Protein 3MMJ (pdb70)

B-factor: mean 18.48, std 9.69, range [3.12, 62.93]

Foldseek 3Di:
DDDPAFQQGVLVPDDLVQWAFDAWEQLDPQPDLAAALKFALVFDFAAFDVQFVDDRVDDFDSVCSLQLQEIWGADHFLSNLLVVLVVSVVSFPFAEEEEEEALFQWWAFVRTTITRGTVVSSNCPPPDSVRSVVVNVVVQVVQAQAKHFYAHADPPRHGDDGDIDGTHDIGGVCVSQVVSRHHYHYQHAGPLARGHLSSQLSVVVVVVPDDSGYHYYYYYRGREDVVLLVSLLSCCQSPVVGDSVSSQSRSRRRRYYRLEDGPDDDDPSCVVSVVRSVSSNQVSVVSSVVSNVQPVVPCPDRPVRVCVVVPTDD/DDPAFQQGVLVPDDLVQWAFDAWEQLDPQPDLAAALKFALVFDFAQFDPQQVDDRPDDFDSPCSLQLFEIWGADHFLSNLLVVLVVSVVNFPFAEEEEEAALFQWWAFVRTTITRGTVVSSNQPPPDSVRSVVVNVVVQVVQAQAKHFYAHADPPRHGDDGDIDGTHDGGGVCVSQVVSRHHYHYQHAGPLARRHLVSQLRVVVVVVPDDSGYHYYYYYRGREVPVLLVSLLSCCQSPVVGDSVSSQSSSRRRRYYRLADGDDDDDPVCVVSVVRSVSSNQVSVVSSVVNNVQVVVPCPDGPVVVCVVVGTDD

CATH classification: 3.30.70.1690 (+1 more: 3.90.190.10)

Structure (mmCIF, N/CA/C/O backbone):
data_3MMJ
#
_entry.id   3MMJ
#
_cell.length_a   46.130
_cell.length_b   136.950
_cell.length_c   79.910
_cell.angle_alpha   90.00
_cell.angle_beta   102.95
_cell.angle_gamma   90.00
#
_symmetry.space_group_name_H-M   'P 1 21 1'
#
loop_
_entity.id
_entity.type
_entity.pdbx_description
1 polymer 'Myo-inositol hexaphosphate phosphohydrolase'
2 non-polymer 'INOSITOL HEXAKISPHOSPHATE'
3 non-polymer 'PHOSPHATE ION'
4 non-polymer 'ACETATE ION'
5 non-polymer GLYCEROL
6 non-polymer 'CHLORIDE ION'
7 water water
#
loop_
_atom_site.group_PDB
_atom_site.id
_atom_site.type_symbol
_atom_site.label_atom_id
_atom_site.label_alt_id
_atom_site.label_comp_id
_atom_site.label_asym_id
_atom_site.label_entity_id
_atom_site.label_seq_id
_atom_site.pdbx_PDB_ins_code
_atom_site.Cartn_x
_atom_site.Cartn_y
_atom_site.Cartn_z
_atom_site.occupancy
_atom_site.B_iso_or_equiv
_atom_site.auth_seq_id
_atom_site.auth_comp_id
_atom_site.auth_asym_id
_atom_site.auth_atom_id
_atom_site.pdbx_PDB_model_num
ATOM 1 N N . GLN A 1 1 ? -28.256 16.149 30.170 1.00 43.08 33 GLN A N 1
ATOM 2 C CA . GLN A 1 1 ? -27.152 16.928 30.811 1.00 42.89 33 GLN A CA 1
ATOM 3 C C . GLN A 1 1 ? -25.965 16.021 31.131 1.00 42.09 33 GLN A C 1
ATOM 4 O O . GLN A 1 1 ? -24.811 16.369 30.875 1.00 43.58 33 GLN A O 1
ATOM 6 N N . THR A 1 2 ? -26.266 14.851 31.682 1.00 39.85 34 THR A N 1
ATOM 7 C CA . THR A 1 2 ? -25.251 13.882 32.064 1.00 37.78 34 THR A CA 1
ATOM 8 C C . THR A 1 2 ? -24.843 12.954 30.919 1.00 35.40 34 THR A C 1
ATOM 9 O O . THR A 1 2 ? -25.687 12.310 30.297 1.00 33.47 34 THR A O 1
ATOM 13 N N . VAL A 1 3 ? -23.538 12.895 30.662 1.00 31.94 35 VAL A N 1
ATOM 14 C CA . VAL A 1 3 ? -22.969 12.022 29.639 1.00 28.75 35 VAL A CA 1
ATOM 15 C C . VAL A 1 3 ? -22.361 10.810 30.351 1.00 25.18 35 VAL A C 1
ATOM 16 O O . VAL A 1 3 ? -21.568 10.965 31.278 1.00 23.57 35 VAL A O 1
ATOM 20 N N . THR A 1 4 ? -22.733 9.607 29.922 1.00 22.88 36 THR A N 1
ATOM 21 C CA . THR A 1 4 ? -22.258 8.388 30.574 1.00 20.41 36 THR A CA 1
ATOM 22 C C . THR A 1 4 ? -20.792 8.067 30.278 1.00 20.05 36 THR A C 1
ATOM 23 O O . THR A 1 4 ? -20.048 7.658 31.178 1.00 18.84 36 THR A O 1
ATOM 27 N N . GLU A 1 5 ? -20.387 8.217 29.021 1.00 18.48 37 GLU A N 1
ATOM 28 C CA . GLU A 1 5 ? -19.000 7.959 28.628 1.00 17.39 37 GLU A CA 1
ATOM 29 C C . GLU A 1 5 ? -18.544 9.047 27.664 1.00 16.25 37 GLU A C 1
ATOM 30 O O . GLU A 1 5 ? -19.143 9.262 26.616 1.00 17.84 37 GLU A O 1
ATOM 36 N N . PRO A 1 6 ? -17.486 9.764 28.022 1.00 14.28 38 PRO A N 1
ATOM 37 C CA . PRO A 1 6 ? -16.981 10.834 27.157 1.00 14.25 38 PRO A CA 1
ATOM 38 C C . PRO A 1 6 ? -16.198 10.283 25.973 1.00 13.65 38 PRO A C 1
ATOM 39 O O . PRO A 1 6 ? -15.791 9.114 25.976 1.00 13.37 38 PRO A O 1
ATOM 43 N N . VAL A 1 7 ? -15.990 11.131 24.969 1.00 13.00 39 VAL A N 1
ATOM 44 C CA . VAL A 1 7 ? -15.187 10.747 23.808 1.00 12.77 39 VAL A CA 1
ATOM 45 C C . VAL A 1 7 ? -13.804 10.392 24.347 1.00 12.23 39 VAL A C 1
ATOM 46 O O . VAL A 1 7 ? -13.282 11.080 25.232 1.00 12.37 39 VAL A O 1
ATOM 50 N N . GLY A 1 8 ? -13.222 9.315 23.830 1.00 11.43 40 GLY A N 1
ATOM 51 C CA . GLY A 1 8 ? -11.935 8.862 24.323 1.00 11.80 40 GLY A CA 1
ATOM 52 C C . GLY A 1 8 ? -12.109 7.698 25.304 1.00 12.39 40 GLY A C 1
ATOM 53 O O . GLY A 1 8 ? -11.131 7.011 25.653 1.00 11.98 40 GLY A O 1
ATOM 54 N N . SER A 1 9 ? -13.354 7.464 25.735 1.00 10.17 41 SER A N 1
ATOM 55 C CA . SER A 1 9 ? -13.649 6.380 26.675 1.00 10.78 41 SER A CA 1
ATOM 56 C C . SER A 1 9 ? -14.789 5.486 26.198 1.00 11.33 41 SER A C 1
ATOM 57 O O . SER A 1 9 ? -15.429 4.820 27.014 1.00 11.32 41 SER A O 1
ATOM 60 N N . TYR A 1 10 ? -15.050 5.465 24.894 1.00 11.51 42 TYR A N 1
ATOM 61 C CA . TYR A 1 10 ? -16.137 4.633 24.367 1.00 12.16 42 TYR A CA 1
ATOM 62 C C . TYR A 1 10 ? -16.064 3.176 24.834 1.00 10.77 42 TYR A C 1
ATOM 63 O O . TYR A 1 10 ? -17.096 2.578 25.153 1.00 11.25 42 TYR A O 1
ATOM 72 N N . ALA A 1 11 ? -14.865 2.598 24.862 1.00 10.58 43 ALA A N 1
ATOM 73 C CA . ALA A 1 11 ? -14.730 1.185 25.243 1.00 11.72 43 ALA A CA 1
ATOM 74 C C . ALA A 1 11 ? -15.262 0.875 26.641 1.00 11.56 43 ALA A C 1
ATOM 75 O O . ALA A 1 11 ? -15.560 -0.293 26.948 1.00 11.77 43 ALA A O 1
ATOM 77 N N . ARG A 1 12 ? -15.387 1.898 27.490 1.00 11.25 44 ARG A N 1
ATOM 78 C CA . ARG A 1 12 ? -15.909 1.684 28.831 1.00 12.87 44 ARG A CA 1
ATOM 79 C C . ARG A 1 12 ? -17.361 1.214 28.799 1.00 13.16 44 ARG A C 1
ATOM 80 O O . ARG A 1 12 ? -17.849 0.651 29.791 1.00 12.72 44 ARG A O 1
ATOM 88 N N . ALA A 1 13 ? -18.055 1.447 27.686 1.00 11.13 45 ALA A N 1
ATOM 89 C CA . ALA A 1 13 ? -19.452 1.014 27.567 1.00 13.40 45 ALA A CA 1
ATOM 90 C C . ALA A 1 13 ? -19.579 -0.469 27.205 1.00 14.32 45 ALA A C 1
ATOM 91 O O . ALA A 1 13 ? -20.666 -1.045 27.332 1.00 14.49 45 ALA A O 1
ATOM 93 N N . GLU A 1 14 ? -18.494 -1.087 26.736 1.00 12.25 46 GLU A N 1
ATOM 94 C CA . GLU A 1 14 ? -18.546 -2.516 26.381 1.00 12.51 46 GLU A CA 1
ATOM 95 C C . GLU A 1 14 ? -18.515 -3.376 27.660 1.00 13.90 46 GLU A C 1
ATOM 96 O O . GLU A 1 14 ? -17.980 -2.941 28.683 1.00 14.18 46 GLU A O 1
ATOM 102 N N . ARG A 1 15 ? -19.078 -4.584 27.596 1.00 12.11 47 ARG A N 1
ATOM 103 C CA . ARG A 1 15 ? -19.142 -5.483 28.752 1.00 13.32 47 ARG A CA 1
ATOM 104 C C . ARG A 1 15 ? -17.979 -6.471 28.752 1.00 11.92 47 ARG A C 1
ATOM 105 O O . ARG A 1 15 ? -17.911 -7.359 27.903 1.00 13.39 47 ARG A O 1
ATOM 113 N N . PRO A 1 16 ? -17.059 -6.342 29.721 1.00 13.44 48 PRO A N 1
ATOM 114 C CA . PRO A 1 16 ? -15.897 -7.239 29.797 1.00 12.14 48 PRO A CA 1
ATOM 115 C C . PRO A 1 16 ? -16.250 -8.722 29.819 1.00 14.06 48 PRO A C 1
ATOM 116 O O . PRO A 1 16 ? -15.512 -9.545 29.272 1.00 12.65 48 PRO A O 1
ATOM 120 N N . GLN A 1 17 ? -17.364 -9.064 30.460 1.00 13.21 49 GLN A N 1
ATOM 121 C CA . GLN A 1 17 ? -17.771 -10.458 30.574 1.00 14.64 49 GLN A CA 1
ATOM 122 C C . GLN A 1 17 ? -18.067 -11.105 29.242 1.00 14.23 49 GLN A C 1
ATOM 123 O O . GLN A 1 17 ? -18.127 -12.335 29.158 1.00 15.37 49 GLN A O 1
ATOM 129 N N . ASP A 1 18 ? -18.240 -10.300 28.195 1.00 12.03 50 ASP A N 1
ATOM 130 C CA . ASP A 1 18 ? -18.537 -10.842 26.885 1.00 12.69 50 ASP A CA 1
ATOM 131 C C . ASP A 1 18 ? -17.299 -11.093 26.031 1.00 13.35 50 ASP A C 1
ATOM 132 O O . ASP A 1 18 ? -17.427 -11.537 24.894 1.00 12.46 50 ASP A O 1
ATOM 137 N N . PHE A 1 19 ? -16.112 -10.834 26.576 1.00 11.98 51 PHE A N 1
ATOM 138 C CA . PHE A 1 19 ? -14.874 -11.023 25.816 1.00 11.27 51 PHE A CA 1
ATOM 139 C C . PHE A 1 19 ? -13.785 -11.727 26.627 1.00 12.31 51 PHE A C 1
ATOM 140 O O . PHE A 1 19 ? -12.598 -11.478 26.412 1.00 11.19 51 PHE A O 1
ATOM 148 N N A GLU A 1 20 ? -14.177 -12.608 27.542 0.50 11.09 52 GLU A N 1
ATOM 149 N N B GLU A 1 20 ? -14.189 -12.604 27.544 0.50 11.71 52 GLU A N 1
ATOM 150 C CA A GLU A 1 20 ? -13.195 -13.295 28.375 0.50 10.91 52 GLU A CA 1
ATOM 151 C CA B GLU A 1 20 ? -13.239 -13.331 28.390 0.50 12.10 52 GLU A CA 1
ATOM 152 C C A GLU A 1 20 ? -12.264 -14.209 27.583 0.50 10.32 52 GLU A C 1
ATOM 153 C C B GLU A 1 20 ? -12.265 -14.198 27.577 0.50 11.07 52 GLU A C 1
ATOM 154 O O A GLU A 1 20 ? -12.644 -14.794 26.562 0.50 10.58 52 GLU A O 1
ATOM 155 O O B GLU A 1 20 ? -12.619 -14.739 26.523 0.50 11.27 52 GLU A O 1
ATOM 166 N N . GLY A 1 21 ? -11.035 -14.317 28.076 1.00 9.97 53 GLY A N 1
ATOM 167 C CA . GLY A 1 21 ? -10.023 -15.122 27.408 1.00 8.56 53 GLY A CA 1
ATOM 168 C C . GLY A 1 21 ? -10.379 -16.595 27.351 1.00 9.33 53 GLY A C 1
ATOM 169 O O . GLY A 1 21 ? -11.017 -17.129 28.274 1.00 10.43 53 GLY A O 1
ATOM 170 N N . PHE A 1 22 ? -9.963 -17.264 26.282 1.00 9.99 54 PHE A N 1
ATOM 171 C CA . PHE A 1 22 ? -10.291 -18.685 26.136 1.00 10.39 54 PHE A CA 1
ATOM 172 C C . PHE A 1 22 ? -9.165 -19.516 25.517 1.00 11.26 54 PHE A C 1
ATOM 173 O O . PHE A 1 22 ? -9.255 -20.739 25.472 1.00 12.03 54 PHE A O 1
ATOM 181 N N . VAL A 1 23 ? -8.093 -18.880 25.056 1.00 9.51 55 VAL A N 1
ATOM 182 C CA . VAL A 1 23 ? -7.009 -19.657 24.451 1.00 10.03 55 VAL A CA 1
ATOM 183 C C . VAL A 1 23 ? -5.665 -18.938 24.522 1.00 11.29 55 VAL A C 1
ATOM 184 O O . VAL A 1 23 ? -5.619 -17.711 24.553 1.00 10.80 55 VAL A O 1
ATOM 188 N N . TRP A 1 24 ? -4.581 -19.716 24.585 1.00 11.33 56 TRP A N 1
ATOM 189 C CA . TRP A 1 24 ? -3.237 -19.142 24.543 1.00 10.91 56 TRP A CA 1
ATOM 190 C C . TRP A 1 24 ? -2.914 -18.961 23.070 1.00 12.22 56 TRP A C 1
ATOM 191 O O . TRP A 1 24 ? -2.673 -19.929 22.343 1.00 12.68 56 TRP A O 1
ATOM 202 N N . ARG A 1 25 ? -2.962 -17.719 22.623 1.00 10.73 57 ARG A N 1
ATOM 203 C CA . ARG A 1 25 ? -2.675 -17.366 21.247 1.00 10.72 57 ARG A CA 1
ATOM 204 C C . ARG A 1 25 ? -1.161 -17.270 21.000 1.00 11.17 57 ARG A C 1
ATOM 205 O O . ARG A 1 25 ? -0.420 -16.752 21.840 1.00 11.10 57 ARG A O 1
ATOM 213 N N . LEU A 1 26 ? -0.697 -17.797 19.865 1.00 10.91 58 LEU A N 1
ATOM 214 C CA . LEU A 1 26 ? 0.723 -17.707 19.496 1.00 10.63 58 LEU A CA 1
ATOM 215 C C . LEU A 1 26 ? 0.971 -16.277 19.014 1.00 11.40 58 LEU A C 1
ATOM 216 O O . LEU A 1 26 ? 0.381 -15.872 18.028 1.00 11.58 58 LEU A O 1
ATOM 221 N N . ASP A 1 27 ? 1.823 -15.516 19.705 1.00 10.84 59 ASP A N 1
ATOM 222 C CA . ASP A 1 27 ? 2.063 -14.114 19.331 1.00 12.40 59 ASP A CA 1
ATOM 223 C C . ASP A 1 27 ? 3.071 -13.923 18.198 1.00 13.47 59 ASP A C 1
ATOM 224 O O . ASP A 1 27 ? 3.067 -12.886 17.526 1.00 14.82 59 ASP A O 1
ATOM 229 N N . ASN A 1 28 ? 3.954 -14.896 18.006 1.00 14.18 60 ASN A N 1
ATOM 230 C CA . ASN A 1 28 ? 4.933 -14.831 16.921 1.00 13.12 60 ASN A CA 1
ATOM 231 C C . ASN A 1 28 ? 5.498 -16.227 16.699 1.00 13.25 60 ASN A C 1
ATOM 232 O O . ASN A 1 28 ? 5.904 -16.870 17.660 1.00 13.21 60 ASN A O 1
ATOM 237 N N . ASP A 1 29 ? 5.535 -16.682 15.445 1.00 15.14 61 ASP A N 1
ATOM 238 C CA . ASP A 1 29 ? 6.014 -18.030 15.137 1.00 16.86 61 ASP A CA 1
ATOM 239 C C . ASP A 1 29 ? 7.539 -18.179 15.183 1.00 17.70 61 ASP A C 1
ATOM 240 O O . ASP A 1 29 ? 8.066 -19.290 15.033 1.00 18.39 61 ASP A O 1
ATOM 245 N N . GLY A 1 30 ? 8.245 -17.069 15.377 1.00 17.71 62 GLY A N 1
ATOM 246 C CA . GLY A 1 30 ? 9.691 -17.106 15.502 1.00 19.12 62 GLY A CA 1
ATOM 247 C C . GLY A 1 30 ? 10.479 -17.436 14.246 1.00 20.88 62 GLY A C 1
ATOM 248 O O . GLY A 1 30 ? 11.681 -17.666 14.344 1.00 22.18 62 GLY A O 1
ATOM 249 N N . LYS A 1 31 ? 9.845 -17.435 13.078 1.00 21.37 63 LYS A N 1
ATOM 250 C CA . LYS A 1 31 ? 10.554 -17.777 11.843 1.00 23.62 63 LYS A CA 1
ATOM 251 C C . LYS A 1 31 ? 11.493 -16.679 11.324 1.00 24.60 63 LYS A C 1
ATOM 252 O O . LYS A 1 31 ? 12.508 -16.983 10.692 1.00 25.06 63 LYS A O 1
ATOM 258 N N . GLU A 1 32 ? 11.159 -15.416 11.575 1.00 22.45 64 GLU A N 1
ATOM 259 C CA . GLU A 1 32 ? 11.978 -14.298 11.113 1.00 22.54 64 GLU A CA 1
ATOM 260 C C . GLU A 1 32 ? 12.961 -13.843 12.183 1.00 21.37 64 GLU A C 1
ATOM 261 O O . GLU A 1 32 ? 12.763 -14.097 13.368 1.00 19.29 64 GLU A O 1
ATOM 267 N N . ALA A 1 33 ? 14.025 -13.160 11.764 1.00 19.66 65 ALA A N 1
ATOM 268 C CA . ALA A 1 33 ? 15.035 -12.693 12.704 1.00 19.71 65 ALA A CA 1
ATOM 269 C C . ALA A 1 33 ? 14.518 -11.546 13.566 1.00 17.32 65 ALA A C 1
ATOM 270 O O . ALA A 1 33 ? 14.942 -11.367 14.701 1.00 17.77 65 ALA A O 1
ATOM 272 N N . LEU A 1 34 ? 13.604 -10.764 13.016 1.00 17.59 66 LEU A N 1
ATOM 273 C CA . LEU A 1 34 ? 13.066 -9.635 13.751 1.00 17.41 66 LEU A CA 1
ATOM 274 C C . LEU A 1 34 ? 11.558 -9.699 13.833 1.00 16.24 66 LEU A C 1
ATOM 275 O O . LEU A 1 34 ? 10.915 -10.431 13.075 1.00 16.10 66 LEU A O 1
ATOM 280 N N . PRO A 1 35 ? 10.970 -8.944 14.781 1.00 14.86 67 PRO A N 1
ATOM 281 C CA . PRO A 1 35 ? 9.511 -8.946 14.880 1.00 13.37 67 PRO A CA 1
ATOM 282 C C . PRO A 1 35 ? 8.978 -8.232 13.642 1.00 14.46 67 PRO A C 1
ATOM 283 O O . PRO A 1 35 ? 9.749 -7.595 12.914 1.00 14.37 67 PRO A O 1
ATOM 287 N N A ARG A 1 36 ? 7.676 -8.344 13.401 0.50 13.71 68 ARG A N 1
ATOM 288 N N B ARG A 1 36 ? 7.671 -8.331 13.423 0.50 13.82 68 ARG A N 1
ATOM 289 C CA A ARG A 1 36 ? 7.055 -7.700 12.253 0.50 13.69 68 ARG A CA 1
ATOM 290 C CA B ARG A 1 36 ? 7.005 -7.705 12.287 0.50 13.93 68 ARG A CA 1
ATOM 291 C C A ARG A 1 36 ? 6.880 -6.203 12.495 0.50 12.93 68 ARG A C 1
ATOM 292 C C B ARG A 1 36 ? 6.839 -6.200 12.504 0.50 13.02 68 ARG A C 1
ATOM 293 O O A ARG A 1 36 ? 6.870 -5.743 13.640 0.50 11.78 68 ARG A O 1
ATOM 294 O O B ARG A 1 36 ? 6.804 -5.730 13.643 0.50 11.86 68 ARG A O 1
ATOM 309 N N . ASN A 1 37 ? 6.745 -5.450 11.409 1.00 11.58 69 ASN A N 1
ATOM 310 C CA . ASN A 1 37 ? 6.570 -3.996 11.489 1.00 12.13 69 ASN A CA 1
ATOM 311 C C . ASN A 1 37 ? 7.658 -3.298 12.291 1.00 12.48 69 ASN A C 1
ATOM 312 O O . ASN A 1 37 ? 7.403 -2.282 12.940 1.00 12.52 69 ASN A O 1
ATOM 317 N N . PHE A 1 38 ? 8.876 -3.825 12.236 1.00 11.97 70 PHE A N 1
ATOM 318 C CA . PHE A 1 38 ? 9.974 -3.188 12.952 1.00 11.58 70 PHE A CA 1
ATOM 319 C C . PHE A 1 38 ? 10.393 -1.915 12.224 1.00 12.41 70 PHE A C 1
ATOM 320 O O . PHE A 1 38 ? 10.572 -1.931 11.004 1.00 13.10 70 PHE A O 1
ATOM 328 N N . ARG A 1 39 ? 10.535 -0.817 12.961 1.00 11.47 71 ARG A N 1
ATOM 329 C CA . ARG A 1 39 ? 10.926 0.454 12.351 1.00 11.83 71 ARG A CA 1
ATOM 330 C C . ARG A 1 39 ? 11.502 1.371 13.418 1.00 13.27 71 ARG A C 1
ATOM 331 O O . ARG A 1 39 ? 11.191 1.211 14.603 1.00 12.65 71 ARG A O 1
ATOM 339 N N . THR A 1 40 ? 12.349 2.315 13.007 1.00 11.92 72 THR A N 1
ATOM 340 C CA . THR A 1 40 ? 12.909 3.281 13.944 1.00 12.24 72 THR A CA 1
ATOM 341 C C . THR A 1 40 ? 12.752 4.693 13.379 1.00 12.79 72 THR A C 1
ATOM 342 O O . THR A 1 40 ? 12.504 4.877 12.181 1.00 12.41 72 THR A O 1
ATOM 346 N N . SER A 1 41 ? 12.887 5.687 14.244 1.00 12.69 73 SER A N 1
ATOM 347 C CA . SER A 1 41 ? 12.754 7.082 13.823 1.00 13.62 73 SER A CA 1
ATOM 348 C C . SER A 1 41 ? 13.945 7.532 12.975 1.00 14.59 73 SER A C 1
ATOM 349 O O . SER A 1 41 ? 13.967 8.655 12.475 1.00 17.75 73 SER A O 1
ATOM 352 N N . ALA A 1 42 ? 14.939 6.667 12.829 1.00 15.57 74 ALA A N 1
ATOM 353 C CA . ALA A 1 42 ? 16.093 7.000 11.991 1.00 17.06 74 ALA A CA 1
ATOM 354 C C . ALA A 1 42 ? 15.857 6.537 10.556 1.00 18.02 74 ALA A C 1
ATOM 355 O O . ALA A 1 42 ? 16.647 6.849 9.652 1.00 18.39 74 ALA A O 1
ATOM 357 N N . ASP A 1 43 ? 14.762 5.810 10.341 1.00 15.72 75 ASP A N 1
ATOM 358 C CA . ASP A 1 43 ? 14.473 5.231 9.037 1.00 15.32 75 ASP A CA 1
ATOM 359 C C . ASP A 1 43 ? 14.025 6.240 7.997 1.00 15.62 75 ASP A C 1
ATOM 360 O O . ASP A 1 43 ? 13.503 7.306 8.319 1.00 14.93 75 ASP A O 1
ATOM 365 N N . ALA A 1 44 ? 14.243 5.879 6.733 1.00 16.69 76 ALA A N 1
ATOM 366 C CA . ALA A 1 44 ? 13.821 6.723 5.625 1.00 17.42 76 ALA A CA 1
ATOM 367 C C . ALA A 1 44 ? 12.306 6.620 5.469 1.00 17.88 76 ALA A C 1
ATOM 368 O O . ALA A 1 44 ? 11.709 5.588 5.790 1.00 18.76 76 ALA A O 1
ATOM 370 N N . LEU A 1 45 ? 11.672 7.684 4.996 1.00 18.11 77 LEU A N 1
ATOM 371 C CA . LEU A 1 45 ? 10.231 7.638 4.786 1.00 19.43 77 LEU A CA 1
ATOM 372 C C . LEU A 1 45 ? 9.934 6.900 3.483 1.00 20.71 77 LEU A C 1
ATOM 373 O O . LEU A 1 45 ? 10.698 6.999 2.512 1.00 22.08 77 LEU A O 1
ATOM 378 N N . ARG A 1 46 ? 8.845 6.140 3.472 1.00 18.80 78 ARG A N 1
ATOM 379 C CA . ARG A 1 46 ? 8.430 5.404 2.288 1.00 20.81 78 ARG A CA 1
ATOM 380 C C . ARG A 1 46 ? 7.092 5.947 1.787 1.00 19.54 78 ARG A C 1
ATOM 381 O O . ARG A 1 46 ? 6.473 6.786 2.446 1.00 19.17 78 ARG A O 1
ATOM 389 N N . ALA A 1 47 ? 6.651 5.463 0.630 1.00 18.89 79 ALA A N 1
ATOM 390 C CA . ALA A 1 47 ? 5.386 5.892 0.051 1.00 17.90 79 ALA A CA 1
ATOM 391 C C . ALA A 1 47 ? 4.240 5.543 0.998 1.00 17.45 79 ALA A C 1
ATOM 392 O O . ALA A 1 47 ? 4.277 4.515 1.668 1.00 18.73 79 ALA A O 1
ATOM 394 N N . PRO A 1 48 ? 3.215 6.399 1.073 1.00 17.36 80 PRO A N 1
ATOM 395 C CA . PRO A 1 48 ? 2.105 6.082 1.980 1.00 18.27 80 PRO A CA 1
ATOM 396 C C . PRO A 1 48 ? 1.264 4.929 1.463 1.00 18.14 80 PRO A C 1
ATOM 397 O O . PRO A 1 48 ? 1.272 4.641 0.263 1.00 19.18 80 PRO A O 1
ATOM 401 N N . GLU A 1 49 ? 0.555 4.256 2.367 1.00 19.01 81 GLU A N 1
ATOM 402 C CA . GLU A 1 49 ? -0.310 3.153 1.972 1.00 20.97 81 GLU A CA 1
ATOM 403 C C . GLU A 1 49 ? -1.537 3.719 1.276 1.00 20.02 81 GLU A C 1
ATOM 404 O O . GLU A 1 49 ? -2.127 4.683 1.745 1.00 20.22 81 GLU A O 1
ATOM 410 N N . LYS A 1 50 ? -1.925 3.096 0.169 1.00 21.65 82 LYS A N 1
ATOM 411 C CA . LYS A 1 50 ? -3.061 3.548 -0.624 1.00 23.11 82 LYS A CA 1
ATOM 412 C C . LYS A 1 50 ? -4.354 3.716 0.165 1.00 21.57 82 LYS A C 1
ATOM 413 O O . LYS A 1 50 ? -5.096 4.668 -0.066 1.00 21.62 82 LYS A O 1
ATOM 419 N N . LYS A 1 51 ? -4.619 2.803 1.096 1.00 21.07 83 LYS A N 1
ATOM 420 C CA . LYS A 1 51 ? -5.850 2.840 1.888 1.00 20.90 83 LYS A CA 1
ATOM 421 C C . LYS A 1 51 ? -6.060 4.145 2.654 1.00 20.51 83 LYS A C 1
ATOM 422 O O . LYS A 1 51 ? -7.187 4.478 3.003 1.00 19.56 83 LYS A O 1
ATOM 428 N N . PHE A 1 52 ? -5.002 4.899 2.917 1.00 18.71 84 PHE A N 1
ATOM 429 C CA . PHE A 1 52 ? -5.183 6.129 3.678 1.00 17.92 84 PHE A CA 1
ATOM 430 C C . PHE A 1 52 ? -5.465 7.354 2.812 1.00 18.76 84 PHE A C 1
ATOM 431 O O . PHE A 1 52 ? -5.757 8.426 3.336 1.00 17.46 84 PHE A O 1
ATOM 439 N N . HIS A 1 53 ? -5.397 7.181 1.492 1.00 19.66 85 HIS A N 1
ATOM 440 C CA . HIS A 1 53 ? -5.671 8.278 0.556 1.00 20.57 85 HIS A CA 1
ATOM 441 C C . HIS A 1 53 ? -4.885 9.531 0.888 1.00 19.78 85 HIS A C 1
ATOM 442 O O . HIS A 1 53 ? -5.455 10.616 0.998 1.00 19.81 85 HIS A O 1
ATOM 449 N N . LEU A 1 54 ? -3.571 9.384 1.030 1.00 17.31 86 LEU A N 1
ATOM 450 C CA . LEU A 1 54 ? -2.713 10.514 1.360 1.00 16.59 86 LEU A CA 1
ATOM 451 C C . LEU A 1 54 ? -2.035 11.099 0.120 1.00 15.80 86 LEU A C 1
ATOM 452 O O . LEU A 1 54 ? -2.094 10.522 -0.966 1.00 16.37 86 LEU A O 1
ATOM 457 N N . ASP A 1 55 ? -1.383 12.240 0.305 1.00 14.74 87 ASP A N 1
ATOM 458 C CA . ASP A 1 55 ? -0.664 12.920 -0.772 1.00 16.71 87 ASP A CA 1
ATOM 459 C C . ASP A 1 55 ? 0.743 12.310 -0.890 1.00 15.18 87 ASP A C 1
ATOM 460 O O . ASP A 1 55 ? 1.621 12.616 -0.096 1.00 16.39 87 ASP A O 1
ATOM 465 N N . ALA A 1 56 ? 0.935 11.440 -1.875 1.00 16.68 88 ALA A N 1
ATOM 466 C CA . ALA A 1 56 ? 2.221 10.768 -2.074 1.00 16.10 88 ALA A CA 1
ATOM 467 C C . ALA A 1 56 ? 3.346 11.740 -2.423 1.00 17.04 88 ALA A C 1
ATOM 468 O O . ALA A 1 56 ? 4.528 11.427 -2.239 1.00 16.92 88 ALA A O 1
ATOM 470 N N . ALA A 1 57 ? 2.982 12.914 -2.930 1.00 16.85 89 ALA A N 1
ATOM 471 C CA . ALA A 1 57 ? 3.974 13.908 -3.305 1.00 16.93 89 ALA A CA 1
ATOM 472 C C . ALA A 1 57 ? 4.479 14.685 -2.096 1.00 16.67 89 ALA A C 1
ATOM 473 O O . ALA A 1 57 ? 5.579 15.234 -2.108 1.00 17.36 89 ALA A O 1
ATOM 475 N N . TYR A 1 58 ? 3.669 14.733 -1.046 1.00 16.66 90 TYR A N 1
ATOM 476 C CA . TYR A 1 58 ? 4.037 15.470 0.152 1.00 16.44 90 TYR A CA 1
ATOM 477 C C . TYR A 1 58 ? 5.339 14.978 0.801 1.00 16.46 90 TYR A C 1
ATOM 478 O O . TYR A 1 58 ? 5.544 13.780 0.986 1.00 15.74 90 TYR A O 1
ATOM 487 N N . VAL A 1 59 ? 6.211 15.922 1.142 1.00 15.93 91 VAL A N 1
ATOM 488 C CA . VAL A 1 59 ? 7.475 15.600 1.799 1.00 17.00 91 VAL A CA 1
ATOM 489 C C . VAL A 1 59 ? 7.424 16.113 3.233 1.00 16.17 91 VAL A C 1
ATOM 490 O O . VAL A 1 59 ? 7.617 17.304 3.494 1.00 15.52 91 VAL A O 1
ATOM 494 N N . PRO A 1 60 ? 7.159 15.212 4.190 1.00 15.51 92 PRO A N 1
ATOM 495 C CA . PRO A 1 60 ? 7.076 15.602 5.599 1.00 15.36 92 PRO A CA 1
ATOM 496 C C . PRO A 1 60 ? 8.390 16.116 6.134 1.00 15.38 92 PRO A C 1
ATOM 497 O O . PRO A 1 60 ? 9.459 15.669 5.715 1.00 15.79 92 PRO A O 1
ATOM 501 N N . SER A 1 61 ? 8.307 17.057 7.062 1.00 15.26 93 SER A N 1
ATOM 502 C CA . SER A 1 61 ? 9.501 17.559 7.714 1.00 16.07 93 SER A CA 1
ATOM 503 C C . SER A 1 61 ? 10.091 16.436 8.569 1.00 16.80 93 SER A C 1
ATOM 504 O O . SER A 1 61 ? 9.346 15.677 9.204 1.00 16.46 93 SER A O 1
ATOM 507 N N . ARG A 1 62 ? 11.412 16.319 8.577 1.00 15.68 94 ARG A N 1
ATOM 508 C CA . ARG A 1 62 ? 12.066 15.319 9.414 1.00 16.28 94 ARG A CA 1
ATOM 509 C C . ARG A 1 62 ? 12.669 15.987 10.644 1.00 16.51 94 ARG A C 1
ATOM 510 O O . ARG A 1 62 ? 13.468 15.385 11.354 1.00 17.09 94 ARG A O 1
ATOM 518 N N A GLU A 1 63 ? 12.263 17.226 10.906 0.50 16.26 95 GLU A N 1
ATOM 519 N N B GLU A 1 63 ? 12.288 17.234 10.895 0.50 16.24 95 GLU A N 1
ATOM 520 C CA A GLU A 1 63 ? 12.772 17.970 12.054 0.50 16.62 95 GLU A CA 1
ATOM 521 C CA B GLU A 1 63 ? 12.822 17.962 12.037 0.50 16.52 95 GLU A CA 1
ATOM 522 C C A GLU A 1 63 ? 12.629 17.178 13.357 0.50 16.27 95 GLU A C 1
ATOM 523 C C B GLU A 1 63 ? 12.640 17.183 13.342 0.50 16.24 95 GLU A C 1
ATOM 524 O O A GLU A 1 63 ? 11.522 16.794 13.737 0.50 15.86 95 GLU A O 1
ATOM 525 O O B GLU A 1 63 ? 11.523 16.815 13.708 0.50 15.77 95 GLU A O 1
ATOM 536 N N . GLY A 1 64 ? 13.751 16.940 14.031 1.00 15.57 96 GLY A N 1
ATOM 537 C CA . GLY A 1 64 ? 13.719 16.225 15.298 1.00 16.76 96 GLY A CA 1
ATOM 538 C C . GLY A 1 64 ? 13.753 14.702 15.227 1.00 16.30 96 GLY A C 1
ATOM 539 O O . GLY A 1 64 ? 13.922 14.044 16.261 1.00 16.00 96 GLY A O 1
ATOM 540 N N A MET A 1 65 ? 13.623 14.131 14.037 0.50 14.83 97 MET A N 1
ATOM 541 N N B MET A 1 65 ? 13.606 14.137 14.030 0.50 16.42 97 MET A N 1
ATOM 542 C CA A MET A 1 65 ? 13.624 12.679 13.932 0.50 14.67 97 MET A CA 1
ATOM 543 C CA B MET A 1 65 ? 13.606 12.683 13.876 0.50 17.59 97 MET A CA 1
ATOM 544 C C A MET A 1 65 ? 14.957 12.032 14.300 0.50 16.32 97 MET A C 1
ATOM 545 C C B MET A 1 65 ? 14.921 12.029 14.307 0.50 18.43 97 MET A C 1
ATOM 546 O O A MET A 1 65 ? 14.973 10.967 14.919 0.50 15.57 97 MET A O 1
ATOM 547 O O B MET A 1 65 ? 14.907 11.013 15.003 0.50 17.73 97 MET A O 1
ATOM 556 N N A ASP A 1 66 ? 16.072 12.658 13.934 0.50 16.81 98 ASP A N 1
ATOM 557 N N B ASP A 1 66 ? 16.052 12.607 13.908 0.50 18.26 98 ASP A N 1
ATOM 558 C CA A ASP A 1 66 ? 17.372 12.070 14.247 0.50 18.52 98 ASP A CA 1
ATOM 559 C CA B ASP A 1 66 ? 17.350 12.025 14.251 0.50 18.94 98 ASP A CA 1
ATOM 560 C C A ASP A 1 66 ? 17.606 11.949 15.747 0.50 18.23 98 ASP A C 1
ATOM 561 C C B ASP A 1 66 ? 17.585 11.930 15.756 0.50 18.52 98 ASP A C 1
ATOM 562 O O A ASP A 1 66 ? 18.292 11.033 16.204 0.50 18.72 98 ASP A O 1
ATOM 563 O O B ASP A 1 66 ? 18.259 11.011 16.227 0.50 18.84 98 ASP A O 1
ATOM 572 N N . ALA A 1 67 ? 17.035 12.870 16.513 1.00 17.60 99 ALA A N 1
ATOM 573 C CA . ALA A 1 67 ? 17.200 12.862 17.957 1.00 17.24 99 ALA A CA 1
ATOM 574 C C . ALA A 1 67 ? 16.015 12.230 18.689 1.00 15.52 99 ALA A C 1
ATOM 575 O O . ALA A 1 67 ? 16.038 12.141 19.908 1.00 15.82 99 ALA A O 1
ATOM 577 N N . LEU A 1 68 ? 14.997 11.789 17.955 1.00 14.49 100 LEU A N 1
ATOM 578 C CA . LEU A 1 68 ? 13.792 11.229 18.588 1.00 12.73 100 LEU A CA 1
ATOM 579 C C . LEU A 1 68 ? 14.083 9.930 19.359 1.00 11.41 100 LEU A C 1
ATOM 580 O O . LEU A 1 68 ? 13.583 9.735 20.461 1.00 11.90 100 LEU A O 1
ATOM 585 N N . HIS A 1 69 ? 14.858 9.043 18.750 1.00 11.00 101 HIS A N 1
ATOM 586 C CA . HIS A 1 69 ? 15.280 7.794 19.381 1.00 11.30 101 HIS A CA 1
ATOM 587 C C . HIS A 1 69 ? 14.148 6.874 19.840 1.00 11.09 101 HIS A C 1
ATOM 588 O O . HIS A 1 69 ? 14.072 6.502 21.022 1.00 11.11 101 HIS A O 1
ATOM 595 N N . ILE A 1 70 ? 13.267 6.513 18.909 1.00 10.89 102 ILE A N 1
ATOM 596 C CA . ILE A 1 70 ? 12.192 5.569 19.223 1.00 10.66 102 ILE A CA 1
ATOM 597 C C . ILE A 1 70 ? 12.060 4.550 18.101 1.00 10.73 102 ILE A C 1
ATOM 598 O O . ILE A 1 70 ? 12.534 4.756 16.980 1.00 11.22 102 ILE A O 1
ATOM 603 N N . SER A 1 71 ? 11.429 3.431 18.424 1.00 10.37 103 SER A N 1
ATOM 604 C CA . SER A 1 71 ? 11.194 2.379 17.457 1.00 9.62 103 SER A CA 1
ATOM 605 C C . SER A 1 71 ? 9.922 1.645 17.835 1.00 10.79 103 SER A C 1
ATOM 606 O O . SER A 1 71 ? 9.382 1.841 18.922 1.00 10.68 103 SER A O 1
ATOM 609 N N . GLY A 1 72 ? 9.428 0.823 16.925 1.00 9.48 104 GLY A N 1
ATOM 610 C CA . GLY A 1 72 ? 8.211 0.081 17.219 1.00 10.25 104 GLY A CA 1
ATOM 611 C C . GLY A 1 72 ? 8.225 -1.267 16.543 1.00 11.25 104 GLY A C 1
ATOM 612 O O . GLY A 1 72 ? 8.999 -1.483 15.603 1.00 10.01 104 GLY A O 1
ATOM 613 N N . SER A 1 73 ? 7.398 -2.194 17.029 1.00 10.23 105 SER A N 1
ATOM 614 C CA . SER A 1 73 ? 7.321 -3.503 16.411 1.00 9.25 105 SER A CA 1
ATOM 615 C C . SER A 1 73 ? 6.166 -4.305 16.975 1.00 10.35 105 SER A C 1
ATOM 616 O O . SER A 1 73 ? 5.452 -3.870 17.885 1.00 9.35 105 SER A O 1
ATOM 619 N N . SER A 1 74 ? 5.972 -5.469 16.374 1.00 9.82 106 SER A N 1
ATOM 620 C CA . SER A 1 74 ? 4.983 -6.424 16.827 1.00 10.71 106 SER A CA 1
ATOM 621 C C . SER A 1 74 ? 5.587 -7.153 18.031 1.00 11.36 106 SER A C 1
ATOM 622 O O . SER A 1 74 ? 6.694 -6.824 18.485 1.00 11.72 106 SER A O 1
ATOM 625 N N . ALA A 1 75 ? 4.857 -8.147 18.535 1.00 10.61 107 ALA A N 1
ATOM 626 C CA . ALA A 1 75 ? 5.338 -8.973 19.630 1.00 11.11 107 ALA A CA 1
ATOM 627 C C . ALA A 1 75 ? 6.518 -9.798 19.099 1.00 11.93 107 ALA A C 1
ATOM 628 O O . ALA A 1 75 ? 6.680 -9.942 17.886 1.00 11.98 107 ALA A O 1
ATOM 630 N N . PHE A 1 76 ? 7.308 -10.375 19.992 1.00 11.03 108 PHE A N 1
ATOM 631 C CA . PHE A 1 76 ? 8.513 -11.083 19.548 1.00 12.08 108 PHE A CA 1
ATOM 632 C C . PHE A 1 76 ? 8.878 -12.278 20.413 1.00 12.21 108 PHE A C 1
ATOM 633 O O . PHE A 1 76 ? 8.385 -12.430 21.523 1.00 11.78 108 PHE A O 1
ATOM 641 N N . THR A 1 77 ? 9.723 -13.145 19.858 1.00 10.36 109 THR A N 1
ATOM 642 C CA . THR A 1 77 ? 10.272 -14.252 20.613 1.00 10.95 109 THR A CA 1
ATOM 643 C C . THR A 1 77 ? 11.493 -13.662 21.325 1.00 12.42 109 THR A C 1
ATOM 644 O O . THR A 1 77 ? 11.943 -12.551 20.988 1.00 11.55 109 THR A O 1
ATOM 648 N N . PRO A 1 78 ? 12.041 -14.373 22.315 1.00 11.44 110 PRO A N 1
ATOM 649 C CA . PRO A 1 78 ? 13.211 -13.849 23.026 1.00 12.89 110 PRO A CA 1
ATOM 650 C C . PRO A 1 78 ? 14.390 -13.634 22.077 1.00 13.63 110 PRO A C 1
ATOM 651 O O . PRO A 1 78 ? 15.114 -12.642 22.200 1.00 14.46 110 PRO A O 1
ATOM 655 N N . ALA A 1 79 ? 14.581 -14.552 21.129 1.00 14.47 111 ALA A N 1
ATOM 656 C CA . ALA A 1 79 ? 15.678 -14.409 20.164 1.00 15.02 111 ALA A CA 1
ATOM 657 C C . ALA A 1 79 ? 15.483 -13.162 19.298 1.00 15.89 111 ALA A C 1
ATOM 658 O O . ALA A 1 79 ? 16.459 -12.473 18.959 1.00 16.09 111 ALA A O 1
ATOM 660 N N . GLN A 1 80 ? 14.235 -12.876 18.922 1.00 13.18 112 GLN A N 1
ATOM 661 C CA . GLN A 1 80 ? 13.971 -11.695 18.104 1.00 13.81 112 GLN A CA 1
ATOM 662 C C . GLN A 1 80 ? 14.253 -10.429 18.901 1.00 13.72 112 GLN A C 1
ATOM 663 O O . GLN A 1 80 ? 14.797 -9.459 18.361 1.00 13.65 112 GLN A O 1
ATOM 669 N N . LEU A 1 81 ? 13.896 -10.428 20.184 1.00 13.80 113 LEU A N 1
ATOM 670 C CA . LEU A 1 81 ? 14.145 -9.237 20.995 1.00 13.98 113 LEU A CA 1
ATOM 671 C C . LEU A 1 81 ? 15.650 -9.006 21.153 1.00 15.33 113 LEU A C 1
ATOM 672 O O . LEU A 1 81 ? 16.109 -7.864 21.172 1.00 14.65 113 LEU A O 1
ATOM 677 N N . LYS A 1 82 ? 16.424 -10.082 21.265 1.00 16.37 114 LYS A N 1
ATOM 678 C CA . LYS A 1 82 ? 17.870 -9.913 21.371 1.00 18.52 114 LYS A CA 1
ATOM 679 C C . LYS A 1 82 ? 18.398 -9.263 20.102 1.00 16.97 114 LYS A C 1
ATOM 680 O O . LYS A 1 82 ? 19.296 -8.417 20.161 1.00 15.30 114 LYS A O 1
ATOM 686 N N . ASN A 1 83 ? 17.833 -9.649 18.957 1.00 15.89 115 ASN A N 1
ATOM 687 C CA . ASN A 1 83 ? 18.249 -9.079 17.679 1.00 16.95 115 ASN A CA 1
ATOM 688 C C . ASN A 1 83 ? 17.876 -7.601 17.613 1.00 17.67 115 ASN A C 1
ATOM 689 O O . ASN A 1 83 ? 18.657 -6.773 17.121 1.00 16.56 115 ASN A O 1
ATOM 694 N N . VAL A 1 84 ? 16.684 -7.268 18.110 1.00 16.36 116 VAL A N 1
ATOM 695 C CA . VAL A 1 84 ? 16.250 -5.870 18.160 1.00 13.61 116 VAL A CA 1
ATOM 696 C C . VAL A 1 84 ? 17.184 -5.075 19.081 1.00 12.93 116 VAL A C 1
ATOM 697 O O . VAL A 1 84 ? 17.640 -3.988 18.728 1.00 14.01 116 VAL A O 1
ATOM 701 N N . ALA A 1 85 ? 17.487 -5.622 20.254 1.00 12.63 117 ALA A N 1
ATOM 702 C CA . ALA A 1 85 ? 18.342 -4.906 21.195 1.00 12.87 117 ALA A CA 1
ATOM 703 C C . ALA A 1 85 ? 19.723 -4.638 20.608 1.00 13.53 117 ALA A C 1
ATOM 704 O O . ALA A 1 85 ? 20.291 -3.554 20.809 1.00 13.02 117 ALA A O 1
ATOM 706 N N . ALA A 1 86 ? 20.263 -5.626 19.904 1.00 13.47 118 ALA A N 1
ATOM 707 C CA . ALA A 1 86 ? 21.575 -5.472 19.292 1.00 15.13 118 ALA A CA 1
ATOM 708 C C . ALA A 1 86 ? 21.543 -4.374 18.243 1.00 14.74 118 ALA A C 1
ATOM 709 O O . ALA A 1 86 ? 22.470 -3.555 18.161 1.00 14.16 118 ALA A O 1
ATOM 711 N N . LYS A 1 87 ? 20.480 -4.353 17.436 1.00 14.23 119 LYS A N 1
ATOM 712 C CA . LYS A 1 87 ? 20.350 -3.333 16.403 1.00 15.58 119 LYS A CA 1
ATOM 713 C C . LYS A 1 87 ? 20.218 -1.950 17.010 1.00 14.16 119 LYS A C 1
ATOM 714 O O . LYS A 1 87 ? 20.861 -1.008 16.553 1.00 15.06 119 LYS A O 1
ATOM 720 N N . LEU A 1 88 ? 19.401 -1.813 18.048 1.00 11.13 120 LEU A N 1
ATOM 721 C CA . LEU A 1 88 ? 19.233 -0.499 18.650 1.00 11.80 120 LEU A CA 1
ATOM 722 C C . LEU A 1 88 ? 20.515 -0.025 19.339 1.00 12.11 120 LEU A C 1
ATOM 723 O O . LEU A 1 88 ? 20.800 1.174 19.345 1.00 12.67 120 LEU A O 1
ATOM 728 N N . ARG A 1 89 ? 21.294 -0.953 19.902 1.00 12.23 121 ARG A N 1
ATOM 729 C CA . ARG A 1 89 ? 22.535 -0.559 20.575 1.00 12.19 121 ARG A CA 1
ATOM 730 C C . ARG A 1 89 ? 23.528 0.081 19.592 1.00 14.04 121 ARG A C 1
ATOM 731 O O . ARG A 1 89 ? 24.401 0.834 19.999 1.00 13.72 121 ARG A O 1
ATOM 739 N N . GLU A 1 90 ? 23.391 -0.199 18.300 1.00 14.43 122 GLU A N 1
ATOM 740 C CA . GLU A 1 90 ? 24.294 0.426 17.332 1.00 15.49 122 GLU A CA 1
ATOM 741 C C . GLU A 1 90 ? 23.922 1.886 17.138 1.00 16.75 122 GLU A C 1
ATOM 742 O O . GLU A 1 90 ? 24.714 2.667 16.610 1.00 16.11 122 GLU A O 1
ATOM 748 N N . LYS A 1 91 ? 22.723 2.257 17.580 1.00 16.71 123 LYS A N 1
ATOM 749 C CA . LYS A 1 91 ? 22.217 3.617 17.397 1.00 17.60 123 LYS A CA 1
ATOM 750 C C . LYS A 1 91 ? 22.285 4.495 18.634 1.00 18.05 123 LYS A C 1
ATOM 751 O O . LYS A 1 91 ? 21.993 5.683 18.549 1.00 18.64 123 LYS A O 1
ATOM 757 N N . THR A 1 92 ? 22.668 3.945 19.782 1.00 16.86 124 THR A N 1
ATOM 758 C CA . THR A 1 92 ? 22.667 4.759 20.995 1.00 15.60 124 THR A CA 1
ATOM 759 C C . THR A 1 92 ? 23.517 4.170 22.106 1.00 15.67 124 THR A C 1
ATOM 760 O O . THR A 1 92 ? 23.752 2.968 22.143 1.00 14.92 124 THR A O 1
ATOM 764 N N . ALA A 1 93 ? 23.944 5.029 23.026 1.00 14.75 125 ALA A N 1
ATOM 765 C CA . ALA A 1 93 ? 24.726 4.598 24.183 1.00 15.86 125 ALA A CA 1
ATOM 766 C C . ALA A 1 93 ? 23.885 4.769 25.442 1.00 14.58 125 ALA A C 1
ATOM 767 O O . ALA A 1 93 ? 24.374 4.606 26.562 1.00 16.08 125 ALA A O 1
ATOM 769 N N . GLY A 1 94 ? 22.610 5.106 25.267 1.00 14.13 126 GLY A N 1
ATOM 770 C CA . GLY A 1 94 ? 21.762 5.287 26.431 1.00 12.40 126 GLY A CA 1
ATOM 771 C C . GLY A 1 94 ? 20.961 4.044 26.780 1.00 13.88 126 GLY A C 1
ATOM 772 O O . GLY A 1 94 ? 21.088 3.002 26.125 1.00 13.83 126 GLY A O 1
ATOM 773 N N . PRO A 1 95 ? 20.124 4.119 27.819 1.00 12.49 127 PRO A N 1
ATOM 774 C CA . PRO A 1 95 ? 19.341 2.928 28.159 1.00 12.61 127 PRO A CA 1
ATOM 775 C C . PRO A 1 95 ? 18.300 2.658 27.078 1.00 12.04 127 PRO A C 1
ATOM 776 O O . PRO A 1 95 ? 17.715 3.601 26.533 1.00 12.42 127 PRO A O 1
ATOM 780 N N . ILE A 1 96 ? 18.093 1.381 26.760 1.00 10.97 128 ILE A N 1
ATOM 781 C CA . ILE A 1 96 ? 17.101 0.986 25.763 1.00 9.39 128 ILE A CA 1
ATOM 782 C C . ILE A 1 96 ? 15.926 0.356 26.500 1.00 11.57 128 ILE A C 1
ATOM 783 O O . ILE A 1 96 ? 16.112 -0.600 27.255 1.00 10.84 128 ILE A O 1
ATOM 788 N N . TYR A 1 97 ? 14.730 0.903 26.299 1.00 10.33 129 TYR A N 1
ATOM 789 C CA . TYR A 1 97 ? 13.552 0.391 27.001 1.00 10.39 129 TYR A CA 1
ATOM 790 C C . TYR A 1 97 ? 12.636 -0.419 26.121 1.00 12.03 129 TYR A C 1
ATOM 791 O O . TYR A 1 97 ? 12.374 -0.050 24.979 1.00 11.10 129 TYR A O 1
ATOM 800 N N . ASP A 1 98 ? 12.147 -1.528 26.670 1.00 10.60 130 ASP A N 1
ATOM 801 C CA . ASP A 1 98 ? 11.118 -2.297 26.000 1.00 8.99 130 ASP A CA 1
ATOM 802 C C . ASP A 1 98 ? 9.828 -1.721 26.607 1.00 9.42 130 ASP A C 1
ATOM 803 O O . ASP A 1 98 ? 9.550 -1.952 27.788 1.00 9.28 130 ASP A O 1
ATOM 808 N N . VAL A 1 99 ? 9.081 -0.923 25.840 1.00 8.88 131 VAL A N 1
ATOM 809 C CA . VAL A 1 99 ? 7.829 -0.353 26.354 1.00 8.85 131 VAL A CA 1
ATOM 810 C C . VAL A 1 99 ? 6.687 -1.226 25.852 1.00 8.72 131 VAL A C 1
ATOM 811 O O . VAL A 1 99 ? 6.276 -1.151 24.688 1.00 8.58 131 VAL A O 1
ATOM 815 N N . ASP A 1 100 ? 6.242 -2.106 26.748 1.00 8.54 132 ASP A N 1
ATOM 816 C CA . ASP A 1 100 ? 5.193 -3.097 26.508 1.00 9.43 132 ASP A CA 1
ATOM 817 C C . ASP A 1 100 ? 3.847 -2.438 26.664 1.00 8.08 132 ASP A C 1
ATOM 818 O O . ASP A 1 100 ? 3.457 -2.088 27.778 1.00 8.86 132 ASP A O 1
ATOM 823 N N . LEU A 1 101 ? 3.128 -2.294 25.554 1.00 8.25 133 LEU A N 1
ATOM 824 C CA . LEU A 1 101 ? 1.843 -1.590 25.566 1.00 8.46 133 LEU A CA 1
ATOM 825 C C . LEU A 1 101 ? 0.640 -2.517 25.621 1.00 10.16 133 LEU A C 1
ATOM 826 O O . LEU A 1 101 ? -0.479 -2.084 25.379 1.00 9.57 133 LEU A O 1
ATOM 831 N N . ARG A 1 102 ? 0.849 -3.769 25.990 1.00 9.56 134 ARG A N 1
ATOM 832 C CA . ARG A 1 102 ? -0.250 -4.732 25.936 1.00 9.05 134 ARG A CA 1
ATOM 833 C C . ARG A 1 102 ? -1.027 -4.947 27.226 1.00 10.11 134 ARG A C 1
ATOM 834 O O . ARG A 1 102 ? -0.463 -5.375 28.220 1.00 9.53 134 ARG A O 1
ATOM 842 N N . GLN A 1 103 ? -2.333 -4.677 27.196 1.00 8.77 135 GLN A N 1
ATOM 843 C CA . GLN A 1 103 ? -3.161 -4.929 28.379 1.00 8.78 135 GLN A CA 1
ATOM 844 C C . GLN A 1 103 ? -3.442 -6.431 28.491 1.00 9.38 135 GLN A C 1
ATOM 845 O O . GLN A 1 103 ? -3.569 -6.970 29.592 1.00 9.01 135 GLN A O 1
ATOM 851 N N . GLU A 1 104 ? -3.530 -7.119 27.356 1.00 7.85 136 GLU A N 1
ATOM 852 C CA . GLU A 1 104 ? -3.810 -8.553 27.428 1.00 8.46 136 GLU A CA 1
ATOM 853 C C . GLU A 1 104 ? -2.690 -9.290 28.165 1.00 8.85 136 GLU A C 1
ATOM 854 O O . GLU A 1 104 ? -1.521 -8.913 28.071 1.00 8.63 136 GLU A O 1
ATOM 860 N N . SER A 1 105 ? -3.048 -10.322 28.924 1.00 8.03 137 SER A N 1
ATOM 861 C CA . SER A 1 105 ? -2.046 -11.093 29.659 1.00 9.50 137 SER A CA 1
ATOM 862 C C . SER A 1 105 ? -1.180 -11.861 28.684 1.00 10.51 137 SER A C 1
ATOM 863 O O . SER A 1 105 ? -1.687 -12.543 27.789 1.00 9.41 137 SER A O 1
ATOM 866 N N . HIS A 1 106 ? 0.132 -11.748 28.851 1.00 9.89 138 HIS A N 1
ATOM 867 C CA . HIS A 1 106 ? 1.018 -12.428 27.929 1.00 10.40 138 HIS A CA 1
ATOM 868 C C . HIS A 1 106 ? 2.328 -12.768 28.594 1.00 10.60 138 HIS A C 1
ATOM 869 O O . HIS A 1 106 ? 2.649 -12.266 29.665 1.00 10.04 138 HIS A O 1
ATOM 876 N N . GLY A 1 107 ? 3.094 -13.618 27.926 1.00 10.55 139 GLY A N 1
ATOM 877 C CA . GLY A 1 107 ? 4.357 -14.039 28.478 1.00 11.19 139 GLY A CA 1
ATOM 878 C C . GLY A 1 107 ? 5.012 -15.053 27.571 1.00 11.14 139 GLY A C 1
ATOM 879 O O . GLY A 1 107 ? 4.740 -15.084 26.372 1.00 10.04 139 GLY A O 1
ATOM 880 N N . TYR A 1 108 ? 5.838 -15.911 28.160 1.00 10.58 140 TYR A N 1
ATOM 881 C CA . TYR A 1 108 ? 6.575 -16.896 27.384 1.00 12.17 140 TYR A CA 1
ATOM 882 C C . TYR A 1 108 ? 6.524 -18.261 28.049 1.00 11.47 140 TYR A C 1
ATOM 883 O O . TYR A 1 108 ? 6.872 -18.394 29.216 1.00 12.57 140 TYR A O 1
ATOM 892 N N . LEU A 1 109 ? 6.057 -19.245 27.292 1.00 12.60 141 LEU A N 1
ATOM 893 C CA . LEU A 1 109 ? 5.962 -20.638 27.736 1.00 13.67 141 LEU A CA 1
ATOM 894 C C . LEU A 1 109 ? 6.994 -21.435 26.918 1.00 12.37 141 LEU A C 1
ATOM 895 O O . LEU A 1 109 ? 6.875 -21.547 25.701 1.00 11.89 141 LEU A O 1
ATOM 900 N N . ASP A 1 110 ? 8.007 -21.980 27.580 1.00 13.88 142 ASP A N 1
ATOM 901 C CA . ASP A 1 110 ? 9.068 -22.689 26.869 1.00 13.85 142 ASP A CA 1
ATOM 902 C C . ASP A 1 110 ? 9.640 -21.779 25.771 1.00 13.89 142 ASP A C 1
ATOM 903 O O . ASP A 1 110 ? 9.953 -22.227 24.667 1.00 13.95 142 ASP A O 1
ATOM 908 N N . GLY A 1 111 ? 9.759 -20.489 26.093 1.00 13.88 143 GLY A N 1
ATOM 909 C CA . GLY A 1 111 ? 10.323 -19.514 25.169 1.00 12.71 143 GLY A CA 1
ATOM 910 C C . GLY A 1 111 ? 9.369 -19.045 24.083 1.00 13.63 143 GLY A C 1
ATOM 911 O O . GLY A 1 111 ? 9.717 -18.186 23.272 1.00 14.14 143 GLY A O 1
ATOM 912 N N . ILE A 1 112 ? 8.162 -19.601 24.056 1.00 12.85 144 ILE A N 1
ATOM 913 C CA . ILE A 1 112 ? 7.193 -19.227 23.037 1.00 11.66 144 ILE A CA 1
ATOM 914 C C . ILE A 1 112 ? 6.336 -18.059 23.516 1.00 11.59 144 ILE A C 1
ATOM 915 O O . ILE A 1 112 ? 5.717 -18.137 24.574 1.00 12.61 144 ILE A O 1
ATOM 920 N N . PRO A 1 113 ? 6.299 -16.954 22.745 1.00 12.11 145 PRO A N 1
ATOM 921 C CA . PRO A 1 113 ? 5.487 -15.799 23.152 1.00 10.50 145 PRO A CA 1
ATOM 922 C C . PRO A 1 113 ? 3.997 -16.083 22.971 1.00 11.03 145 PRO A C 1
ATOM 923 O O . PRO A 1 113 ? 3.542 -16.380 21.865 1.00 12.16 145 PRO A O 1
ATOM 927 N N . VAL A 1 114 ? 3.243 -15.989 24.060 1.00 11.07 146 VAL A N 1
ATOM 928 C CA . VAL A 1 114 ? 1.818 -16.261 24.003 1.00 11.39 146 VAL A CA 1
ATOM 929 C C . VAL A 1 114 ? 1.027 -15.218 24.766 1.00 10.36 146 VAL A C 1
ATOM 930 O O . VAL A 1 114 ? 1.573 -14.504 25.608 1.00 10.02 146 VAL A O 1
ATOM 934 N N . SER A 1 115 ? -0.260 -15.155 24.473 1.00 10.44 147 SER A N 1
ATOM 935 C CA . SER A 1 115 ? -1.153 -14.227 25.165 1.00 10.06 147 SER A CA 1
ATOM 936 C C . SER A 1 115 ? -2.497 -14.905 25.397 1.00 10.51 147 SER A C 1
ATOM 937 O O . SER A 1 115 ? -2.900 -15.767 24.604 1.00 10.15 147 SER A O 1
ATOM 940 N N . TRP A 1 116 ? -3.170 -14.537 26.490 1.00 9.98 148 TRP A N 1
ATOM 941 C CA . TRP A 1 116 ? -4.472 -15.122 26.811 1.00 9.93 148 TRP A CA 1
ATOM 942 C C . TRP A 1 116 ? -5.505 -14.306 26.038 1.00 10.56 148 TRP A C 1
ATOM 943 O O . TRP A 1 116 ? -5.838 -13.172 26.386 1.00 9.98 148 TRP A O 1
ATOM 954 N N . TYR A 1 117 ? -5.986 -14.909 24.960 1.00 8.81 149 TYR A N 1
ATOM 955 C CA . TYR A 1 117 ? -6.870 -14.241 24.016 1.00 9.99 149 TYR A CA 1
ATOM 956 C C . TYR A 1 117 ? -8.351 -14.461 24.222 1.00 12.14 149 TYR A C 1
ATOM 957 O O . TYR A 1 117 ? -8.801 -15.598 24.333 1.00 11.42 149 TYR A O 1
ATOM 966 N N . GLY A 1 118 ? -9.088 -13.353 24.254 1.00 11.18 150 GLY A N 1
ATOM 967 C CA . GLY A 1 118 ? -10.542 -13.372 24.334 1.00 11.58 150 GLY A CA 1
ATOM 968 C C . GLY A 1 118 ? -11.035 -12.671 23.075 1.00 11.72 150 GLY A C 1
ATOM 969 O O . GLY A 1 118 ? -10.209 -12.068 22.389 1.00 11.69 150 GLY A O 1
ATOM 970 N N . GLU A 1 119 ? -12.328 -12.720 22.745 1.00 11.67 151 GLU A N 1
ATOM 971 C CA . GLU A 1 119 ? -12.783 -12.049 21.528 1.00 12.49 151 GLU A CA 1
ATOM 972 C C . GLU A 1 119 ? -12.341 -10.588 21.493 1.00 12.03 151 GLU A C 1
ATOM 973 O O . GLU A 1 119 ? -12.339 -9.924 22.527 1.00 11.89 151 GLU A O 1
ATOM 979 N N . ARG A 1 120 ? -11.972 -10.120 20.296 1.00 11.60 152 ARG A N 1
ATOM 980 C CA . ARG A 1 120 ? -11.467 -8.758 20.048 1.00 10.19 152 ARG A CA 1
ATOM 981 C C . ARG A 1 120 ? -10.173 -8.491 20.814 1.00 9.84 152 ARG A C 1
ATOM 982 O O . ARG A 1 120 ? -9.717 -7.354 20.862 1.00 10.74 152 ARG A O 1
ATOM 990 N N . ASP A 1 121 ? -9.553 -9.545 21.350 1.00 9.52 153 ASP A N 1
ATOM 991 C CA . ASP A 1 121 ? -8.340 -9.424 22.180 1.00 9.21 153 ASP A CA 1
ATOM 992 C C . ASP A 1 121 ? -8.645 -8.556 23.416 1.00 9.72 153 ASP A C 1
ATOM 993 O O . ASP A 1 121 ? -7.799 -7.797 23.887 1.00 9.88 153 ASP A O 1
ATOM 998 N N . TRP A 1 122 ? -9.851 -8.703 23.954 1.00 8.87 154 TRP A N 1
ATOM 999 C CA . TRP A 1 122 ? -10.288 -7.903 25.098 1.00 8.95 154 TRP A CA 1
ATOM 1000 C C . TRP A 1 122 ? -10.435 -8.711 26.398 1.00 8.63 154 TRP A C 1
ATOM 1001 O O . TRP A 1 122 ? -11.284 -8.397 27.245 1.00 9.51 154 TRP A O 1
ATOM 1012 N N . ALA A 1 123 ? -9.574 -9.707 26.594 1.00 9.48 155 ALA A N 1
ATOM 1013 C CA . ALA A 1 123 ? -9.675 -10.546 27.791 1.00 8.86 155 ALA A CA 1
ATOM 1014 C C . ALA A 1 123 ? -9.420 -9.791 29.107 1.00 10.01 155 ALA A C 1
ATOM 1015 O O . ALA A 1 123 ? -9.784 -10.284 30.179 1.00 9.86 155 ALA A O 1
ATOM 1017 N N . ASN A 1 124 ? -8.788 -8.615 29.042 1.00 9.86 156 ASN A N 1
ATOM 1018 C CA . ASN A 1 124 ? -8.547 -7.842 30.258 1.00 9.69 156 ASN A CA 1
ATOM 1019 C C . ASN A 1 124 ? -9.243 -6.491 30.204 1.00 10.76 156 ASN A C 1
ATOM 1020 O O . ASN A 1 124 ? -8.919 -5.579 30.966 1.00 10.46 156 ASN A O 1
ATOM 1025 N N . LEU A 1 125 ? -10.216 -6.370 29.307 1.00 11.01 157 LEU A N 1
ATOM 1026 C CA . LEU A 1 125 ? -10.968 -5.119 29.176 1.00 11.66 157 LEU A CA 1
ATOM 1027 C C . LEU A 1 125 ? -11.544 -4.670 30.523 1.00 11.60 157 LEU A C 1
ATOM 1028 O O . LEU A 1 125 ? -12.068 -5.480 31.286 1.00 12.02 157 LEU A O 1
ATOM 1033 N N . GLY A 1 126 ? -11.423 -3.380 30.810 1.00 13.88 158 GLY A N 1
ATOM 1034 C CA . GLY A 1 126 ? -11.985 -2.846 32.040 1.00 16.29 158 GLY A CA 1
ATOM 1035 C C . GLY A 1 126 ? -11.153 -3.033 33.291 1.00 16.50 158 GLY A C 1
ATOM 1036 O O . GLY A 1 126 ? -11.420 -2.392 34.312 1.00 18.39 158 GLY A O 1
ATOM 1037 N N . LYS A 1 127 ? -10.158 -3.908 33.252 1.00 13.80 159 LYS A N 1
ATOM 1038 C CA . LYS A 1 127 ? -9.338 -4.113 34.441 1.00 12.29 159 LYS A CA 1
ATOM 1039 C C . LYS A 1 127 ? -8.355 -2.973 34.654 1.00 11.48 159 LYS A C 1
ATOM 1040 O O . LYS A 1 127 ? -7.875 -2.374 33.690 1.00 12.52 159 LYS A O 1
ATOM 1046 N N . SER A 1 128 ? -8.044 -2.682 35.914 1.00 10.99 160 SER A N 1
ATOM 1047 C CA . SER A 1 128 ? -7.015 -1.680 36.208 1.00 10.54 160 SER A CA 1
ATOM 1048 C C . SER A 1 128 ? -5.686 -2.327 35.812 1.00 10.55 160 SER A C 1
ATOM 1049 O O . SER A 1 128 ? -5.633 -3.548 35.623 1.00 10.57 160 SER A O 1
ATOM 1052 N N . GLN A 1 129 ? -4.607 -1.553 35.684 1.00 9.21 161 GLN A N 1
ATOM 1053 C CA . GLN A 1 129 ? -3.345 -2.206 35.310 1.00 9.64 161 GLN A CA 1
ATOM 1054 C C . GLN A 1 129 ? -2.924 -3.220 36.394 1.00 10.71 161 GLN A C 1
ATOM 1055 O O . GLN A 1 129 ? -2.372 -4.282 36.095 1.00 10.48 161 GLN A O 1
ATOM 1061 N N . HIS A 1 130 ? -3.204 -2.884 37.650 1.00 10.07 162 HIS A N 1
ATOM 1062 C CA . HIS A 1 130 ? -2.908 -3.751 38.801 1.00 10.66 162 HIS A CA 1
ATOM 1063 C C . HIS A 1 130 ? -3.607 -5.113 38.631 1.00 11.17 162 HIS A C 1
ATOM 1064 O O . HIS A 1 130 ? -2.988 -6.176 38.790 1.00 11.63 162 HIS A O 1
ATOM 1071 N N . GLU A 1 131 ? -4.886 -5.067 38.279 1.00 10.77 163 GLU A N 1
ATOM 1072 C CA . GLU A 1 131 ? -5.687 -6.280 38.073 1.00 12.03 163 GLU A CA 1
ATOM 1073 C C . GLU A 1 131 ? -5.244 -7.072 36.840 1.00 11.33 163 GLU A C 1
ATOM 1074 O O . GLU A 1 131 ? -5.229 -8.315 36.857 1.00 11.27 163 GLU A O 1
ATOM 1080 N N . ALA A 1 132 ? -4.891 -6.366 35.770 1.00 10.25 164 ALA A N 1
ATOM 1081 C CA . ALA A 1 132 ? -4.455 -7.032 34.544 1.00 10.64 164 ALA A CA 1
ATOM 1082 C C . ALA A 1 132 ? -3.148 -7.779 34.784 1.00 10.42 164 ALA A C 1
ATOM 1083 O O . ALA A 1 132 ? -2.992 -8.920 34.354 1.00 10.34 164 ALA A O 1
ATOM 1085 N N . LEU A 1 133 ? -2.212 -7.142 35.481 1.00 10.56 165 LEU A N 1
ATOM 1086 C CA . LEU A 1 133 ? -0.938 -7.781 35.747 1.00 10.72 165 LEU A CA 1
ATOM 1087 C C . LEU A 1 133 ? -1.078 -8.928 36.746 1.00 11.10 165 LEU A C 1
ATOM 1088 O O . LEU A 1 133 ? -0.320 -9.894 36.685 1.00 11.89 165 LEU A O 1
ATOM 1093 N N . ALA A 1 134 ? -2.038 -8.826 37.659 1.00 10.57 166 ALA A N 1
ATOM 1094 C CA . ALA A 1 134 ? -2.248 -9.911 38.619 1.00 10.75 166 ALA A CA 1
ATOM 1095 C C . ALA A 1 134 ? -2.779 -11.122 37.841 1.00 11.60 166 ALA A C 1
ATOM 1096 O O . ALA A 1 134 ? -2.374 -12.261 38.080 1.00 10.94 166 ALA A O 1
ATOM 1098 N N . ASP A 1 135 ? -3.696 -10.871 36.915 1.00 10.90 167 ASP A N 1
ATOM 1099 C CA . ASP A 1 135 ? -4.231 -11.953 36.080 1.00 11.31 167 ASP A CA 1
ATOM 1100 C C . ASP A 1 135 ? -3.085 -12.628 35.316 1.00 12.20 167 ASP A C 1
ATOM 1101 O O . ASP A 1 135 ? -2.945 -13.858 35.312 1.00 11.15 167 ASP A O 1
ATOM 1106 N N . GLU A 1 136 ? -2.249 -11.810 34.683 1.00 11.55 168 GLU A N 1
ATOM 1107 C CA . GLU A 1 136 ? -1.121 -12.310 33.911 1.00 11.99 168 GLU A CA 1
ATOM 1108 C C . GLU A 1 136 ? -0.168 -13.163 34.765 1.00 12.85 168 GLU A C 1
ATOM 1109 O O . GLU A 1 136 ? 0.219 -14.270 34.369 1.00 12.10 168 GLU A O 1
ATOM 1115 N N A ARG A 1 137 ? 0.191 -12.641 35.935 0.50 12.70 169 ARG A N 1
ATOM 1116 N N B ARG A 1 137 ? 0.236 -12.643 35.919 0.50 12.79 169 ARG A N 1
ATOM 1117 C CA A ARG A 1 137 ? 1.092 -13.333 36.856 0.50 13.89 169 ARG A CA 1
ATOM 1118 C CA B ARG A 1 137 ? 1.148 -13.396 36.771 0.50 13.94 169 ARG A CA 1
ATOM 1119 C C A ARG A 1 137 ? 0.509 -14.678 37.291 0.50 13.71 169 ARG A C 1
ATOM 1120 C C B ARG A 1 137 ? 0.541 -14.744 37.164 0.50 14.35 169 ARG A C 1
ATOM 1121 O O A ARG A 1 137 ? 1.219 -15.683 37.367 0.50 14.46 169 ARG A O 1
ATOM 1122 O O B ARG A 1 137 ? 1.191 -15.782 37.048 0.50 15.41 169 ARG A O 1
ATOM 1137 N N A HIS A 1 138 ? -0.786 -14.687 37.576 0.50 13.24 170 HIS A N 1
ATOM 1138 N N B HIS A 1 138 ? -0.709 -14.728 37.614 0.50 14.40 170 HIS A N 1
ATOM 1139 C CA A HIS A 1 138 ? -1.464 -15.900 38.014 0.50 13.49 170 HIS A CA 1
ATOM 1140 C CA B HIS A 1 138 ? -1.369 -15.960 38.031 0.50 15.13 170 HIS A CA 1
ATOM 1141 C C A HIS A 1 138 ? -1.536 -16.946 36.908 0.50 13.67 170 HIS A C 1
ATOM 1142 C C B HIS A 1 138 ? -1.495 -16.967 36.890 0.50 14.63 170 HIS A C 1
ATOM 1143 O O A HIS A 1 138 ? -1.248 -18.128 37.135 0.50 13.13 170 HIS A O 1
ATOM 1144 O O B HIS A 1 138 ? -1.211 -18.156 37.078 0.50 13.89 170 HIS A O 1
ATOM 1157 N N . ARG A 1 139 ? -1.910 -16.509 35.710 1.00 12.55 171 ARG A N 1
ATOM 1158 C CA . ARG A 1 139 ? -2.049 -17.423 34.573 1.00 13.12 171 ARG A CA 1
ATOM 1159 C C . ARG A 1 139 ? -0.730 -18.012 34.119 1.00 12.00 171 ARG A C 1
ATOM 1160 O O . ARG A 1 139 ? -0.660 -19.195 33.754 1.00 14.34 171 ARG A O 1
ATOM 1168 N N . LEU A 1 140 ? 0.314 -17.191 34.096 1.00 11.50 172 LEU A N 1
ATOM 1169 C CA . LEU A 1 140 ? 1.608 -17.680 33.666 1.00 12.83 172 LEU A CA 1
ATOM 1170 C C . LEU A 1 140 ? 2.106 -18.735 34.633 1.00 13.67 172 LEU A C 1
ATOM 1171 O O . LEU A 1 140 ? 2.519 -19.816 34.215 1.00 15.63 172 LEU A O 1
ATOM 1176 N N . HIS A 1 141 ? 2.041 -18.429 35.924 1.00 14.25 173 HIS A N 1
ATOM 1177 C CA . HIS A 1 141 ? 2.518 -19.362 36.942 1.00 16.77 173 HIS A CA 1
ATOM 1178 C C . HIS A 1 141 ? 1.738 -20.669 36.920 1.00 16.57 173 HIS A C 1
ATOM 1179 O O . HIS A 1 141 ? 2.309 -21.747 37.104 1.00 16.78 173 HIS A O 1
ATOM 1186 N N . ALA A 1 142 ? 0.437 -20.571 36.696 1.00 14.59 174 ALA A N 1
ATOM 1187 C CA . ALA A 1 142 ? -0.422 -21.752 36.649 1.00 14.42 174 ALA A CA 1
ATOM 1188 C C . ALA A 1 142 ? -0.078 -22.663 35.468 1.00 14.54 174 ALA A C 1
ATOM 1189 O O . ALA A 1 142 ? -0.406 -23.849 35.484 1.00 16.72 174 ALA A O 1
ATOM 1191 N N . ALA A 1 143 ? 0.563 -22.119 34.438 1.00 13.63 175 ALA A N 1
ATOM 1192 C CA . ALA A 1 143 ? 0.908 -22.928 33.270 1.00 14.39 175 ALA A CA 1
ATOM 1193 C C . ALA A 1 143 ? 2.118 -23.828 33.504 1.00 14.93 175 ALA A C 1
ATOM 1194 O O . ALA A 1 143 ? 2.313 -24.809 32.781 1.00 15.90 175 ALA A O 1
ATOM 1196 N N . LEU A 1 144 ? 2.937 -23.505 34.499 1.00 13.94 176 LEU A N 1
ATOM 1197 C CA . LEU A 1 144 ? 4.140 -24.292 34.748 1.00 14.93 176 LEU A CA 1
ATOM 1198 C C . LEU A 1 144 ? 3.829 -25.757 35.069 1.00 15.17 176 LEU A C 1
ATOM 1199 O O . LEU A 1 144 ? 3.052 -26.050 35.973 1.00 15.56 176 LEU A O 1
ATOM 1204 N N . HIS A 1 145 ? 4.456 -26.662 34.318 1.00 17.11 177 HIS A N 1
ATOM 1205 C CA . HIS A 1 145 ? 4.289 -28.110 34.484 1.00 19.40 177 HIS A CA 1
ATOM 1206 C C . HIS A 1 145 ? 2.889 -28.575 34.133 1.00 20.52 177 HIS A C 1
ATOM 1207 O O . HIS A 1 145 ? 2.471 -29.671 34.522 1.00 21.03 177 HIS A O 1
ATOM 1214 N N . LYS A 1 146 ? 2.156 -27.741 33.408 1.00 18.54 178 LYS A N 1
ATOM 1215 C CA . LYS A 1 146 ? 0.820 -28.114 32.987 1.00 18.74 178 LYS A CA 1
ATOM 1216 C C . LYS A 1 146 ? 0.751 -28.220 31.473 1.00 16.84 178 LYS A C 1
ATOM 1217 O O . LYS A 1 146 ? 1.597 -27.681 30.748 1.00 14.59 178 LYS A O 1
ATOM 1223 N N . THR A 1 147 ? -0.250 -28.941 30.990 1.00 14.65 179 THR A N 1
ATOM 1224 C CA . THR A 1 147 ? -0.428 -29.092 29.561 1.00 14.22 179 THR A CA 1
ATOM 1225 C C . THR A 1 147 ? -1.226 -27.916 29.025 1.00 16.21 179 THR A C 1
ATOM 1226 O O . THR A 1 147 ? -2.279 -27.563 29.579 1.00 16.31 179 THR A O 1
ATOM 1230 N N . VAL A 1 148 ? -0.714 -27.300 27.963 1.00 14.46 180 VAL A N 1
ATOM 1231 C CA . VAL A 1 148 ? -1.377 -26.153 27.352 1.00 14.39 180 VAL A CA 1
ATOM 1232 C C . VAL A 1 148 ? -1.507 -26.318 25.857 1.00 14.78 180 VAL A C 1
ATOM 1233 O O . VAL A 1 148 ? -0.731 -27.030 25.221 1.00 16.00 180 VAL A O 1
ATOM 1237 N N . TYR A 1 149 ? -2.504 -25.645 25.306 1.00 12.34 181 TYR A N 1
ATOM 1238 C CA . TYR A 1 149 ? -2.756 -25.631 23.884 1.00 11.38 181 TYR A CA 1
ATOM 1239 C C . TYR A 1 149 ? -2.424 -24.213 23.382 1.00 12.70 181 TYR A C 1
ATOM 1240 O O . TYR A 1 149 ? -3.043 -23.239 23.810 1.00 12.98 181 TYR A O 1
ATOM 1249 N N . ILE A 1 150 ? -1.426 -24.108 22.515 1.00 12.01 182 ILE A N 1
ATOM 1250 C CA . ILE A 1 150 ? -1.000 -22.820 21.959 1.00 12.80 182 ILE A CA 1
ATOM 1251 C C . ILE A 1 150 ? -1.323 -22.803 20.484 1.00 13.50 182 ILE A C 1
ATOM 1252 O O . ILE A 1 150 ? -0.874 -23.671 19.736 1.00 13.40 182 ILE A O 1
ATOM 1257 N N . ALA A 1 151 ? -2.088 -21.810 20.044 1.00 14.26 183 ALA A N 1
ATOM 1258 C CA . ALA A 1 151 ? -2.462 -21.800 18.650 1.00 15.44 183 ALA A CA 1
ATOM 1259 C C . ALA A 1 151 ? -2.553 -20.439 18.019 1.00 16.02 183 ALA A C 1
ATOM 1260 O O . ALA A 1 151 ? -2.835 -19.435 18.683 1.00 13.43 183 ALA A O 1
ATOM 1262 N N . PRO A 1 152 ? -2.276 -20.386 16.713 1.00 17.30 184 PRO A N 1
ATOM 1263 C CA . PRO A 1 152 ? -2.375 -19.114 16.013 1.00 17.87 184 PRO A CA 1
ATOM 1264 C C . PRO A 1 152 ? -3.848 -18.976 15.662 1.00 18.05 184 PRO A C 1
ATOM 1265 O O . PRO A 1 152 ? -4.566 -19.980 15.669 1.00 16.23 184 PRO A O 1
ATOM 1269 N N . LEU A 1 153 ? -4.324 -17.765 15.406 1.00 18.04 185 LEU A N 1
ATOM 1270 C CA . LEU A 1 153 ? -5.722 -17.603 15.049 1.00 19.26 185 LEU A CA 1
ATOM 1271 C C . LEU A 1 153 ? -5.851 -17.616 13.541 1.00 21.38 185 LEU A C 1
ATOM 1272 O O . LEU A 1 153 ? -5.001 -17.081 12.834 1.00 21.24 185 LEU A O 1
ATOM 1277 N N . GLY A 1 154 ? -6.908 -18.233 13.045 1.00 23.72 186 GLY A N 1
ATOM 1278 C CA . GLY A 1 154 ? -7.077 -18.294 11.616 1.00 29.67 186 GLY A CA 1
ATOM 1279 C C . GLY A 1 154 ? -8.364 -17.652 11.189 1.00 33.56 186 GLY A C 1
ATOM 1280 O O . GLY A 1 154 ? -8.616 -16.477 11.479 1.00 33.67 186 GLY A O 1
ATOM 1281 N N . LYS A 1 155 ? -9.178 -18.436 10.491 1.00 36.97 187 LYS A N 1
ATOM 1282 C CA . LYS A 1 155 ? -10.452 -17.947 10.017 1.00 38.99 187 LYS A CA 1
ATOM 1283 C C . LYS A 1 155 ? -11.316 -17.548 11.195 1.00 38.20 187 LYS A C 1
ATOM 1284 O O . LYS A 1 155 ? -11.418 -18.292 12.186 1.00 36.06 187 LYS A O 1
ATOM 1290 N N . HIS A 1 156 ? -1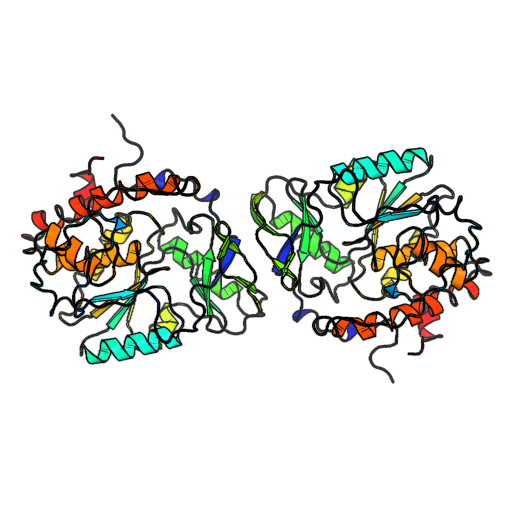1.862 -16.336 11.082 1.00 36.42 188 HIS A N 1
ATOM 1291 C CA . HIS A 1 156 ? -12.761 -15.731 12.052 1.00 34.22 188 HIS A CA 1
ATOM 1292 C C . HIS A 1 156 ? -12.176 -15.546 13.448 1.00 29.90 188 HIS A C 1
ATOM 1293 O O . HIS A 1 156 ? -12.906 -15.568 14.438 1.00 27.83 188 HIS A O 1
ATOM 1300 N N . LYS A 1 157 ? -10.866 -15.339 13.517 1.00 25.57 189 LYS A N 1
ATOM 1301 C CA . LYS A 1 157 ? -10.180 -15.124 14.785 1.00 23.10 189 LYS A CA 1
ATOM 1302 C C . LYS A 1 157 ? -10.397 -16.258 15.784 1.00 20.68 189 LYS A C 1
ATOM 1303 O O . LYS A 1 157 ? -10.572 -16.021 16.981 1.00 18.87 189 LYS A O 1
ATOM 1309 N N . LEU A 1 158 ? -10.403 -17.487 15.274 1.00 18.10 190 LEU A N 1
ATOM 1310 C CA . LEU A 1 158 ? -10.533 -18.674 16.117 1.00 16.91 190 LEU A CA 1
ATOM 1311 C C . LEU A 1 158 ? -9.289 -19.548 15.945 1.00 16.57 190 LEU A C 1
ATOM 1312 O O . LEU A 1 158 ? -8.620 -19.504 14.906 1.00 16.89 190 LEU A O 1
ATOM 1317 N N . PRO A 1 159 ? -8.948 -20.337 16.970 1.00 16.00 191 PRO A N 1
ATOM 1318 C CA . PRO A 1 159 ? -7.769 -21.200 16.885 1.00 16.45 191 PRO A CA 1
ATOM 1319 C C . PRO A 1 159 ? -7.801 -22.097 15.659 1.00 17.03 191 PRO A C 1
ATOM 1320 O O . PRO A 1 159 ? -8.854 -22.575 15.244 1.00 16.09 191 PRO A O 1
ATOM 1324 N N . GLU A 1 160 ? -6.625 -22.318 15.091 1.00 19.19 192 GLU A N 1
ATOM 1325 C CA . GLU A 1 160 ? -6.484 -23.153 13.913 1.00 22.33 192 GLU A CA 1
ATOM 1326 C C . GLU A 1 160 ? -5.167 -23.906 14.023 1.00 20.95 192 GLU A C 1
ATOM 1327 O O . GLU A 1 160 ? -4.103 -23.318 13.884 1.00 19.66 192 GLU A O 1
ATOM 1333 N N . GLY A 1 161 ? -5.240 -25.199 14.317 1.00 20.72 193 GLY A N 1
ATOM 1334 C CA . GLY A 1 161 ? -4.025 -25.981 14.436 1.00 21.24 193 GLY A CA 1
ATOM 1335 C C . GLY A 1 161 ? -3.268 -25.621 15.697 1.00 20.77 193 GLY A C 1
ATOM 1336 O O . GLY A 1 161 ? -3.873 -25.473 16.750 1.00 23.99 193 GLY A O 1
ATOM 1337 N N . GLY A 1 162 ? -1.952 -25.468 15.598 1.00 19.07 194 GLY A N 1
ATOM 1338 C CA . GLY A 1 162 ? -1.176 -25.122 16.771 1.00 18.41 194 GLY A CA 1
ATOM 1339 C C . GLY A 1 162 ? -0.444 -26.323 17.346 1.00 19.04 194 GLY A C 1
ATOM 1340 O O . GLY A 1 162 ? -0.099 -27.261 16.617 1.00 19.13 194 GLY A O 1
ATOM 1341 N N . GLU A 1 163 ? -0.226 -26.310 18.653 1.00 17.12 195 GLU A N 1
ATOM 1342 C CA . GLU A 1 163 ? 0.480 -27.401 19.303 1.00 18.03 195 GLU A CA 1
ATOM 1343 C C . GLU A 1 163 ? 0.077 -27.536 20.755 1.00 17.02 195 GLU A C 1
ATOM 1344 O O . GLU A 1 163 ? -0.484 -26.615 21.360 1.00 16.13 195 GLU A O 1
ATOM 1350 N N . VAL A 1 164 ? 0.369 -28.705 21.307 1.00 15.04 196 VAL A N 1
ATOM 1351 C CA . VAL A 1 164 ? 0.064 -29.022 22.689 1.00 14.10 196 VAL A CA 1
ATOM 1352 C C . VAL A 1 164 ? 1.358 -29.377 23.387 1.00 17.23 196 VAL A C 1
ATOM 1353 O O . VAL A 1 164 ? 2.145 -30.179 22.875 1.00 16.40 196 VAL A O 1
ATOM 1357 N N . ARG A 1 165 ? 1.609 -28.779 24.540 1.00 16.02 197 ARG A N 1
ATOM 1358 C CA . ARG A 1 165 ? 2.839 -29.107 25.228 1.00 16.65 197 ARG A CA 1
ATOM 1359 C C . ARG A 1 165 ? 2.710 -28.981 26.720 1.00 16.05 197 ARG A C 1
ATOM 1360 O O . ARG A 1 165 ? 1.847 -28.264 27.228 1.00 14.91 197 ARG A O 1
ATOM 1368 N N A ARG A 1 166 ? 3.556 -29.724 27.426 0.50 16.06 198 ARG A N 1
ATOM 1369 N N B ARG A 1 166 ? 3.551 -29.723 27.432 0.50 16.04 198 ARG A N 1
ATOM 1370 C CA A ARG A 1 166 ? 3.602 -29.675 28.876 0.50 16.59 198 ARG A CA 1
ATOM 1371 C CA B ARG A 1 166 ? 3.579 -29.666 28.882 0.50 16.59 198 ARG A CA 1
ATOM 1372 C C A ARG A 1 166 ? 4.726 -28.707 29.216 0.50 16.50 198 ARG A C 1
ATOM 1373 C C B ARG A 1 166 ? 4.717 -28.716 29.232 0.50 16.51 198 ARG A C 1
ATOM 1374 O O A ARG A 1 166 ? 5.901 -29.023 29.041 0.50 16.56 198 ARG A O 1
ATOM 1375 O O B ARG A 1 166 ? 5.890 -29.052 29.081 0.50 16.70 198 ARG A O 1
ATOM 1390 N N . VAL A 1 167 ? 4.346 -27.516 29.668 1.00 15.76 199 VAL A N 1
ATOM 1391 C CA . VAL A 1 167 ? 5.297 -26.438 29.979 1.00 14.34 199 VAL A CA 1
ATOM 1392 C C . VAL A 1 167 ? 6.371 -26.705 31.030 1.00 14.10 199 VAL A C 1
ATOM 1393 O O . VAL A 1 167 ? 6.074 -27.087 32.163 1.00 13.69 199 VAL A O 1
ATOM 1397 N N . GLN A 1 168 ? 7.624 -26.435 30.653 1.00 14.48 200 GLN A N 1
ATOM 1398 C CA . GLN A 1 168 ? 8.765 -26.633 31.547 1.00 16.01 200 GLN A CA 1
ATOM 1399 C C . GLN A 1 168 ? 9.404 -25.321 32.004 1.00 16.68 200 GLN A C 1
ATOM 1400 O O . GLN A 1 168 ? 10.214 -25.313 32.926 1.00 16.85 200 GLN A O 1
ATOM 1406 N N . LYS A 1 169 ? 9.024 -24.210 31.376 1.00 16.33 201 LYS A N 1
ATOM 1407 C CA . LYS A 1 169 ? 9.588 -22.918 31.745 1.00 16.27 201 LYS A CA 1
ATOM 1408 C C . LYS A 1 169 ? 8.576 -21.813 31.488 1.00 14.87 201 LYS A C 1
ATOM 1409 O O . LYS A 1 169 ? 7.909 -21.812 30.459 1.00 15.11 201 LYS A O 1
ATOM 1415 N N . VAL A 1 170 ? 8.461 -20.898 32.435 1.00 13.36 202 VAL A N 1
ATOM 1416 C CA . VAL A 1 170 ? 7.557 -19.761 32.286 1.00 13.68 202 VAL A CA 1
ATOM 1417 C C . VAL A 1 170 ? 8.334 -18.483 32.565 1.00 13.27 202 VAL A C 1
ATOM 1418 O O . VAL A 1 170 ? 9.110 -18.419 33.522 1.00 14.21 202 VAL A O 1
ATOM 1422 N N . GLN A 1 171 ? 8.127 -17.474 31.727 1.00 12.54 203 GLN A N 1
ATOM 1423 C CA . GLN A 1 171 ? 8.800 -16.192 31.895 1.00 12.98 203 GLN A CA 1
ATOM 1424 C C . GLN A 1 171 ? 7.860 -15.058 31.575 1.00 12.47 203 GLN A C 1
ATOM 1425 O O . GLN A 1 171 ? 7.006 -15.184 30.701 1.00 12.97 203 GLN A O 1
ATOM 1431 N N . THR A 1 172 ? 8.029 -13.952 32.288 1.00 12.14 204 THR A N 1
ATOM 1432 C CA . THR A 1 172 ? 7.243 -12.760 32.010 1.00 11.24 204 THR A CA 1
ATOM 1433 C C . THR A 1 172 ? 8.011 -11.991 30.934 1.00 11.13 204 THR A C 1
ATOM 1434 O O . THR A 1 172 ? 9.185 -12.280 30.678 1.00 11.60 204 THR A O 1
ATOM 1438 N N . GLU A 1 173 ? 7.375 -11.017 30.293 1.00 11.34 205 GLU A N 1
ATOM 1439 C CA . GLU A 1 173 ? 8.112 -10.258 29.297 1.00 11.75 205 GLU A CA 1
ATOM 1440 C C . GLU A 1 173 ? 9.195 -9.437 29.984 1.00 11.22 205 GLU A C 1
ATOM 1441 O O . GLU A 1 173 ? 10.241 -9.163 29.402 1.00 13.06 205 GLU A O 1
ATOM 1447 N N . GLN A 1 174 ? 8.950 -9.038 31.227 1.00 12.21 206 GLN A N 1
ATOM 1448 C CA . GLN A 1 174 ? 9.948 -8.258 31.961 1.00 12.66 206 GLN A CA 1
ATOM 1449 C C . GLN A 1 174 ? 11.260 -9.046 32.058 1.00 13.65 206 GLN A C 1
ATOM 1450 O O . GLN A 1 174 ? 12.351 -8.501 31.880 1.00 13.08 206 GLN A O 1
ATOM 1456 N N . GLU A 1 175 ? 11.148 -10.338 32.338 1.00 14.77 207 GLU A N 1
ATOM 1457 C CA . GLU A 1 175 ? 12.335 -11.177 32.436 1.00 15.59 207 GLU A CA 1
ATOM 1458 C C . GLU A 1 175 ? 13.041 -11.290 31.096 1.00 14.66 207 GLU A C 1
ATOM 1459 O O . GLU A 1 175 ? 14.275 -11.253 31.022 1.00 15.88 207 GLU A O 1
ATOM 1465 N N . VAL A 1 176 ? 12.260 -11.460 30.032 1.00 13.70 208 VAL A N 1
ATOM 1466 C CA . VAL A 1 176 ? 12.825 -11.593 28.699 1.00 12.82 208 VAL A CA 1
ATOM 1467 C C . VAL A 1 176 ? 13.511 -10.289 28.273 1.00 13.00 208 VAL A C 1
ATOM 1468 O O . VAL A 1 176 ? 14.572 -10.314 27.656 1.00 14.17 208 VAL A O 1
ATOM 1472 N N . ALA A 1 177 ? 12.895 -9.158 28.597 1.00 11.33 209 ALA A N 1
ATOM 1473 C CA . ALA A 1 177 ? 13.484 -7.861 28.269 1.00 13.70 209 ALA A CA 1
ATOM 1474 C C . ALA A 1 177 ? 14.810 -7.664 28.998 1.00 15.34 209 ALA A C 1
ATOM 1475 O O . ALA A 1 177 ? 15.801 -7.255 28.394 1.00 13.82 209 ALA A O 1
ATOM 1477 N N A GLU A 1 178 ? 14.823 -7.955 30.296 0.50 17.20 210 GLU A N 1
ATOM 1478 N N B GLU A 1 178 ? 14.833 -7.943 30.298 0.50 17.46 210 GLU A N 1
ATOM 1479 C CA A GLU A 1 178 ? 16.034 -7.793 31.094 0.50 20.36 210 GLU A CA 1
ATOM 1480 C CA B GLU A 1 178 ? 16.069 -7.766 31.050 0.50 20.77 210 GLU A CA 1
ATOM 1481 C C A GLU A 1 178 ? 17.152 -8.705 30.588 0.50 20.96 210 GLU A C 1
ATOM 1482 C C B GLU A 1 178 ? 17.163 -8.681 30.508 0.50 21.20 210 GLU A C 1
ATOM 1483 O O A GLU A 1 178 ? 18.322 -8.328 30.608 0.50 20.85 210 GLU A O 1
ATOM 1484 O O B GLU A 1 178 ? 18.325 -8.287 30.425 0.50 20.89 210 GLU A O 1
ATOM 1495 N N . ALA A 1 179 ? 16.787 -9.893 30.113 1.00 21.25 211 ALA A N 1
ATOM 1496 C CA . ALA A 1 179 ? 17.761 -10.843 29.579 1.00 21.51 211 ALA A CA 1
ATOM 1497 C C . ALA A 1 179 ? 18.330 -10.341 28.254 1.00 21.82 211 ALA A C 1
ATOM 1498 O O . ALA A 1 179 ? 19.421 -10.747 27.843 1.00 23.70 211 ALA A O 1
ATOM 1500 N N . ALA A 1 180 ? 17.592 -9.461 27.579 1.00 18.99 212 ALA A N 1
ATOM 1501 C CA . ALA A 1 180 ? 18.053 -8.896 26.318 1.00 17.48 212 ALA A CA 1
ATOM 1502 C C . ALA A 1 180 ? 18.823 -7.588 26.544 1.00 16.56 212 ALA A C 1
ATOM 1503 O O . ALA A 1 180 ? 19.284 -6.968 25.591 1.00 16.37 212 ALA A O 1
ATOM 1505 N N . GLY A 1 181 ? 18.945 -7.166 27.797 1.00 14.51 213 GLY A N 1
ATOM 1506 C CA . GLY A 1 181 ? 19.685 -5.944 28.088 1.00 15.59 213 GLY A CA 1
ATOM 1507 C C . GLY A 1 181 ? 18.846 -4.681 27.962 1.00 16.59 213 GLY A C 1
ATOM 1508 O O . GLY A 1 181 ? 19.372 -3.570 27.782 1.00 15.58 213 GLY A O 1
ATOM 1509 N N . MET A 1 182 ? 17.534 -4.838 28.062 1.00 14.56 214 MET A N 1
ATOM 1510 C CA . MET A 1 182 ? 16.635 -3.696 27.957 1.00 13.25 214 MET A CA 1
ATOM 1511 C C . MET A 1 182 ? 15.933 -3.440 29.272 1.00 13.97 214 MET A C 1
ATOM 1512 O O . MET A 1 182 ? 15.701 -4.374 30.042 1.00 14.41 214 MET A O 1
ATOM 1517 N N . ARG A 1 183 ? 15.637 -2.175 29.551 1.00 11.26 215 ARG A N 1
ATOM 1518 C CA . ARG A 1 183 ? 14.847 -1.851 30.724 1.00 12.79 215 ARG A CA 1
ATOM 1519 C C . ARG A 1 183 ? 13.404 -2.176 30.306 1.00 14.87 215 ARG A C 1
ATOM 1520 O O . ARG A 1 183 ? 13.139 -2.313 29.112 1.00 16.83 215 ARG A O 1
ATOM 1528 N N . TYR A 1 184 ? 12.496 -2.335 31.257 1.00 12.52 216 TYR A N 1
ATOM 1529 C CA . TYR A 1 184 ? 11.122 -2.706 30.932 1.00 12.30 216 TYR A CA 1
ATOM 1530 C C . TYR A 1 184 ? 10.125 -1.737 31.520 1.00 11.67 216 TYR A C 1
ATOM 1531 O O . TYR A 1 184 ? 10.266 -1.315 32.658 1.00 11.82 216 TYR A O 1
ATOM 1540 N N . PHE A 1 185 ? 9.125 -1.356 30.735 1.00 10.89 217 PHE A N 1
ATOM 1541 C CA . PHE A 1 185 ? 8.070 -0.500 31.258 1.00 11.34 217 PHE A CA 1
ATOM 1542 C C . PHE A 1 185 ? 6.768 -0.939 30.633 1.00 11.05 217 PHE A C 1
ATOM 1543 O O . PHE A 1 185 ? 6.668 -1.027 29.418 1.00 12.56 217 PHE A O 1
ATOM 1551 N N . ARG A 1 186 ? 5.776 -1.207 31.472 1.00 10.01 218 ARG A N 1
ATOM 1552 C CA . ARG A 1 186 ? 4.493 -1.702 30.995 1.00 9.31 218 ARG A CA 1
ATOM 1553 C C . ARG A 1 186 ? 3.381 -0.663 31.050 1.00 9.35 218 ARG A C 1
ATOM 1554 O O . ARG A 1 186 ? 3.206 0.018 32.052 1.00 9.42 218 ARG A O 1
ATOM 1562 N N . ILE A 1 187 ? 2.629 -0.555 29.964 1.00 9.26 219 ILE A N 1
ATOM 1563 C CA . ILE A 1 187 ? 1.447 0.309 29.907 1.00 9.71 219 ILE A CA 1
ATOM 1564 C C . ILE A 1 187 ? 0.336 -0.605 29.394 1.00 9.55 219 ILE A C 1
ATOM 1565 O O . ILE A 1 187 ? 0.364 -1.035 28.249 1.00 10.29 219 ILE A O 1
ATOM 1570 N N . ALA A 1 188 ? -0.609 -0.944 30.263 1.00 8.61 220 ALA A N 1
ATOM 1571 C CA . ALA A 1 188 ? -1.656 -1.896 29.906 1.00 10.11 220 ALA A CA 1
ATOM 1572 C C . ALA A 1 188 ? -2.756 -1.281 29.059 1.00 9.84 220 ALA A C 1
ATOM 1573 O O . ALA A 1 188 ? -3.821 -0.945 29.584 1.00 9.80 220 ALA A O 1
ATOM 1575 N N . ALA A 1 189 ? -2.493 -1.144 27.753 1.00 8.47 221 ALA A N 1
ATOM 1576 C CA . ALA A 1 189 ? -3.452 -0.551 26.816 1.00 9.78 221 ALA A CA 1
ATOM 1577 C C . ALA A 1 189 ? -4.272 -1.607 26.087 1.00 8.71 221 ALA A C 1
ATOM 1578 O O . ALA A 1 189 ? -3.739 -2.591 25.573 1.00 8.80 221 ALA A O 1
ATOM 1580 N N . THR A 1 190 ? -5.571 -1.374 26.031 1.00 8.38 222 THR A N 1
ATOM 1581 C CA . THR A 1 190 ? -6.504 -2.291 25.376 1.00 9.14 222 THR A CA 1
ATOM 1582 C C . THR A 1 190 ? -6.336 -2.280 23.854 1.00 10.94 222 THR A C 1
ATOM 1583 O O . THR A 1 190 ? -6.251 -1.222 23.221 1.00 9.58 222 THR A O 1
ATOM 1587 N N . ASP A 1 191 ? -6.301 -3.469 23.266 1.00 9.94 223 ASP A N 1
ATOM 1588 C CA . ASP A 1 191 ? -6.159 -3.600 21.821 1.00 10.01 223 ASP A CA 1
ATOM 1589 C C . ASP A 1 191 ? -7.323 -2.912 21.084 1.00 10.75 223 ASP A C 1
ATOM 1590 O O . ASP A 1 191 ? -8.464 -2.936 21.565 1.00 11.25 223 ASP A O 1
ATOM 1595 N N . HIS A 1 192 ? -7.015 -2.284 19.946 1.00 9.71 224 HIS A N 1
ATOM 1596 C CA . HIS A 1 192 ? -7.990 -1.666 19.029 1.00 10.61 224 HIS A CA 1
ATOM 1597 C C . HIS A 1 192 ? -8.599 -0.334 19.413 1.00 11.77 224 HIS A C 1
ATOM 1598 O O . HIS A 1 192 ? -9.333 0.232 18.598 1.00 12.72 224 HIS A O 1
ATOM 1605 N N . VAL A 1 193 ? -8.329 0.179 20.604 1.00 10.11 225 VAL A N 1
ATOM 1606 C CA . VAL A 1 193 ? -8.977 1.425 21.007 1.00 9.74 225 VAL A CA 1
ATOM 1607 C C . VAL A 1 193 ? -7.973 2.463 21.447 1.00 9.54 225 VAL A C 1
ATOM 1608 O O . VAL A 1 193 ? -6.785 2.175 21.607 1.00 9.76 225 VAL A O 1
ATOM 1612 N N . TRP A 1 194 ? -8.463 3.680 21.636 1.00 10.40 226 TRP A N 1
ATOM 1613 C CA . TRP A 1 194 ? -7.603 4.776 22.074 1.00 9.51 226 TRP A CA 1
ATOM 1614 C C . TRP A 1 194 ? -7.118 4.527 23.505 1.00 10.42 226 TRP A C 1
ATOM 1615 O O . TRP A 1 194 ? -7.904 4.170 24.382 1.00 10.49 226 TRP A O 1
ATOM 1626 N N . PRO A 1 195 ? -5.806 4.692 23.763 1.00 10.81 227 PRO A N 1
ATOM 1627 C CA . PRO A 1 195 ? -5.327 4.463 25.133 1.00 11.07 227 PRO A CA 1
ATOM 1628 C C . PRO A 1 195 ? -6.120 5.314 26.148 1.00 11.55 227 PRO A C 1
ATOM 1629 O O . PRO A 1 195 ? -6.509 6.448 25.859 1.00 11.56 227 PRO A O 1
ATOM 1633 N N . THR A 1 196 ? -6.364 4.761 27.332 1.00 11.07 228 THR A N 1
ATOM 1634 C CA . THR A 1 196 ? -7.155 5.449 28.364 1.00 11.69 228 THR A CA 1
ATOM 1635 C C . THR A 1 196 ? -6.414 6.613 29.033 1.00 10.56 228 THR A C 1
ATOM 1636 O O . THR A 1 196 ? -5.202 6.751 28.906 1.00 10.61 228 THR A O 1
ATOM 1640 N N . PRO A 1 197 ? -7.150 7.472 29.756 1.00 10.91 229 PRO A N 1
ATOM 1641 C CA . PRO A 1 197 ? -6.450 8.583 30.413 1.00 10.59 229 PRO A CA 1
ATOM 1642 C C . PRO A 1 197 ? -5.423 8.050 31.421 1.00 11.77 229 PRO A C 1
ATOM 1643 O O . PRO A 1 197 ? -4.380 8.661 31.629 1.00 10.79 229 PRO A O 1
ATOM 1647 N N . GLU A 1 198 ? -5.737 6.915 32.047 1.00 11.63 230 GLU A N 1
ATOM 1648 C CA . GLU A 1 198 ? -4.829 6.277 32.994 1.00 11.28 230 GLU A CA 1
ATOM 1649 C C . GLU A 1 198 ? -3.545 5.836 32.264 1.00 10.28 230 GLU A C 1
ATOM 1650 O O . GLU A 1 198 ? -2.429 6.059 32.747 1.00 10.14 230 GLU A O 1
ATOM 1656 N N . ASN A 1 199 ? -3.714 5.192 31.111 1.00 10.42 231 ASN A N 1
ATOM 1657 C CA . ASN A 1 199 ? -2.574 4.738 30.298 1.00 10.20 231 ASN A CA 1
ATOM 1658 C C . ASN A 1 199 ? -1.657 5.912 29.957 1.00 10.30 231 ASN A C 1
ATOM 1659 O O . ASN A 1 199 ? -0.442 5.847 30.127 1.00 10.68 231 ASN A O 1
ATOM 1664 N N . ILE A 1 200 ? -2.258 6.985 29.457 1.00 7.55 232 ILE A N 1
ATOM 1665 C CA . ILE A 1 200 ? -1.473 8.148 29.031 1.00 9.75 232 ILE A CA 1
ATOM 1666 C C . ILE A 1 200 ? -0.861 8.911 30.205 1.00 9.57 232 ILE A C 1
ATOM 1667 O O . ILE A 1 200 ? 0.300 9.339 30.122 1.00 9.78 232 ILE A O 1
ATOM 1672 N N . ASP A 1 201 ? -1.590 9.066 31.314 1.00 9.99 233 ASP A N 1
ATOM 1673 C CA . ASP A 1 201 ? -0.986 9.727 32.492 1.00 11.52 233 ASP A CA 1
ATOM 1674 C C . ASP A 1 201 ? 0.270 8.960 32.911 1.00 10.82 233 ASP A C 1
ATOM 1675 O O . ASP A 1 201 ? 1.291 9.555 33.239 1.00 10.43 233 ASP A O 1
ATOM 1680 N N . ARG A 1 202 ? 0.169 7.631 32.909 1.00 10.44 234 ARG A N 1
ATOM 1681 C CA . ARG A 1 202 ? 1.287 6.782 33.299 1.00 9.73 234 ARG A CA 1
ATOM 1682 C C . ARG A 1 202 ? 2.458 6.981 32.344 1.00 10.46 234 ARG A C 1
ATOM 1683 O O . ARG A 1 202 ? 3.605 7.079 32.779 1.00 11.47 234 ARG A O 1
ATOM 1691 N N . PHE A 1 203 ? 2.163 7.029 31.048 1.00 10.98 235 PHE A N 1
ATOM 1692 C CA . PHE A 1 203 ? 3.212 7.215 30.049 1.00 10.62 235 PHE A CA 1
ATOM 1693 C C . PHE A 1 203 ? 3.891 8.571 30.198 1.00 11.22 235 PHE A C 1
ATOM 1694 O O . PHE A 1 203 ? 5.119 8.655 30.141 1.00 12.81 235 PHE A O 1
ATOM 1702 N N . LEU A 1 204 ? 3.104 9.624 30.391 1.00 10.94 236 LEU A N 1
ATOM 1703 C CA . LEU A 1 204 ? 3.678 10.959 30.533 1.00 11.50 236 LEU A CA 1
ATOM 1704 C C . LEU A 1 204 ? 4.578 11.088 31.759 1.00 12.02 236 LEU A C 1
ATOM 1705 O O . LEU A 1 204 ? 5.641 11.723 31.682 1.00 12.85 236 LEU A O 1
ATOM 1710 N N . ALA A 1 205 ? 4.182 10.496 32.880 1.00 11.70 237 ALA A N 1
ATOM 1711 C CA . ALA A 1 205 ? 5.019 10.569 34.081 1.00 12.47 237 ALA A CA 1
ATOM 1712 C C . ALA A 1 205 ? 6.349 9.841 33.844 1.00 12.66 237 ALA A C 1
ATOM 1713 O O . ALA A 1 205 ? 7.402 10.285 34.302 1.00 13.86 237 ALA A O 1
ATOM 1715 N N . PHE A 1 206 ? 6.281 8.719 33.127 1.00 11.67 238 PHE A N 1
ATOM 1716 C CA . PHE A 1 206 ? 7.445 7.912 32.768 1.00 10.63 238 PHE A CA 1
ATOM 1717 C C . PHE A 1 206 ? 8.350 8.706 31.816 1.00 11.85 238 PHE A C 1
ATOM 1718 O O . PHE A 1 206 ? 9.566 8.769 31.992 1.00 12.98 238 PHE A O 1
ATOM 1726 N N . TYR A 1 207 ? 7.738 9.338 30.822 1.00 12.26 239 TYR A N 1
ATOM 1727 C CA . TYR A 1 207 ? 8.485 10.123 29.840 1.00 13.74 239 TYR A CA 1
ATOM 1728 C C . TYR A 1 207 ? 9.270 11.251 30.506 1.00 15.21 239 TYR A C 1
ATOM 1729 O O . TYR A 1 207 ? 10.438 11.498 30.172 1.00 15.00 239 TYR A O 1
ATOM 1738 N N A ARG A 1 208 ? 8.620 11.917 31.456 0.50 16.38 240 ARG A N 1
ATOM 1739 N N B ARG A 1 208 ? 8.624 11.924 31.451 0.50 16.66 240 ARG A N 1
ATOM 1740 C CA A ARG A 1 208 ? 9.197 13.056 32.177 0.50 19.77 240 ARG A CA 1
ATOM 1741 C CA B ARG A 1 208 ? 9.228 13.054 32.156 0.50 20.18 240 ARG A CA 1
ATOM 1742 C C A ARG A 1 208 ? 10.515 12.750 32.890 0.50 20.63 240 ARG A C 1
ATOM 1743 C C B ARG A 1 208 ? 10.546 12.735 32.849 0.50 20.92 240 ARG A C 1
ATOM 1744 O O A ARG A 1 208 ? 11.367 13.634 33.010 0.50 22.71 240 ARG A O 1
ATOM 1745 O O B ARG A 1 208 ? 11.431 13.592 32.912 0.50 23.06 240 ARG A O 1
ATOM 1760 N N . THR A 1 209 ? 10.693 11.527 33.376 1.00 20.31 241 THR A N 1
ATOM 1761 C CA . THR A 1 209 ? 11.925 11.198 34.086 1.00 21.97 241 THR A CA 1
ATOM 1762 C C . THR A 1 209 ? 12.967 10.418 33.292 1.00 19.89 241 THR A C 1
ATOM 1763 O O . THR A 1 209 ? 13.947 9.932 33.853 1.00 20.84 241 THR A O 1
ATOM 1767 N N . LEU A 1 210 ? 12.788 10.324 31.983 1.00 17.43 242 LEU A N 1
ATOM 1768 C CA . LEU A 1 210 ? 13.754 9.600 31.168 1.00 17.21 242 LEU A CA 1
ATOM 1769 C C . LEU A 1 210 ? 15.047 10.369 30.970 1.00 17.78 242 LEU A C 1
ATOM 1770 O O . LEU A 1 210 ? 15.043 11.595 30.869 1.00 16.13 242 LEU A O 1
ATOM 1775 N N . PRO A 1 211 ? 16.169 9.648 30.899 1.00 18.25 243 PRO A N 1
ATOM 1776 C CA . PRO A 1 211 ? 17.462 10.297 30.674 1.00 19.67 243 PRO A CA 1
ATOM 1777 C C . PRO A 1 211 ? 17.398 10.875 29.269 1.00 18.63 243 PRO A C 1
ATOM 1778 O O . PRO A 1 211 ? 16.636 10.368 28.427 1.00 18.51 243 PRO A O 1
ATOM 1782 N N . GLN A 1 212 ? 18.180 11.903 28.983 1.00 17.55 244 GLN A N 1
ATOM 1783 C CA . GLN A 1 212 ? 18.133 12.499 27.664 1.00 18.81 244 GLN A CA 1
ATOM 1784 C C . GLN A 1 212 ? 18.378 11.499 26.530 1.00 18.20 244 GLN A C 1
ATOM 1785 O O . GLN A 1 212 ? 17.739 11.595 25.479 1.00 18.22 244 GLN A O 1
ATOM 1791 N N . ASP A 1 213 ? 19.274 10.535 26.744 1.00 15.72 245 ASP A N 1
ATOM 1792 C CA . ASP A 1 213 ? 19.616 9.570 25.703 1.00 15.59 245 ASP A CA 1
ATOM 1793 C C . ASP A 1 213 ? 18.837 8.262 25.750 1.00 14.36 245 ASP A C 1
ATOM 1794 O O . ASP A 1 213 ? 19.271 7.263 25.173 1.00 14.46 245 ASP A O 1
ATOM 1799 N N . ALA A 1 214 ? 17.694 8.248 26.417 1.00 13.36 246 ALA A N 1
ATOM 1800 C CA . ALA A 1 214 ? 16.908 7.014 26.464 1.00 12.76 246 ALA A CA 1
ATOM 1801 C C . ALA A 1 214 ? 16.345 6.683 25.083 1.00 12.18 246 ALA A C 1
ATOM 1802 O O . ALA A 1 214 ? 15.981 7.583 24.316 1.00 12.99 246 ALA A O 1
ATOM 1804 N N . TRP A 1 215 ? 16.307 5.393 24.753 1.00 12.21 247 TRP A N 1
ATOM 1805 C CA . TRP A 1 215 ? 15.739 4.942 23.490 1.00 9.96 247 TRP A CA 1
ATOM 1806 C C . TRP A 1 215 ? 14.504 4.130 23.829 1.00 11.49 247 TRP A C 1
ATOM 1807 O O . TRP A 1 215 ? 14.598 3.209 24.626 1.00 10.51 247 TRP A O 1
ATOM 1818 N N . LEU A 1 216 ? 13.355 4.474 23.248 1.00 9.96 248 LEU A N 1
ATOM 1819 C CA . LEU A 1 216 ? 12.125 3.743 23.553 1.00 9.39 248 LEU A CA 1
ATOM 1820 C C . LEU A 1 216 ? 11.697 2.827 22.428 1.00 9.38 248 LEU A C 1
ATOM 1821 O O . LEU A 1 216 ? 11.404 3.287 21.316 1.00 9.86 248 LEU A O 1
ATOM 1826 N N . HIS A 1 217 ? 11.684 1.524 22.713 1.00 8.33 249 HIS A N 1
ATOM 1827 C CA . HIS A 1 217 ? 11.197 0.571 21.734 1.00 8.12 249 HIS A CA 1
ATOM 1828 C C . HIS A 1 217 ? 9.786 0.161 22.144 1.00 9.12 249 HIS A C 1
ATOM 1829 O O . HIS A 1 217 ? 9.591 -0.601 23.096 1.00 10.42 249 HIS A O 1
ATOM 1836 N N . PHE A 1 218 ? 8.798 0.696 21.441 1.00 10.17 250 PHE A N 1
ATOM 1837 C CA . PHE A 1 218 ? 7.410 0.395 21.746 1.00 9.56 250 PHE A CA 1
ATOM 1838 C C . PHE A 1 218 ? 6.940 -0.854 21.026 1.00 9.12 250 PHE A C 1
ATOM 1839 O O . PHE A 1 218 ? 7.387 -1.158 19.917 1.00 10.14 250 PHE A O 1
ATOM 1847 N N . HIS A 1 219 ? 6.050 -1.612 21.654 1.00 9.76 251 HIS A N 1
ATOM 1848 C CA . HIS A 1 219 ? 5.473 -2.723 20.928 1.00 10.21 251 HIS A CA 1
ATOM 1849 C C . HIS A 1 219 ? 4.113 -3.091 21.490 1.00 10.26 251 HIS A C 1
ATOM 1850 O O . HIS A 1 219 ? 3.776 -2.782 22.638 1.00 9.75 251 HIS A O 1
ATOM 1857 N N . SER A 1 220 ? 3.318 -3.711 20.637 1.00 9.45 252 SER A N 1
ATOM 1858 C CA . SER A 1 220 ? 1.997 -4.200 21.008 1.00 10.70 252 SER A CA 1
ATOM 1859 C C . SER A 1 220 ? 1.890 -5.614 20.422 1.00 11.89 252 SER A C 1
ATOM 1860 O O . SER A 1 220 ? 2.898 -6.329 20.412 1.00 13.28 252 SER A O 1
ATOM 1863 N N . GLU A 1 221 ? 0.726 -6.059 19.961 1.00 9.72 253 GLU A N 1
ATOM 1864 C CA . GLU A 1 221 ? 0.676 -7.412 19.397 1.00 10.73 253 GLU A CA 1
ATOM 1865 C C . GLU A 1 221 ? 1.149 -7.393 17.942 1.00 10.16 253 GLU A C 1
ATOM 1866 O O . GLU A 1 221 ? 2.099 -8.090 17.583 1.00 11.53 253 GLU A O 1
ATOM 1872 N N . ALA A 1 222 ? 0.503 -6.581 17.108 1.00 10.74 254 ALA A N 1
ATOM 1873 C CA . ALA A 1 222 ? 0.879 -6.486 15.690 1.00 11.11 254 ALA A CA 1
ATOM 1874 C C . ALA A 1 222 ? 1.892 -5.379 15.425 1.00 12.62 254 ALA A C 1
ATOM 1875 O O . ALA A 1 222 ? 2.586 -5.418 14.414 1.00 14.40 254 ALA A O 1
ATOM 1877 N N . GLY A 1 223 ? 1.969 -4.395 16.318 1.00 11.59 255 GLY A N 1
ATOM 1878 C CA . GLY A 1 223 ? 2.890 -3.288 16.125 1.00 11.03 255 GLY A CA 1
ATOM 1879 C C . GLY A 1 223 ? 2.263 -2.203 15.274 1.00 11.79 255 GLY A C 1
ATOM 1880 O O . GLY A 1 223 ? 2.958 -1.413 14.615 1.00 12.26 255 GLY A O 1
ATOM 1881 N N . VAL A 1 224 ? 0.936 -2.143 15.310 1.00 10.69 256 VAL A N 1
ATOM 1882 C CA . VAL A 1 224 ? 0.215 -1.168 14.507 1.00 10.95 256 VAL A CA 1
ATOM 1883 C C . VAL A 1 224 ? -0.536 -0.117 15.327 1.00 10.96 256 VAL A C 1
ATOM 1884 O O . VAL A 1 224 ? -0.005 0.953 15.591 1.00 12.81 256 VAL A O 1
ATOM 1888 N N . GLY A 1 225 ? -1.750 -0.426 15.764 1.00 10.66 257 GLY A N 1
ATOM 1889 C CA . GLY A 1 225 ? -2.543 0.579 16.464 1.00 9.79 257 GLY A CA 1
ATOM 1890 C C . GLY A 1 225 ? -1.948 1.189 17.727 1.00 11.56 257 GLY A C 1
ATOM 1891 O O . GLY A 1 225 ? -1.743 2.412 17.822 1.00 11.46 257 GLY A O 1
ATOM 1892 N N . ARG A 1 226 ? -1.685 0.355 18.725 1.00 8.95 258 ARG A N 1
ATOM 1893 C CA . ARG A 1 226 ? -1.165 0.875 19.979 1.00 9.26 258 ARG A CA 1
ATOM 1894 C C . ARG A 1 226 ? 0.247 1.403 19.836 1.00 9.31 258 ARG A C 1
ATOM 1895 O O . ARG A 1 226 ? 0.564 2.476 20.345 1.00 9.10 258 ARG A O 1
ATOM 1903 N N . THR A 1 227 ? 1.098 0.644 19.149 1.00 8.55 259 THR A N 1
ATOM 1904 C CA . THR A 1 227 ? 2.480 1.064 18.958 1.00 9.01 259 THR A CA 1
ATOM 1905 C C . THR A 1 227 ? 2.547 2.426 18.280 1.00 9.66 259 THR A C 1
ATOM 1906 O O . THR A 1 227 ? 3.239 3.339 18.757 1.00 9.71 259 THR A O 1
ATOM 1910 N N . THR A 1 228 ? 1.799 2.597 17.197 1.00 8.72 260 THR A N 1
ATOM 1911 C CA . THR A 1 228 ? 1.856 3.884 16.508 1.00 10.14 260 THR A CA 1
ATOM 1912 C C . THR A 1 228 ? 1.289 5.018 17.364 1.00 10.37 260 THR A C 1
ATOM 1913 O O . THR A 1 228 ? 1.819 6.129 17.349 1.00 10.34 260 THR A O 1
ATOM 1917 N N . ALA A 1 229 ? 0.239 4.750 18.135 1.00 9.63 261 ALA A N 1
ATOM 1918 C CA . ALA A 1 229 ? -0.329 5.819 18.955 1.00 9.44 261 ALA A CA 1
ATOM 1919 C C . ALA A 1 229 ? 0.710 6.388 19.931 1.00 10.06 261 ALA A C 1
ATOM 1920 O O . ALA A 1 229 ? 0.837 7.606 20.071 1.00 10.91 261 ALA A O 1
ATOM 1922 N N . PHE A 1 230 ? 1.476 5.521 20.585 1.00 9.65 262 PHE A N 1
ATOM 1923 C CA . PHE A 1 230 ? 2.486 6.004 21.514 1.00 10.25 262 PHE A CA 1
ATOM 1924 C C . PHE A 1 230 ? 3.718 6.580 20.807 1.00 9.94 262 PHE A C 1
ATOM 1925 O O . PHE A 1 230 ? 4.375 7.472 21.345 1.00 9.44 262 PHE A O 1
ATOM 1933 N N . MET A 1 231 ? 4.041 6.082 19.618 1.00 8.63 263 MET A N 1
ATOM 1934 C CA . MET A 1 231 ? 5.160 6.673 18.874 1.00 8.36 263 MET A CA 1
ATOM 1935 C C . MET A 1 231 ? 4.774 8.105 18.458 1.00 9.76 263 MET A C 1
ATOM 1936 O O . MET A 1 231 ? 5.580 9.036 18.555 1.00 10.40 263 MET A O 1
ATOM 1941 N N . VAL A 1 232 ? 3.530 8.267 18.017 1.00 8.82 264 VAL A N 1
ATOM 1942 C CA . VAL A 1 232 ? 3.020 9.584 17.635 1.00 10.58 264 VAL A CA 1
ATOM 1943 C C . VAL A 1 232 ? 3.015 10.518 18.850 1.00 10.98 264 VAL A C 1
ATOM 1944 O O . VAL A 1 232 ? 3.463 11.670 18.757 1.00 10.48 264 VAL A O 1
ATOM 1948 N N A MET A 1 233 ? 2.528 10.020 19.983 0.50 10.40 265 MET A N 1
ATOM 1949 N N B MET A 1 233 ? 2.515 10.042 19.989 0.50 10.58 265 MET A N 1
ATOM 1950 C CA A MET A 1 233 ? 2.504 10.824 21.197 0.50 10.75 265 MET A CA 1
ATOM 1951 C CA B MET A 1 233 ? 2.493 10.891 21.178 0.50 11.09 265 MET A CA 1
ATOM 1952 C C A MET A 1 233 ? 3.907 11.289 21.569 0.50 10.87 265 MET A C 1
ATOM 1953 C C B MET A 1 233 ? 3.907 11.289 21.615 0.50 11.08 265 MET A C 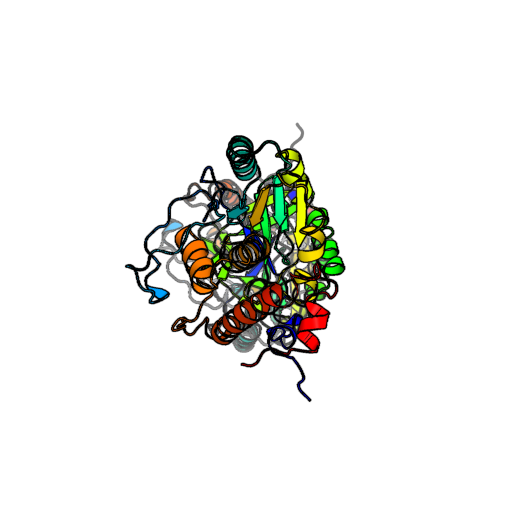1
ATOM 1954 O O A MET A 1 233 ? 4.120 12.456 21.919 0.50 12.05 265 MET A O 1
ATOM 1955 O O B MET A 1 233 ? 4.131 12.424 22.053 0.50 11.92 265 MET A O 1
ATOM 1964 N N . THR A 1 234 ? 4.869 10.377 21.500 1.00 10.52 266 THR A N 1
ATOM 1965 C CA . THR A 1 234 ? 6.246 10.720 21.871 1.00 10.00 266 THR A CA 1
ATOM 1966 C C . THR A 1 234 ? 6.820 11.766 20.914 1.00 11.35 266 THR A C 1
ATOM 1967 O O . THR A 1 234 ? 7.498 12.708 21.338 1.00 11.28 266 THR A O 1
ATOM 1971 N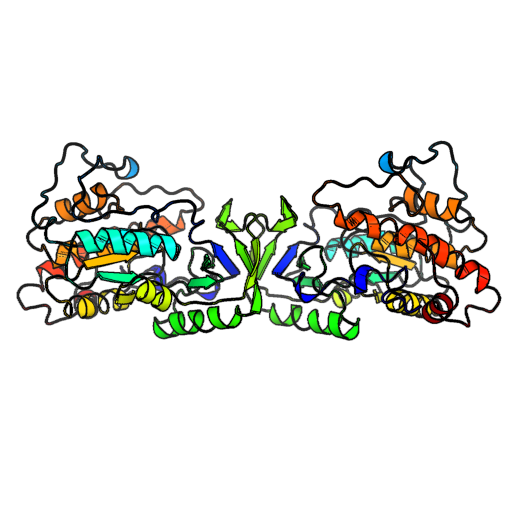 N . ASP A 1 235 ? 6.544 11.598 19.628 1.00 9.74 267 ASP A N 1
ATOM 1972 C CA . ASP A 1 235 ? 7.040 12.530 18.603 1.00 10.23 267 ASP A CA 1
ATOM 1973 C C . ASP A 1 235 ? 6.492 13.938 18.904 1.00 11.59 267 ASP A C 1
ATOM 1974 O O . ASP A 1 235 ? 7.227 14.938 18.928 1.00 11.34 267 ASP A O 1
ATOM 1979 N N . MET A 1 236 ? 5.191 14.010 19.162 1.00 11.13 268 MET A N 1
ATOM 1980 C CA . MET A 1 236 ? 4.559 15.289 19.491 1.00 13.02 268 MET A CA 1
ATOM 1981 C C . MET A 1 236 ? 5.178 15.930 20.742 1.00 13.24 268 MET A C 1
ATOM 1982 O O . MET A 1 236 ? 5.432 17.134 20.771 1.00 13.57 268 MET A O 1
ATOM 1987 N N . LEU A 1 237 ? 5.392 15.130 21.787 1.00 12.53 269 LEU A N 1
ATOM 1988 C CA . LEU A 1 237 ? 5.975 15.632 23.023 1.00 13.89 269 LEU A CA 1
ATOM 1989 C C . LEU A 1 237 ? 7.395 16.146 22.843 1.00 13.68 269 LEU A C 1
ATOM 1990 O O . LEU A 1 237 ? 7.746 17.212 23.347 1.00 13.85 269 LEU A O 1
ATOM 1995 N N . LYS A 1 238 ? 8.210 15.378 22.134 1.00 12.07 270 LYS A N 1
ATOM 1996 C CA . LYS A 1 238 ? 9.610 15.731 21.969 1.00 13.43 270 LYS A CA 1
ATOM 1997 C C . LYS A 1 238 ? 9.857 16.780 20.895 1.00 13.92 270 LYS A C 1
ATOM 1998 O O . LYS A 1 238 ? 10.867 17.500 20.959 1.00 13.76 270 LYS A O 1
ATOM 2004 N N . ASN A 1 239 ? 8.939 16.874 19.934 1.00 13.33 271 ASN A N 1
ATOM 2005 C CA . ASN A 1 239 ? 9.076 17.793 18.802 1.00 13.23 271 ASN A CA 1
ATOM 2006 C C . ASN A 1 239 ? 7.804 18.611 18.611 1.00 13.76 271 ASN A C 1
ATOM 2007 O O . ASN A 1 239 ? 7.168 18.562 17.559 1.00 13.73 271 ASN A O 1
ATOM 2012 N N . PRO A 1 240 ? 7.444 19.407 19.627 1.00 15.38 272 PRO A N 1
ATOM 2013 C CA . PRO A 1 240 ? 6.243 20.244 19.628 1.00 16.51 272 PRO A CA 1
ATOM 2014 C C . PRO A 1 240 ? 6.170 21.319 18.546 1.00 15.89 272 PRO A C 1
ATOM 2015 O O . PRO A 1 240 ? 5.083 21.830 18.278 1.00 16.38 272 PRO A O 1
ATOM 2019 N N . SER A 1 241 ? 7.289 21.665 17.923 1.00 15.64 273 SER A N 1
ATOM 2020 C CA . SER A 1 241 ? 7.244 22.692 16.880 1.00 16.60 273 SER A CA 1
ATOM 2021 C C . SER A 1 241 ? 6.822 22.102 15.531 1.00 16.55 273 SER A C 1
ATOM 2022 O O . SER A 1 241 ? 6.522 22.843 14.585 1.00 16.76 273 SER A O 1
ATOM 2025 N N . VAL A 1 242 ? 6.789 20.773 15.445 1.00 15.37 274 VAL A N 1
ATOM 2026 C CA . VAL A 1 242 ? 6.423 20.088 14.213 1.00 14.19 274 VAL A CA 1
ATOM 2027 C C . VAL A 1 242 ? 4.905 20.040 14.063 1.00 14.92 274 VAL A C 1
ATOM 2028 O O . VAL A 1 242 ? 4.184 19.799 15.030 1.00 14.36 274 VAL A O 1
ATOM 2032 N N . SER A 1 243 ? 4.420 20.284 12.851 1.00 14.01 275 SER A N 1
ATOM 2033 C CA . SER A 1 243 ? 2.984 20.297 12.597 1.00 14.49 275 SER A CA 1
ATOM 2034 C C . SER A 1 243 ? 2.358 18.916 12.773 1.00 14.59 275 SER A C 1
ATOM 2035 O O . SER A 1 243 ? 3.030 17.893 12.607 1.00 14.40 275 SER A O 1
ATOM 2038 N N . LEU A 1 244 ? 1.073 18.902 13.115 1.00 13.59 276 LEU A N 1
ATOM 2039 C CA . LEU A 1 244 ? 0.331 17.657 13.281 1.00 13.23 276 LEU A CA 1
ATOM 2040 C C . LEU A 1 244 ? 0.432 16.814 12.004 1.00 13.35 276 LEU A C 1
ATOM 2041 O O . LEU A 1 244 ? 0.689 15.605 12.055 1.00 12.39 276 LEU A O 1
ATOM 2046 N N . LYS A 1 245 ? 0.248 17.454 10.851 1.00 13.36 277 LYS A N 1
ATOM 2047 C CA . LYS A 1 245 ? 0.332 16.741 9.576 1.00 12.07 277 LYS A CA 1
ATOM 2048 C C . LYS A 1 245 ? 1.686 16.058 9.411 1.00 12.75 277 LYS A C 1
ATOM 2049 O O . LYS A 1 245 ? 1.752 14.893 9.025 1.00 12.39 277 LYS A O 1
ATOM 2055 N N . ASP A 1 246 ? 2.767 16.778 9.705 1.00 11.97 278 ASP A N 1
ATOM 2056 C CA . ASP A 1 246 ? 4.094 16.188 9.562 1.00 13.05 278 ASP A CA 1
ATOM 2057 C C . ASP A 1 246 ? 4.289 15.014 10.513 1.00 12.42 278 ASP A C 1
ATOM 2058 O O . ASP A 1 246 ? 4.864 14.003 10.127 1.00 11.80 278 ASP A O 1
ATOM 2063 N N . ILE A 1 247 ? 3.808 15.139 11.749 1.00 11.68 279 ILE A N 1
ATOM 2064 C CA . ILE A 1 247 ? 3.952 14.043 12.705 1.00 11.39 279 ILE A CA 1
ATOM 2065 C C . ILE A 1 247 ? 3.212 12.797 12.211 1.00 11.33 279 ILE A C 1
ATOM 2066 O O . ILE A 1 247 ? 3.767 11.690 12.180 1.00 11.39 279 ILE A O 1
ATOM 2071 N N . LEU A 1 248 ? 1.956 12.981 11.812 1.00 11.80 280 LEU A N 1
ATOM 2072 C CA . LEU A 1 248 ? 1.133 11.861 11.371 1.00 12.08 280 LEU A CA 1
ATOM 2073 C C . LEU A 1 248 ? 1.667 11.217 10.106 1.00 12.30 280 LEU A C 1
ATOM 2074 O O . LEU A 1 248 ? 1.714 9.994 10.004 1.00 12.32 280 LEU A O 1
ATOM 2079 N N . TYR A 1 249 ? 2.058 12.044 9.137 1.00 11.79 281 TYR A N 1
ATOM 2080 C CA . TYR A 1 249 ? 2.606 11.509 7.898 1.00 11.76 281 TYR A CA 1
ATOM 2081 C C . TYR A 1 249 ? 3.912 10.752 8.152 1.00 10.83 281 TYR A C 1
ATOM 2082 O O . TYR A 1 249 ? 4.095 9.656 7.639 1.00 12.11 281 TYR A O 1
ATOM 2091 N N . ARG A 1 250 ? 4.829 11.337 8.921 1.00 10.43 282 ARG A N 1
ATOM 2092 C CA . ARG A 1 250 ? 6.113 10.662 9.096 1.00 11.39 282 ARG A CA 1
ATOM 2093 C C . ARG A 1 250 ? 6.016 9.396 9.932 1.00 11.93 282 ARG A C 1
ATOM 2094 O O . ARG A 1 250 ? 6.715 8.430 9.637 1.00 12.94 282 ARG A O 1
ATOM 2102 N N . GLN A 1 251 ? 5.153 9.372 10.946 1.00 11.40 283 GLN A N 1
ATOM 2103 C CA . GLN A 1 251 ? 5.044 8.139 11.729 1.00 11.09 283 GLN A CA 1
ATOM 2104 C C . GLN A 1 251 ? 4.418 7.047 10.872 1.00 11.67 283 GLN A C 1
ATOM 2105 O O . GLN A 1 251 ? 4.702 5.861 11.048 1.00 11.66 283 GLN A O 1
ATOM 2111 N N . HIS A 1 252 ? 3.572 7.443 9.927 1.00 10.72 284 HIS A N 1
ATOM 2112 C CA . HIS A 1 252 ? 2.989 6.457 9.033 1.00 10.98 284 HIS A CA 1
ATOM 2113 C C . HIS A 1 252 ? 4.032 5.984 8.021 1.00 10.93 284 HIS A C 1
ATOM 2114 O O . HIS A 1 252 ? 4.200 4.786 7.798 1.00 11.85 284 HIS A O 1
ATOM 2121 N N . GLU A 1 253 ? 4.742 6.936 7.425 1.00 12.36 285 GLU A N 1
ATOM 2122 C CA . GLU A 1 253 ? 5.703 6.610 6.374 1.00 12.44 285 GLU A CA 1
ATOM 2123 C C . GLU A 1 253 ? 6.964 5.849 6.789 1.00 12.14 285 GLU A C 1
ATOM 2124 O O . GLU A 1 253 ? 7.685 5.351 5.911 1.00 14.60 285 GLU A O 1
ATOM 2130 N N . ILE A 1 254 ? 7.250 5.741 8.088 1.00 12.07 286 ILE A N 1
ATOM 2131 C CA . ILE A 1 254 ? 8.382 4.902 8.496 1.00 11.63 286 ILE A CA 1
ATOM 2132 C C . ILE A 1 254 ? 7.867 3.486 8.790 1.00 12.66 286 ILE A C 1
ATOM 2133 O O . ILE A 1 254 ? 8.637 2.593 9.142 1.00 13.96 286 ILE A O 1
ATOM 2138 N N . GLY A 1 255 ? 6.557 3.282 8.647 1.00 12.62 287 GLY A N 1
ATOM 2139 C CA . GLY A 1 255 ? 6.000 1.956 8.852 1.00 12.39 287 GLY A CA 1
ATOM 2140 C C . GLY A 1 255 ? 4.906 1.827 9.902 1.00 12.24 287 GLY A C 1
ATOM 2141 O O . GLY A 1 255 ? 4.617 0.712 10.354 1.00 14.84 287 GLY A O 1
ATOM 2142 N N . GLY A 1 256 ? 4.280 2.927 10.297 1.00 11.95 288 GLY A N 1
ATOM 2143 C CA . GLY A 1 256 ? 3.224 2.806 11.284 1.00 11.42 288 GLY A CA 1
ATOM 2144 C C . GLY A 1 256 ? 1.852 3.066 10.685 1.00 12.48 288 GLY A C 1
ATOM 2145 O O . GLY A 1 256 ? 1.696 3.236 9.477 1.00 13.06 288 GLY A O 1
ATOM 2146 N N . PHE A 1 257 ? 0.843 3.077 11.541 1.00 11.22 289 PHE A N 1
ATOM 2147 C CA . PHE A 1 257 ? -0.523 3.361 11.109 1.00 10.88 289 PHE A CA 1
ATOM 2148 C C . PHE A 1 257 ? -0.633 4.858 10.818 1.00 11.82 289 PHE A C 1
ATOM 2149 O O . PHE A 1 257 ? 0.186 5.637 11.286 1.00 12.55 289 PHE A O 1
ATOM 2157 N N . TYR A 1 258 ? -1.623 5.267 10.032 1.00 11.17 290 TYR A N 1
ATOM 2158 C CA . TYR A 1 258 ? -1.817 6.695 9.777 1.00 11.27 290 TYR A CA 1
ATOM 2159 C C . TYR A 1 258 ? -2.961 7.143 10.677 1.00 11.38 290 TYR A C 1
ATOM 2160 O O . TYR A 1 258 ? -4.086 6.662 10.534 1.00 12.12 290 TYR A O 1
ATOM 2169 N N . TYR A 1 259 ? -2.666 8.057 11.595 1.00 12.02 291 TYR A N 1
ATOM 2170 C CA . TYR A 1 259 ? -3.645 8.491 12.581 1.00 12.30 291 TYR A CA 1
ATOM 2171 C C . TYR A 1 259 ? -4.422 9.755 12.265 1.00 13.73 291 TYR A C 1
ATOM 2172 O O . TYR A 1 259 ? -4.973 10.393 13.169 1.00 13.04 291 TYR A O 1
ATOM 2181 N N . GLY A 1 260 ? -4.477 10.113 10.986 1.00 14.57 292 GLY A N 1
ATOM 2182 C CA . GLY A 1 260 ? -5.268 11.262 10.581 1.00 15.24 292 GLY A CA 1
ATOM 2183 C C . GLY A 1 260 ? -6.561 10.777 9.938 1.00 17.14 292 GLY A C 1
ATOM 2184 O O . GLY A 1 260 ? -6.848 9.578 9.928 1.00 16.65 292 GLY A O 1
ATOM 2185 N N A GLU A 1 261 ? -7.353 11.706 9.407 0.50 18.16 293 GLU A N 1
ATOM 2186 N N B GLU A 1 261 ? -7.333 11.708 9.389 0.50 18.57 293 GLU A N 1
ATOM 2187 C CA A GLU A 1 261 ? -8.610 11.349 8.763 0.50 19.20 293 GLU A CA 1
ATOM 2188 C CA B GLU A 1 261 ? -8.594 11.386 8.736 0.50 19.97 293 GLU A CA 1
ATOM 2189 C C A GLU A 1 261 ? -8.364 10.555 7.484 0.50 19.46 293 GLU A C 1
ATOM 2190 C C B GLU A 1 261 ? -8.366 10.565 7.466 0.50 19.88 293 GLU A C 1
ATOM 2191 O O A GLU A 1 261 ? -7.437 10.843 6.730 0.50 19.04 293 GLU A O 1
ATOM 2192 O O B GLU A 1 261 ? -7.447 10.842 6.700 0.50 19.38 293 GLU A O 1
ATOM 2203 N N . PHE A 1 262 ? -9.198 9.553 7.250 1.00 19.24 294 PHE A N 1
ATOM 2204 C CA . PHE A 1 262 ? -9.107 8.738 6.047 1.00 20.39 294 PHE A CA 1
ATOM 2205 C C . PHE A 1 262 ? -10.431 8.006 5.841 1.00 21.96 294 PHE A C 1
ATOM 2206 O O . PHE A 1 262 ? -11.262 7.959 6.750 1.00 20.83 294 PHE A O 1
ATOM 2214 N N . PRO A 1 263 ? -10.662 7.459 4.637 1.00 23.62 295 PRO A N 1
ATOM 2215 C CA . PRO A 1 263 ? -11.916 6.742 4.371 1.00 24.54 295 PRO A CA 1
ATOM 2216 C C . PRO A 1 263 ? -11.939 5.412 5.106 1.00 24.59 295 PRO A C 1
ATOM 2217 O O . PRO A 1 263 ? -11.384 4.430 4.622 1.00 24.52 295 PRO A O 1
ATOM 2221 N N . ILE A 1 264 ? -12.568 5.381 6.277 1.00 25.35 296 ILE A N 1
ATOM 2222 C CA . ILE A 1 264 ? -12.622 4.146 7.046 1.00 26.28 296 ILE A CA 1
ATOM 2223 C C . ILE A 1 264 ? -13.504 3.126 6.339 1.00 28.29 296 ILE A C 1
ATOM 2224 O O . ILE A 1 264 ? -14.639 3.419 5.978 1.00 28.99 296 ILE A O 1
ATOM 2229 N N . LYS A 1 265 ? -12.965 1.933 6.132 1.00 31.02 297 LYS A N 1
ATOM 2230 C CA . LYS A 1 265 ? -13.694 0.866 5.462 1.00 34.79 297 LYS A CA 1
ATOM 2231 C C . LYS A 1 265 ? -13.428 -0.453 6.160 1.00 35.81 297 LYS A C 1
ATOM 2232 O O . LYS A 1 265 ? -12.280 -0.853 6.326 1.00 37.57 297 LYS A O 1
ATOM 2238 N N . THR A 1 266 ? -14.485 -1.131 6.577 1.00 35.87 298 THR A N 1
ATOM 2239 C CA . THR A 1 266 ? -14.304 -2.397 7.258 1.00 36.63 298 THR A CA 1
ATOM 2240 C C . THR A 1 266 ? -15.204 -3.468 6.676 1.00 36.71 298 THR A C 1
ATOM 2241 O O . THR A 1 266 ? -16.220 -3.168 6.053 1.00 35.34 298 THR A O 1
ATOM 2245 N N . LYS A 1 267 ? -14.809 -4.721 6.860 1.00 37.61 299 LYS A N 1
ATOM 2246 C CA . LYS A 1 267 ? -15.642 -5.821 6.412 1.00 38.67 299 LYS A CA 1
ATOM 2247 C C . LYS A 1 267 ? -16.827 -5.842 7.370 1.00 37.98 299 LYS A C 1
ATOM 2248 O O . LYS A 1 267 ? -16.727 -5.310 8.474 1.00 36.76 299 LYS A O 1
ATOM 2254 N N . ASP A 1 268 ? -17.940 -6.435 6.961 1.00 37.72 300 ASP A N 1
ATOM 2255 C CA . ASP A 1 268 ? -19.120 -6.485 7.819 1.00 37.62 300 ASP A CA 1
ATOM 2256 C C . ASP A 1 268 ? -18.800 -7.019 9.216 1.00 36.09 300 ASP A C 1
ATOM 2257 O O . ASP A 1 268 ? -19.263 -6.472 10.218 1.00 35.64 300 ASP A O 1
ATOM 2262 N N . LYS A 1 269 ? -18.006 -8.083 9.279 1.00 34.45 301 LYS A N 1
ATOM 2263 C CA . LYS A 1 269 ? -17.652 -8.702 10.555 1.00 33.74 301 LYS A CA 1
ATOM 2264 C C . LYS A 1 269 ? -16.816 -7.784 11.444 1.00 31.64 301 LYS A C 1
ATOM 2265 O O . LYS A 1 269 ? -16.701 -8.021 12.645 1.00 32.13 301 LYS A O 1
ATOM 2271 N N . ASP A 1 270 ? -16.231 -6.745 10.860 1.00 29.05 302 ASP A N 1
ATOM 2272 C CA . ASP A 1 270 ? -15.404 -5.826 11.635 1.00 27.57 302 ASP A CA 1
ATOM 2273 C C . ASP A 1 270 ? -16.042 -4.454 11.773 1.00 24.85 302 ASP A C 1
ATOM 2274 O O . ASP A 1 270 ? -15.353 -3.491 12.102 1.00 23.60 302 ASP A O 1
ATOM 2279 N N . SER A 1 271 ? -17.346 -4.353 11.530 1.00 21.99 303 SER A N 1
ATOM 2280 C CA . SER A 1 271 ? -18.013 -3.064 11.615 1.00 19.85 303 SER A CA 1
ATOM 2281 C C . SER A 1 271 ? -17.913 -2.444 13.001 1.00 17.63 303 SER A C 1
ATOM 2282 O O . SER A 1 271 ? -18.017 -1.226 13.132 1.00 16.73 303 SER A O 1
ATOM 2285 N N . TRP A 1 272 ? -17.711 -3.264 14.032 1.00 15.77 304 TRP A N 1
ATOM 2286 C CA . TRP A 1 272 ? -17.585 -2.721 15.387 1.00 14.24 304 TRP A CA 1
ATOM 2287 C C . TRP A 1 272 ? -16.344 -1.828 15.516 1.00 13.41 304 TRP A C 1
ATOM 2288 O O . TRP A 1 272 ? -16.283 -0.965 16.383 1.00 12.76 304 TRP A O 1
ATOM 2299 N N . LYS A 1 273 ? -15.353 -2.046 14.656 1.00 13.06 305 LYS A N 1
ATOM 2300 C CA . LYS A 1 273 ? -14.117 -1.260 14.725 1.00 13.29 305 LYS A CA 1
ATOM 2301 C C . LYS A 1 273 ? -14.267 0.195 14.287 1.00 13.62 305 LYS A C 1
ATOM 2302 O O . LYS A 1 273 ? -13.528 1.077 14.758 1.00 14.65 305 LYS A O 1
ATOM 2308 N N . THR A 1 274 ? -15.215 0.450 13.396 1.00 12.88 306 THR A N 1
ATOM 2309 C CA . THR A 1 274 ? -15.416 1.775 12.815 1.00 13.48 306 THR A CA 1
ATOM 2310 C C . THR A 1 274 ? -15.436 2.934 13.806 1.00 13.49 306 THR A C 1
ATOM 2311 O O . THR A 1 274 ? -14.673 3.898 13.655 1.00 13.19 306 THR A O 1
ATOM 2315 N N . LYS A 1 275 ? -16.284 2.873 14.831 1.00 13.19 307 LYS A N 1
ATOM 2316 C CA . LYS A 1 275 ? -16.332 4.010 15.740 1.00 13.62 307 LYS A CA 1
ATOM 2317 C C . LYS A 1 275 ? -15.059 4.160 16.565 1.00 12.33 307 LYS A C 1
ATOM 2318 O O . LYS A 1 275 ? -14.743 5.269 17.002 1.00 12.24 307 LYS A O 1
ATOM 2324 N N . TYR A 1 276 ? -14.335 3.060 16.782 1.00 11.18 308 TYR A N 1
ATOM 2325 C CA . TYR A 1 276 ? -13.095 3.139 17.543 1.00 11.05 308 TYR A CA 1
ATOM 2326 C C . TYR A 1 276 ? -12.005 3.831 16.707 1.00 11.64 308 TYR A C 1
ATOM 2327 O O . TYR A 1 276 ? -11.179 4.595 17.237 1.00 11.85 308 TYR A O 1
ATOM 2336 N N . TYR A 1 277 ? -12.028 3.606 15.397 1.00 11.72 309 TYR A N 1
ATOM 2337 C CA . TYR A 1 277 ? -11.097 4.300 14.499 1.00 12.55 309 TYR A CA 1
ATOM 2338 C C . TYR A 1 277 ? -11.422 5.800 14.487 1.00 12.55 309 TYR A C 1
ATOM 2339 O O . TYR A 1 277 ? -10.524 6.639 14.539 1.00 13.07 309 TYR A O 1
ATOM 2348 N N A ARG A 1 278 ? -12.704 6.144 14.417 0.50 12.73 310 ARG A N 1
ATOM 2349 N N B ARG A 1 278 ? -12.708 6.136 14.416 0.50 12.70 310 ARG A N 1
ATOM 2350 C CA A ARG A 1 278 ? -13.076 7.555 14.406 0.50 13.24 310 ARG A CA 1
ATOM 2351 C CA B ARG A 1 278 ? -13.097 7.541 14.409 0.50 13.21 310 ARG A CA 1
ATOM 2352 C C A ARG A 1 278 ? -12.697 8.211 15.729 0.50 13.06 310 ARG A C 1
ATOM 2353 C C B ARG A 1 278 ? -12.688 8.200 15.722 0.50 13.04 310 ARG A C 1
ATOM 2354 O O A ARG A 1 278 ? -12.252 9.354 15.756 0.50 12.66 310 ARG A O 1
ATOM 2355 O O B ARG A 1 278 ? -12.213 9.331 15.736 0.50 12.65 310 ARG A O 1
ATOM 2370 N N . GLU A 1 279 ? -12.876 7.479 16.828 1.00 12.24 311 GLU A N 1
ATOM 2371 C CA . GLU A 1 279 ? -12.523 8.000 18.145 1.00 12.52 311 GLU A CA 1
ATOM 2372 C C . GLU A 1 279 ? -11.028 8.281 18.230 1.00 11.64 311 GLU A C 1
ATOM 2373 O O . GLU A 1 279 ? -10.626 9.320 18.748 1.00 12.07 311 GLU A O 1
ATOM 2379 N N . LYS A 1 280 ? -10.192 7.370 17.720 1.00 10.74 312 LYS A N 1
ATOM 2380 C CA . LYS A 1 280 ? -8.744 7.612 17.788 1.00 10.60 312 LYS A CA 1
ATOM 2381 C C . LYS A 1 280 ? -8.343 8.845 16.978 1.00 11.82 312 LYS A C 1
ATOM 2382 O O . LYS A 1 280 ? -7.455 9.597 17.390 1.00 11.43 312 LYS A O 1
ATOM 2388 N N . ILE A 1 281 ? -8.998 9.063 15.844 1.00 10.99 313 ILE A N 1
ATOM 2389 C CA . ILE A 1 281 ? -8.674 10.234 15.022 1.00 11.86 313 ILE A CA 1
ATOM 2390 C C . ILE A 1 281 ? -8.919 11.515 15.818 1.00 11.86 313 ILE A C 1
ATOM 2391 O O . ILE A 1 281 ? -8.079 12.424 15.839 1.00 13.08 313 ILE A O 1
ATOM 2396 N N . VAL A 1 282 ? -10.061 11.576 16.489 1.00 12.34 314 VAL A N 1
ATOM 2397 C CA . VAL A 1 282 ? -10.412 12.742 17.295 1.00 13.68 314 VAL A CA 1
ATOM 2398 C C . VAL A 1 282 ? -9.482 12.886 18.493 1.00 13.08 314 VAL A C 1
ATOM 2399 O O . VAL A 1 282 ? -9.062 14.004 18.834 1.00 12.07 314 VAL A O 1
ATOM 2403 N N . MET A 1 283 ? -9.133 11.766 19.128 1.00 12.13 315 MET A N 1
ATOM 2404 C CA . MET A 1 283 ? -8.279 11.834 20.308 1.00 12.23 315 MET A CA 1
ATOM 2405 C C . MET A 1 283 ? -6.827 12.206 19.975 1.00 11.99 315 MET A C 1
ATOM 2406 O O . MET A 1 283 ? -6.150 12.858 20.776 1.00 11.97 315 MET A O 1
ATOM 2411 N N . ILE A 1 284 ? -6.349 11.798 18.804 1.00 11.66 316 ILE A N 1
ATOM 2412 C CA . ILE A 1 284 ? -5.000 12.173 18.371 1.00 13.16 316 ILE A CA 1
ATOM 2413 C C . ILE A 1 284 ? -4.921 13.702 18.278 1.00 13.20 316 ILE A C 1
ATOM 2414 O O . ILE A 1 284 ? -3.937 14.322 18.700 1.00 12.20 316 ILE A O 1
ATOM 2419 N N . GLU A 1 285 ? -5.972 14.306 17.726 1.00 12.83 317 GLU A N 1
ATOM 2420 C CA . GLU A 1 285 ? -6.030 15.758 17.597 1.00 14.64 317 GLU A CA 1
ATOM 2421 C C . GLU A 1 285 ? -6.089 16.413 18.974 1.00 13.87 317 GLU A C 1
ATOM 2422 O O . GLU A 1 285 ? -5.448 17.435 19.222 1.00 14.28 317 GLU A O 1
ATOM 2428 N N . GLN A 1 286 ? -6.843 15.805 19.885 1.00 13.75 318 GLN A N 1
ATOM 2429 C CA . GLN A 1 286 ? -6.970 16.359 21.222 1.00 14.43 318 GLN A CA 1
ATOM 2430 C C . GLN A 1 286 ? -5.654 16.221 21.994 1.00 13.35 318 GLN A C 1
ATOM 2431 O O . GLN A 1 286 ? -5.307 17.091 22.790 1.00 13.57 318 GLN A O 1
ATOM 2437 N N . PHE A 1 287 ? -4.910 15.135 21.774 1.00 12.93 319 PHE A N 1
ATOM 2438 C CA . PHE A 1 287 ? -3.640 15.008 22.473 1.00 11.78 319 PHE A CA 1
ATOM 2439 C C . PHE A 1 287 ? -2.660 16.075 21.951 1.00 11.49 319 PHE A C 1
ATOM 2440 O O . PHE A 1 287 ? -1.877 16.643 22.717 1.00 12.17 319 PHE A O 1
ATOM 2448 N N . TYR A 1 288 ? -2.705 16.334 20.652 1.00 11.81 320 TYR A N 1
ATOM 2449 C CA . TYR A 1 288 ? -1.850 17.362 20.057 1.00 12.61 320 TYR A CA 1
ATOM 2450 C C . TYR A 1 288 ? -2.162 18.705 20.728 1.00 12.91 320 TYR A C 1
ATOM 2451 O O . TYR A 1 288 ? -1.254 19.454 21.096 1.00 13.42 320 TYR A O 1
ATOM 2460 N N A ARG A 1 289 ? -3.445 19.002 20.892 0.50 12.74 321 ARG A N 1
ATOM 2461 N N B ARG A 1 289 ? -3.448 19.000 20.895 0.50 13.10 321 ARG A N 1
ATOM 2462 C CA A ARG A 1 289 ? -3.838 20.243 21.548 0.50 13.23 321 ARG A CA 1
ATOM 2463 C CA B ARG A 1 289 ? -3.846 20.241 21.555 0.50 13.83 321 ARG A CA 1
ATOM 2464 C C A ARG A 1 289 ? -3.293 20.266 22.978 0.50 13.05 321 ARG A C 1
ATOM 2465 C C B ARG A 1 289 ? -3.292 20.266 22.979 0.50 13.43 321 ARG A C 1
ATOM 2466 O O A ARG A 1 289 ? -2.787 21.293 23.442 0.50 12.97 321 ARG A O 1
ATOM 2467 O O B ARG A 1 289 ? -2.779 21.291 23.440 0.50 13.29 321 ARG A O 1
ATOM 2482 N N . TYR A 1 290 ? -3.386 19.138 23.683 1.00 12.13 322 TYR A N 1
ATOM 2483 C CA . TYR A 1 290 ? -2.862 19.078 25.047 1.00 12.52 322 TYR A CA 1
ATOM 2484 C C . TYR A 1 290 ? -1.371 19.425 25.056 1.00 11.57 322 TYR A C 1
ATOM 2485 O O . TYR A 1 290 ? -0.901 20.215 25.881 1.00 13.42 322 TYR A O 1
ATOM 2494 N N . VAL A 1 291 ? -0.614 18.840 24.136 1.00 11.27 323 VAL A N 1
ATOM 2495 C CA . VAL A 1 291 ? 0.813 19.108 24.100 1.00 11.87 323 VAL A CA 1
ATOM 2496 C C . VAL A 1 291 ? 1.084 20.588 23.838 1.00 12.58 323 VAL A C 1
ATOM 2497 O O . VAL A 1 291 ? 1.880 21.217 24.542 1.00 13.40 323 VAL A O 1
ATOM 2501 N N . GLN A 1 292 ? 0.392 21.149 22.858 1.00 11.83 324 GLN A N 1
ATOM 2502 C CA . GLN A 1 292 ? 0.605 22.549 22.507 1.00 14.21 324 GLN A CA 1
ATOM 2503 C C . GLN A 1 292 ? 0.234 23.500 23.636 1.00 15.64 324 GLN A C 1
ATOM 2504 O O . GLN A 1 292 ? 0.965 24.454 23.910 1.00 16.30 324 GLN A O 1
ATOM 2510 N N . GLU A 1 293 ? -0.868 23.220 24.323 1.00 16.09 325 GLU A N 1
ATOM 2511 C CA . GLU A 1 293 ? -1.344 24.128 25.373 1.00 17.26 325 GLU A CA 1
ATOM 2512 C C . GLU A 1 293 ? -0.738 23.928 26.752 1.00 18.31 325 GLU A C 1
ATOM 2513 O O . GLU A 1 293 ? -0.911 24.784 27.624 1.00 19.57 325 GLU A O 1
ATOM 2519 N N . ASN A 1 294 ? 0.003 22.845 26.962 1.00 16.25 326 ASN A N 1
ATOM 2520 C CA . ASN A 1 294 ? 0.565 22.598 28.280 1.00 17.36 326 ASN A CA 1
ATOM 2521 C C . ASN A 1 294 ? 2.079 22.497 28.336 1.00 18.02 326 ASN A C 1
ATOM 2522 O O . ASN A 1 294 ? 2.640 22.349 29.420 1.00 18.97 326 ASN A O 1
ATOM 2527 N N . ARG A 1 295 ? 2.763 22.588 27.208 1.00 20.38 327 ARG A N 1
ATOM 2528 C CA . ARG A 1 295 ? 4.211 22.466 27.283 1.00 23.81 327 ARG A CA 1
ATOM 2529 C C . ARG A 1 295 ? 4.880 23.681 27.931 1.00 23.90 327 ARG A C 1
ATOM 2530 O O . ARG A 1 295 ? 5.872 23.529 28.631 1.00 24.66 327 ARG A O 1
ATOM 2538 N N . ALA A 1 296 ? 4.322 24.869 27.731 1.00 23.42 328 ALA A N 1
ATOM 2539 C CA . ALA A 1 296 ? 4.922 26.084 28.294 1.00 25.57 328 ALA A CA 1
ATOM 2540 C C . ALA A 1 296 ? 5.179 25.999 29.805 1.00 25.90 328 ALA A C 1
ATOM 2541 O O . ALA A 1 296 ? 6.246 26.423 30.267 1.00 26.70 328 ALA A O 1
ATOM 2543 N N . ASP A 1 297 ? 4.235 25.468 30.585 1.00 25.59 329 ASP A N 1
ATOM 2544 C CA . ASP A 1 297 ? 4.468 25.395 32.025 1.00 25.10 329 ASP A CA 1
ATOM 2545 C C . ASP A 1 297 ? 5.010 24.045 32.467 1.00 24.97 329 ASP A C 1
ATOM 2546 O O . ASP A 1 297 ? 4.995 23.710 33.651 1.00 23.74 329 ASP A O 1
ATOM 2551 N N . GLY A 1 298 ? 5.504 23.270 31.509 1.00 23.28 330 GLY A N 1
ATOM 2552 C CA . GLY A 1 298 ? 6.077 21.989 31.854 1.00 22.14 330 GLY A CA 1
ATOM 2553 C C . GLY A 1 298 ? 5.067 20.920 32.225 1.00 20.76 330 GLY A C 1
ATOM 2554 O O . GLY A 1 298 ? 5.351 20.084 33.076 1.00 21.35 330 GLY A O 1
ATOM 2555 N N . TYR A 1 299 ? 3.892 20.946 31.603 1.00 19.84 331 TYR A N 1
ATOM 2556 C CA . TYR A 1 299 ? 2.869 19.923 31.856 1.00 20.01 331 TYR A CA 1
ATOM 2557 C C . TYR A 1 299 ? 2.504 19.759 33.328 1.00 18.96 331 TYR A C 1
ATOM 2558 O O . TYR A 1 299 ? 2.468 18.640 33.854 1.00 19.35 331 TYR A O 1
ATOM 2567 N N . GLN A 1 300 ? 2.213 20.870 33.993 1.00 17.43 332 GLN A N 1
ATOM 2568 C CA . GLN A 1 300 ? 1.819 20.815 35.391 1.00 17.24 332 GLN A CA 1
ATOM 2569 C C . GLN A 1 300 ? 0.497 20.079 35.542 1.00 16.26 332 GLN A C 1
ATOM 2570 O O . GLN A 1 300 ? 0.276 19.398 36.541 1.00 16.58 332 GLN A O 1
ATOM 2576 N N . THR A 1 301 ? -0.376 20.216 34.546 1.00 14.70 333 THR A N 1
ATOM 2577 C CA . THR A 1 301 ? -1.683 19.564 34.569 1.00 14.80 333 THR A CA 1
ATOM 2578 C C . THR A 1 301 ? -1.639 18.209 33.856 1.00 13.72 333 THR A C 1
ATOM 2579 O O . THR A 1 301 ? -1.259 18.134 32.694 1.00 14.10 333 THR A O 1
ATOM 2583 N N . PRO A 1 302 ? -2.026 17.123 34.546 1.00 13.14 334 PRO A N 1
ATOM 2584 C CA . PRO A 1 302 ? -2.001 15.807 33.893 1.00 13.53 334 PRO A CA 1
ATOM 2585 C C . PRO A 1 302 ? -3.006 15.741 32.743 1.00 11.80 334 PRO A C 1
ATOM 2586 O O . PRO A 1 302 ? -4.018 16.438 32.749 1.00 12.48 334 PRO A O 1
ATOM 2590 N N . TRP A 1 303 ? -2.725 14.879 31.768 1.00 11.12 335 TRP A N 1
ATOM 2591 C CA . TRP A 1 303 ? -3.624 14.689 30.638 1.00 9.64 335 TRP A CA 1
ATOM 2592 C C . TRP A 1 303 ? -5.045 14.349 31.090 1.00 9.42 335 TRP A C 1
ATOM 2593 O O . TRP A 1 303 ? -6.012 14.924 30.580 1.00 11.55 335 TRP A O 1
ATOM 2604 N N . SER A 1 304 ? -5.189 13.431 32.050 1.00 10.11 336 SER A N 1
ATOM 2605 C CA . SER A 1 304 ? -6.534 13.018 32.469 1.00 11.10 336 SER A CA 1
ATOM 2606 C C . SER A 1 304 ? -7.346 14.195 32.998 1.00 12.71 336 SER A C 1
ATOM 2607 O O . SER A 1 304 ? -8.523 14.348 32.672 1.00 12.31 336 SER A O 1
ATOM 2610 N N . VAL A 1 305 ? -6.695 15.029 33.798 1.00 12.55 337 VAL A N 1
ATOM 2611 C CA . VAL A 1 305 ? -7.339 16.207 34.378 1.00 14.02 337 VAL A CA 1
ATOM 2612 C C . VAL A 1 305 ? -7.676 17.228 33.291 1.00 12.53 337 VAL A C 1
ATOM 2613 O O . VAL A 1 305 ? -8.793 17.755 33.225 1.00 14.02 337 VAL A O 1
ATOM 2617 N N . TRP A 1 306 ? -6.711 17.498 32.423 1.00 12.78 338 TRP A N 1
ATOM 2618 C CA . TRP A 1 306 ? -6.922 18.458 31.350 1.00 12.46 338 TRP A CA 1
ATOM 2619 C C . TRP A 1 306 ? -8.046 18.003 30.404 1.00 13.14 338 TRP A C 1
ATOM 2620 O O . TRP A 1 306 ? -8.863 18.817 29.964 1.00 14.34 338 TRP A O 1
ATOM 2631 N N . LEU A 1 307 ? -8.106 16.704 30.113 1.00 12.20 339 LEU A N 1
ATOM 2632 C CA . LEU A 1 307 ? -9.125 16.170 29.213 1.00 13.15 339 LEU A CA 1
ATOM 2633 C C . LEU A 1 307 ? -10.536 16.303 29.797 1.00 14.26 339 LEU A C 1
ATOM 2634 O O . LEU A 1 307 ? -11.500 16.532 29.062 1.00 14.91 339 LEU A O 1
ATOM 2639 N N . LYS A 1 308 ? -10.669 16.149 31.111 1.00 15.45 340 LYS A N 1
ATOM 2640 C CA . LYS A 1 308 ? -11.988 16.288 31.720 1.00 17.32 340 LYS A CA 1
ATOM 2641 C C . LYS A 1 308 ? -12.466 17.738 31.643 1.00 18.14 340 LYS A C 1
ATOM 2642 O O . LYS A 1 308 ? -13.665 17.989 31.507 1.00 19.14 340 LYS A O 1
ATOM 2648 N N . SER A 1 309 ? -11.539 18.691 31.699 1.00 17.15 341 SER A N 1
ATOM 2649 C CA . SER A 1 309 ? -11.938 20.096 31.597 1.00 19.32 341 SER A CA 1
ATOM 2650 C C . SER A 1 309 ? -11.984 20.570 30.135 1.00 19.71 341 SER A C 1
ATOM 2651 O O . SER A 1 309 ? -12.540 21.634 29.844 1.00 19.99 341 SER A O 1
ATOM 2654 N N . HIS A 1 310 ? -11.407 19.781 29.220 1.00 17.71 342 HIS A N 1
ATOM 2655 C CA . HIS A 1 310 ? -11.415 20.088 27.780 1.00 18.22 342 HIS A CA 1
ATOM 2656 C C . HIS A 1 310 ? -11.787 18.833 26.993 1.00 18.59 342 HIS A C 1
ATOM 2657 O O . HIS A 1 310 ? -10.977 18.290 26.231 1.00 18.21 342 HIS A O 1
ATOM 2664 N N . PRO A 1 311 ? -13.024 18.355 27.159 1.00 19.24 343 PRO A N 1
ATOM 2665 C CA . PRO A 1 311 ? -13.479 17.149 26.461 1.00 19.68 343 PRO A CA 1
ATOM 2666 C C . PRO A 1 311 ? -13.433 17.250 24.942 1.00 21.57 343 PRO A C 1
ATOM 2667 O O . PRO A 1 311 ? -13.651 18.314 24.349 1.00 19.76 343 PRO A O 1
ATOM 2671 N N . ALA A 1 312 ? -13.144 16.119 24.311 1.00 20.52 344 ALA A N 1
ATOM 2672 C CA . ALA A 1 312 ? -13.087 16.053 22.868 1.00 21.82 344 ALA A CA 1
ATOM 2673 C C . ALA A 1 312 ? -14.502 15.908 22.328 1.00 23.87 344 ALA A C 1
ATOM 2674 O O . ALA A 1 312 ? -15.415 15.495 23.053 1.00 22.57 344 ALA A O 1
ATOM 2676 N N . LYS A 1 313 ? -14.685 16.264 21.064 1.00 26.32 345 LYS A N 1
ATOM 2677 C CA . LYS A 1 313 ? -15.994 16.167 20.430 1.00 30.74 345 LYS A CA 1
ATOM 2678 C C . LYS A 1 313 ? -15.940 15.202 19.262 1.00 31.23 345 LYS A C 1
ATOM 2679 O O . LYS A 1 313 ? -14.938 15.138 18.555 1.00 31.69 345 LYS A O 1
ATOM 2685 N N . ALA A 1 314 ? -17.019 14.459 19.061 1.00 33.31 346 ALA A N 1
ATOM 2686 C CA . ALA A 1 314 ? -17.081 13.516 17.954 1.00 36.15 346 ALA A CA 1
ATOM 2687 C C . ALA A 1 314 ? -17.025 14.275 16.631 1.00 37.59 346 ALA A C 1
ATOM 2688 O O . ALA A 1 314 ? -17.304 15.494 16.643 1.00 39.12 346 ALA A O 1
ATOM 2691 N N . THR B 1 2 ? 9.152 -62.947 34.174 1.00 36.32 34 THR B N 1
ATOM 2692 C CA . THR B 1 2 ? 8.034 -62.059 34.605 1.00 36.20 34 THR B CA 1
ATOM 2693 C C . THR B 1 2 ? 7.804 -60.913 33.622 1.00 33.73 34 THR B C 1
ATOM 2694 O O . THR B 1 2 ? 8.746 -60.242 33.194 1.00 31.11 34 THR B O 1
ATOM 2698 N N . VAL B 1 3 ? 6.541 -60.698 33.266 1.00 30.71 35 VAL B N 1
ATOM 2699 C CA . VAL B 1 3 ? 6.191 -59.647 32.326 1.00 27.36 35 VAL B CA 1
ATOM 2700 C C . VAL B 1 3 ? 5.627 -58.449 33.066 1.00 24.06 35 VAL B C 1
ATOM 2701 O O . VAL B 1 3 ? 4.899 -58.597 34.045 1.00 22.84 35 VAL B O 1
ATOM 2705 N N . THR B 1 4 ? 5.975 -57.259 32.595 1.00 19.75 36 THR B N 1
ATOM 2706 C CA . THR B 1 4 ? 5.527 -56.019 33.218 1.00 18.54 36 THR B CA 1
ATOM 2707 C C . THR B 1 4 ? 4.042 -55.766 32.968 1.00 16.53 36 THR B C 1
ATOM 2708 O O . THR B 1 4 ? 3.308 -55.397 33.880 1.00 15.85 36 THR B O 1
ATOM 2712 N N . GLU B 1 5 ? 3.611 -55.956 31.726 1.00 16.17 37 GLU B N 1
ATOM 2713 C CA . GLU B 1 5 ? 2.209 -55.770 31.373 1.00 15.70 37 GLU B CA 1
ATOM 2714 C C . GLU B 1 5 ? 1.733 -56.936 30.516 1.00 15.80 37 GLU B C 1
ATOM 2715 O O . GLU B 1 5 ? 2.280 -57.215 29.447 1.00 17.27 37 GLU B O 1
ATOM 2721 N N . PRO B 1 6 ? 0.712 -57.647 30.982 1.00 14.02 38 PRO B N 1
ATOM 2722 C CA . PRO B 1 6 ? 0.208 -58.778 30.199 1.00 13.87 38 PRO B CA 1
ATOM 2723 C C . PRO B 1 6 ? -0.574 -58.326 28.960 1.00 13.42 38 PRO B C 1
ATOM 2724 O O . PRO B 1 6 ? -0.996 -57.166 28.855 1.00 12.10 38 PRO B O 1
ATOM 2728 N N . VAL B 1 7 ? -0.742 -59.239 28.010 1.00 12.80 39 VAL B N 1
ATOM 2729 C CA . VAL B 1 7 ? -1.547 -58.935 26.838 1.00 12.17 39 VAL B CA 1
ATOM 2730 C C . VAL B 1 7 ? -2.951 -58.561 27.348 1.00 11.73 39 VAL B C 1
ATOM 2731 O O . VAL B 1 7 ? -3.480 -59.222 28.246 1.00 12.26 39 VAL B O 1
ATOM 2735 N N . GLY B 1 8 ? -3.530 -57.504 26.787 1.00 10.50 40 GLY B N 1
ATOM 2736 C CA . GLY B 1 8 ? -4.833 -57.032 27.225 1.00 9.65 40 GLY B CA 1
ATOM 2737 C C . GLY B 1 8 ? -4.696 -55.806 28.112 1.00 9.88 40 GLY B C 1
ATOM 2738 O O . GLY B 1 8 ? -5.680 -55.120 28.401 1.00 9.02 40 GLY B O 1
ATOM 2739 N N . SER B 1 9 ? -3.462 -55.524 28.528 1.00 9.90 41 SER B N 1
ATOM 2740 C CA . SER B 1 9 ? -3.163 -54.387 29.394 1.00 9.70 41 SER B CA 1
ATOM 2741 C C . SER B 1 9 ? -2.018 -53.530 28.847 1.00 9.62 41 SER B C 1
ATOM 2742 O O . SER B 1 9 ? -1.360 -52.807 29.610 1.00 8.96 41 SER B O 1
ATOM 2745 N N . TYR B 1 10 ? -1.777 -53.589 27.541 1.00 9.74 42 TYR B N 1
ATOM 2746 C CA . TYR B 1 10 ? -0.683 -52.807 26.953 1.00 10.42 42 TYR B CA 1
ATOM 2747 C C . TYR B 1 10 ? -0.756 -51.323 27.298 1.00 11.45 42 TYR B C 1
ATOM 2748 O O . TYR B 1 10 ? 0.271 -50.694 27.593 1.00 10.41 42 TYR B O 1
ATOM 2757 N N . ALA B 1 11 ? -1.959 -50.755 27.284 1.00 9.73 43 ALA B N 1
ATOM 2758 C CA . ALA B 1 11 ? -2.085 -49.317 27.535 1.00 10.96 43 ALA B CA 1
ATOM 2759 C C . ALA B 1 11 ? -1.523 -48.878 28.882 1.00 9.75 43 ALA B C 1
ATOM 2760 O O . ALA B 1 11 ? -1.196 -47.702 29.056 1.00 11.71 43 AL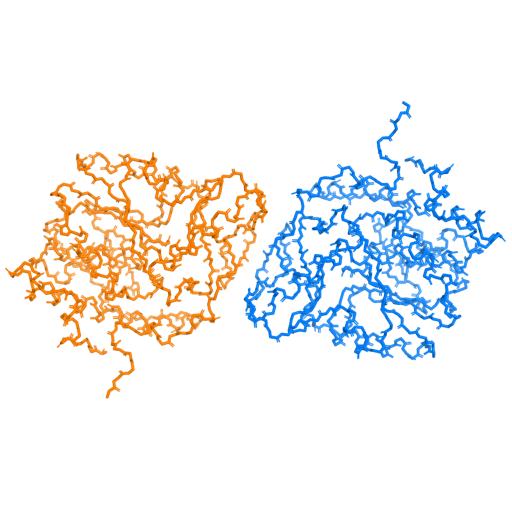A B O 1
ATOM 2762 N N . ARG B 1 12 ? -1.405 -49.802 29.833 1.00 10.32 44 ARG B N 1
ATOM 2763 C CA . ARG B 1 12 ? -0.884 -49.459 31.152 1.00 10.72 44 ARG B CA 1
ATOM 2764 C C . ARG B 1 12 ? 0.571 -48.993 31.085 1.00 10.90 44 ARG B C 1
ATOM 2765 O O . ARG B 1 12 ? 1.051 -48.344 32.012 1.00 12.40 44 ARG B O 1
ATOM 2773 N N . ALA B 1 13 ? 1.269 -49.323 29.997 1.00 10.55 45 ALA B N 1
ATOM 2774 C CA . ALA B 1 13 ? 2.663 -48.897 29.832 1.00 10.95 45 ALA B CA 1
ATOM 2775 C C . ALA B 1 13 ? 2.763 -47.435 29.370 1.00 12.52 45 ALA B C 1
ATOM 2776 O O . ALA B 1 13 ? 3.849 -46.829 29.460 1.00 13.04 45 ALA B O 1
ATOM 2778 N N . GLU B 1 14 ? 1.667 -46.865 28.862 1.00 11.13 46 GLU B N 1
ATOM 2779 C CA . GLU B 1 14 ? 1.711 -45.475 28.378 1.00 11.36 46 GLU B CA 1
ATOM 2780 C C . GLU B 1 14 ? 1.700 -44.498 29.557 1.00 12.90 46 GLU B C 1
ATOM 2781 O O . GLU B 1 14 ? 1.206 -44.840 30.630 1.00 13.11 46 GLU B O 1
ATOM 2787 N N . ARG B 1 15 ? 2.246 -43.293 29.363 1.00 11.86 47 ARG B N 1
ATOM 2788 C CA . ARG B 1 15 ? 2.322 -42.300 30.450 1.00 11.72 47 ARG B CA 1
ATOM 2789 C C . ARG B 1 15 ? 1.170 -41.296 30.381 1.00 11.79 47 ARG B C 1
ATOM 2790 O O . ARG B 1 15 ? 1.122 -40.465 29.479 1.00 13.07 47 ARG B O 1
ATOM 2798 N N . PRO B 1 16 ? 0.245 -41.347 31.349 1.00 13.16 48 PRO B N 1
ATOM 2799 C CA . PRO B 1 16 ? -0.900 -40.424 31.357 1.00 13.25 48 PRO B CA 1
ATOM 2800 C C . PRO B 1 16 ? -0.511 -38.948 31.227 1.00 13.57 48 PRO B C 1
ATOM 2801 O O . PRO B 1 16 ? -1.218 -38.173 30.574 1.00 13.59 48 PRO B O 1
ATOM 2805 N N . GLN B 1 17 ? 0.609 -38.556 31.829 1.00 14.69 49 GLN B N 1
ATOM 2806 C CA . GLN B 1 17 ? 1.014 -37.144 31.798 1.00 15.83 49 GLN B CA 1
ATOM 2807 C C . GLN B 1 17 ? 1.313 -36.627 30.394 1.00 13.90 49 GLN B C 1
ATOM 2808 O O . GLN B 1 17 ? 1.373 -35.407 30.171 1.00 15.64 49 GLN B O 1
ATOM 2814 N N . ASP B 1 18 ? 1.485 -37.531 29.434 1.00 13.18 50 ASP B N 1
ATOM 2815 C CA . ASP B 1 18 ? 1.777 -37.110 28.073 1.00 12.94 50 ASP B CA 1
ATOM 2816 C C . ASP B 1 18 ? 0.526 -36.953 27.198 1.00 13.32 50 ASP B C 1
ATOM 2817 O O . ASP B 1 18 ? 0.648 -36.665 26.009 1.00 11.79 50 ASP B O 1
ATOM 2822 N N . PHE B 1 19 ? -0.663 -37.112 27.783 1.00 11.33 51 PHE B N 1
ATOM 2823 C CA . PHE B 1 19 ? -1.916 -37.012 27.020 1.00 9.87 51 PHE B CA 1
ATOM 2824 C C . PHE B 1 19 ? -3.005 -36.259 27.794 1.00 10.99 51 PHE B C 1
ATOM 2825 O O . PHE B 1 19 ? -4.189 -36.575 27.651 1.00 10.69 51 PHE B O 1
ATOM 2833 N N A GLU B 1 20 ? -2.614 -35.263 28.583 0.50 10.56 52 GLU B N 1
ATOM 2834 N N B GLU B 1 20 ? -2.613 -35.273 28.596 0.50 11.03 52 GLU B N 1
ATOM 2835 C CA A GLU B 1 20 ? -3.573 -34.511 29.390 0.50 10.62 52 GLU B CA 1
ATOM 2836 C CA B GLU B 1 20 ? -3.575 -34.519 29.398 0.50 11.41 52 GLU B CA 1
ATOM 2837 C C A GLU B 1 20 ? -4.537 -33.670 28.545 0.50 10.49 52 GLU B C 1
ATOM 2838 C C B GLU B 1 20 ? -4.545 -33.699 28.535 0.50 10.99 52 GLU B C 1
ATOM 2839 O O A GLU B 1 20 ? -4.169 -33.151 27.494 0.50 10.12 52 GLU B O 1
ATOM 2840 O O B GLU B 1 20 ? -4.184 -33.218 27.462 0.50 10.58 52 GLU B O 1
ATOM 2851 N N . GLY B 1 21 ? -5.776 -33.551 29.018 1.00 10.38 53 GLY B N 1
ATOM 2852 C CA . GLY B 1 21 ? -6.788 -32.802 28.291 1.00 9.09 53 GLY B CA 1
ATOM 2853 C C . GLY B 1 21 ? -6.425 -31.344 28.057 1.00 11.80 53 GLY B C 1
ATOM 2854 O O . GLY B 1 21 ? -5.778 -30.721 28.914 1.00 11.85 53 GLY B O 1
ATOM 2855 N N . PHE B 1 22 ? -6.861 -30.777 26.931 1.00 10.45 54 PHE B N 1
ATOM 2856 C CA . PHE B 1 22 ? -6.523 -29.381 26.659 1.00 10.82 54 PHE B CA 1
ATOM 2857 C C . PHE B 1 22 ? -7.643 -28.606 25.970 1.00 12.21 54 PHE B C 1
ATOM 2858 O O . PHE B 1 22 ? -7.530 -27.385 25.792 1.00 11.90 54 PHE B O 1
ATOM 2866 N N . VAL B 1 23 ? -8.726 -29.278 25.583 1.00 11.45 55 VAL B N 1
ATOM 2867 C CA . VAL B 1 23 ? -9.806 -28.549 24.912 1.00 10.21 55 VAL B CA 1
ATOM 2868 C C . VAL B 1 23 ? -11.142 -29.254 25.048 1.00 12.79 55 VAL B C 1
ATOM 2869 O O . VAL B 1 23 ? -11.188 -30.474 25.215 1.00 11.53 55 VAL B O 1
ATOM 2873 N N . TRP B 1 24 ? -12.219 -28.470 25.019 1.00 10.01 56 TRP B N 1
ATOM 2874 C CA . TRP B 1 24 ? -13.561 -29.046 25.017 1.00 11.60 56 TRP B CA 1
ATOM 2875 C C . TRP B 1 24 ? -13.864 -29.370 23.564 1.00 12.71 56 TRP B C 1
ATOM 2876 O O . TRP B 1 24 ? -14.093 -28.474 22.727 1.00 12.58 56 TRP B O 1
ATOM 2887 N N . ARG B 1 25 ? -13.843 -30.657 23.249 1.00 11.11 57 ARG B N 1
ATOM 2888 C CA . ARG B 1 25 ? -14.109 -31.124 21.902 1.00 11.75 57 ARG B CA 1
ATOM 2889 C C . ARG B 1 25 ? -15.615 -31.247 21.641 1.00 12.39 57 ARG B C 1
ATOM 2890 O O . ARG B 1 25 ? -16.356 -31.721 22.510 1.00 12.02 57 ARG B O 1
ATOM 2898 N N . LEU B 1 26 ? -16.066 -30.798 20.467 1.00 10.93 58 LEU B N 1
ATOM 2899 C CA . LEU B 1 26 ? -17.479 -30.928 20.090 1.00 11.51 58 LEU B CA 1
ATOM 2900 C C . LEU B 1 26 ? -17.724 -32.394 19.723 1.00 11.20 58 LEU B C 1
ATOM 2901 O O . LEU B 1 26 ? -17.118 -32.895 18.781 1.00 11.74 58 LEU B O 1
ATOM 2906 N N . ASP B 1 27 ? -18.583 -33.088 20.472 1.00 11.46 59 ASP B N 1
ATOM 2907 C CA . ASP B 1 27 ? -18.824 -34.519 20.230 1.00 10.69 59 ASP B CA 1
ATOM 2908 C C . ASP B 1 27 ? -19.828 -34.805 19.130 1.00 13.29 59 ASP B C 1
ATOM 2909 O O . ASP B 1 27 ? -19.815 -35.892 18.547 1.00 14.50 59 ASP B O 1
ATOM 2914 N N . ASN B 1 28 ? -20.720 -33.858 18.857 1.00 13.51 60 ASN B N 1
ATOM 2915 C CA . ASN B 1 28 ? -21.706 -34.022 17.788 1.00 14.16 60 ASN B CA 1
ATOM 2916 C C . ASN B 1 28 ? -22.266 -32.649 17.436 1.00 13.84 60 ASN B C 1
ATOM 2917 O O . ASN B 1 28 ? -22.653 -31.900 18.326 1.00 14.64 60 ASN B O 1
ATOM 2922 N N . ASP B 1 29 ? -22.314 -32.324 16.148 1.00 15.65 61 ASP B N 1
ATOM 2923 C CA . ASP B 1 29 ? -22.779 -30.997 15.729 1.00 18.06 61 ASP B CA 1
ATOM 2924 C C . ASP B 1 29 ? -24.296 -30.817 15.743 1.00 18.79 61 ASP B C 1
ATOM 2925 O O . ASP B 1 29 ? -24.797 -29.720 15.460 1.00 17.73 61 ASP B O 1
ATOM 2930 N N . GLY B 1 30 ? -25.019 -31.889 16.058 1.00 18.55 62 GLY B N 1
ATOM 2931 C CA . GLY B 1 30 ? -26.470 -31.828 16.145 1.00 20.91 62 GLY B CA 1
ATOM 2932 C C . GLY B 1 30 ? -27.226 -31.616 14.840 1.00 21.93 62 GLY B C 1
ATOM 2933 O O . GLY B 1 30 ? -28.432 -31.368 14.877 1.00 23.51 62 GLY B O 1
ATOM 2934 N N . LYS B 1 31 ? -26.564 -31.744 13.698 1.00 22.75 63 LYS B N 1
ATOM 2935 C CA . LYS B 1 31 ? -27.239 -31.523 12.419 1.00 25.11 63 LYS B CA 1
ATOM 2936 C C . LYS B 1 31 ? -28.191 -32.654 12.019 1.00 24.82 63 LYS B C 1
ATOM 2937 O O . LYS B 1 31 ? -29.223 -32.396 11.398 1.00 25.02 63 LYS B O 1
ATOM 2943 N N . GLU B 1 32 ? -27.845 -33.891 12.365 1.00 22.61 64 GLU B N 1
ATOM 2944 C CA . GLU B 1 32 ? -28.669 -35.052 12.020 1.00 22.53 64 GLU B CA 1
ATOM 2945 C C . GLU B 1 32 ? -29.655 -35.401 13.130 1.00 20.77 64 GLU B C 1
ATOM 2946 O O . GLU B 1 32 ? -29.440 -35.067 14.298 1.00 19.58 64 GLU B O 1
ATOM 2952 N N . ALA B 1 33 ? -30.733 -36.091 12.761 1.00 18.85 65 ALA B N 1
ATOM 2953 C CA . ALA B 1 33 ? -31.756 -36.463 13.729 1.00 19.00 65 ALA B CA 1
ATOM 2954 C C . ALA B 1 33 ? -31.259 -37.549 14.674 1.00 17.54 65 ALA B C 1
ATOM 2955 O O . ALA B 1 33 ? -31.711 -37.651 15.809 1.00 17.51 65 ALA B O 1
ATOM 2957 N N . LEU B 1 34 ? -30.327 -38.360 14.191 1.00 17.32 66 LEU B N 1
ATOM 2958 C CA . LEU B 1 34 ? -29.793 -39.444 14.999 1.00 17.33 66 LEU B CA 1
ATOM 2959 C C . LEU B 1 34 ? -28.282 -39.375 15.093 1.00 16.03 66 LEU B C 1
ATOM 2960 O O . LEU B 1 34 ? -27.626 -38.713 14.287 1.00 16.31 66 LEU B O 1
ATOM 2965 N N . PRO B 1 35 ? -27.707 -40.054 16.097 1.00 13.98 67 PRO B N 1
ATOM 2966 C CA . PRO B 1 35 ? -26.250 -40.043 16.223 1.00 13.16 67 PRO B CA 1
ATOM 2967 C C . PRO B 1 35 ? -25.661 -40.831 15.060 1.00 13.89 67 PRO B C 1
ATOM 2968 O O . PRO B 1 35 ? -26.395 -41.532 14.354 1.00 13.33 67 PRO B O 1
ATOM 2972 N N A ARG B 1 36 ? -24.353 -40.725 14.854 0.50 12.70 68 ARG B N 1
ATOM 2973 N N B ARG B 1 36 ? -24.349 -40.732 14.874 0.50 12.86 68 ARG B N 1
ATOM 2974 C CA A ARG B 1 36 ? -23.712 -41.450 13.766 0.50 13.20 68 ARG B CA 1
ATOM 2975 C CA B ARG B 1 36 ? -23.664 -41.434 13.794 0.50 13.51 68 ARG B CA 1
ATOM 2976 C C A ARG B 1 36 ? -23.541 -42.928 14.102 0.50 12.99 68 ARG B C 1
ATOM 2977 C C B ARG B 1 36 ? -23.483 -42.922 14.109 0.50 13.12 68 ARG B C 1
ATOM 2978 O O A ARG B 1 36 ? -23.559 -43.328 15.272 0.50 12.59 68 ARG B O 1
ATOM 2979 O O B ARG B 1 36 ? -23.446 -43.324 15.278 0.50 12.67 68 ARG B O 1
ATOM 2994 N N . ASN B 1 37 ? -23.381 -43.736 13.061 1.00 12.84 69 ASN B N 1
ATOM 2995 C CA . ASN B 1 37 ? -23.204 -45.175 13.225 1.00 12.33 69 ASN B CA 1
ATOM 2996 C C . ASN B 1 37 ? -24.296 -45.835 14.052 1.00 13.28 69 ASN B C 1
ATOM 2997 O O . ASN B 1 37 ? -24.050 -46.818 14.744 1.00 13.13 69 ASN B O 1
ATOM 3002 N N . PHE B 1 38 ? -25.513 -45.311 13.973 1.00 12.48 70 PHE B N 1
ATOM 3003 C CA . PHE B 1 38 ? -26.616 -45.911 14.716 1.00 12.79 70 PHE B CA 1
ATOM 3004 C C . PHE B 1 38 ? -27.026 -47.233 14.091 1.00 12.54 70 PHE B C 1
ATOM 3005 O O . PHE B 1 38 ? -27.200 -47.325 12.876 1.00 14.55 70 PHE B O 1
ATOM 3013 N N . ARG B 1 39 ? -27.153 -48.272 14.907 1.00 11.37 71 ARG B N 1
ATOM 3014 C CA . ARG B 1 39 ? -27.612 -49.557 14.394 1.00 12.24 71 ARG B CA 1
ATOM 3015 C C . ARG B 1 39 ? -28.189 -50.385 15.521 1.00 12.68 71 ARG B C 1
ATOM 3016 O O . ARG B 1 39 ? -27.896 -50.132 16.688 1.00 11.64 71 ARG B O 1
ATOM 3024 N N . THR B 1 40 ? -29.033 -51.352 15.170 1.00 12.17 72 THR B N 1
ATOM 3025 C CA . THR B 1 40 ? -29.620 -52.253 16.165 1.00 13.10 72 THR B CA 1
ATOM 3026 C C . THR B 1 40 ? -29.443 -53.681 15.691 1.00 12.46 72 THR B C 1
ATOM 3027 O O . THR B 1 40 ? -29.211 -53.912 14.502 1.00 12.30 72 THR B O 1
ATOM 3031 N N . SER B 1 41 ? -29.552 -54.634 16.616 1.00 12.03 73 SER B N 1
ATOM 3032 C CA . SER B 1 41 ? -29.388 -56.050 16.290 1.00 13.23 73 SER B CA 1
ATOM 3033 C C . SER B 1 41 ? -30.522 -56.598 15.426 1.00 15.30 73 SER B C 1
ATOM 3034 O O . SER B 1 41 ? -30.463 -57.737 14.975 1.00 17.92 73 SER B O 1
ATOM 3037 N N . ALA B 1 42 ? -31.555 -55.805 15.184 1.00 15.66 74 ALA B N 1
ATOM 3038 C CA . ALA B 1 42 ? -32.634 -56.280 14.320 1.00 17.36 74 ALA B CA 1
ATOM 3039 C C . ALA B 1 42 ? -32.379 -55.860 12.860 1.00 17.39 74 ALA B C 1
ATOM 3040 O O . ALA B 1 42 ? -33.111 -56.247 11.951 1.00 17.69 74 ALA B O 1
ATOM 3042 N N . ASP B 1 43 ? -31.308 -55.108 12.627 1.00 15.32 75 ASP B N 1
ATOM 3043 C CA . ASP B 1 43 ? -31.027 -54.604 11.285 1.00 14.07 75 ASP B CA 1
ATOM 3044 C C . ASP B 1 43 ? -30.527 -55.658 10.302 1.00 15.37 75 ASP B C 1
ATOM 3045 O O . ASP B 1 43 ? -29.966 -56.685 10.682 1.00 14.21 75 ASP B O 1
ATOM 3050 N N . ALA B 1 44 ? -30.714 -55.358 9.022 1.00 15.24 76 ALA B N 1
ATOM 3051 C CA . ALA B 1 44 ? -30.273 -56.247 7.959 1.00 17.18 76 ALA B CA 1
ATOM 3052 C C . ALA B 1 44 ? -28.752 -56.193 7.841 1.00 16.98 76 ALA B C 1
ATOM 3053 O O . ALA B 1 44 ? -28.137 -55.173 8.136 1.00 16.91 76 ALA B O 1
ATOM 3055 N N . LEU B 1 45 ? -28.145 -57.295 7.423 1.00 17.73 77 LEU B N 1
ATOM 3056 C CA . LEU B 1 45 ? -26.694 -57.347 7.248 1.00 18.01 77 LEU B CA 1
ATOM 3057 C C . LEU B 1 45 ? -26.299 -56.694 5.918 1.00 19.89 77 LEU B C 1
ATOM 3058 O O . LEU B 1 45 ? -26.942 -56.919 4.891 1.00 21.09 77 LEU B O 1
ATOM 3063 N N . ARG B 1 46 ? -25.254 -55.882 5.942 1.00 17.75 78 ARG B N 1
ATOM 3064 C CA . ARG B 1 46 ? -24.787 -55.222 4.734 1.00 19.92 78 ARG B CA 1
ATOM 3065 C C . ARG B 1 46 ? -23.474 -55.844 4.289 1.00 19.35 78 ARG B C 1
ATOM 3066 O O . ARG B 1 46 ? -22.896 -56.659 5.006 1.00 17.77 78 ARG B O 1
ATOM 3074 N N . ALA B 1 47 ? -23.009 -55.479 3.099 1.00 19.33 79 ALA B N 1
ATOM 3075 C CA . ALA B 1 47 ? -21.738 -56.000 2.619 1.00 19.69 79 ALA B CA 1
ATOM 3076 C C . ALA B 1 47 ? -20.629 -55.525 3.563 1.00 17.67 79 ALA B C 1
ATOM 3077 O O . ALA B 1 47 ? -20.692 -54.423 4.099 1.00 18.38 79 ALA B O 1
ATOM 3079 N N . PRO B 1 48 ? -19.601 -56.353 3.777 1.00 17.29 80 PRO B N 1
ATOM 3080 C CA . PRO B 1 48 ? -18.509 -55.953 4.676 1.00 16.88 80 PRO B CA 1
ATOM 3081 C C . PRO B 1 48 ? -17.654 -54.822 4.104 1.00 17.35 80 PRO B C 1
ATOM 3082 O O . PRO B 1 48 ? -17.595 -54.629 2.889 1.00 18.31 80 PRO B O 1
ATOM 3086 N N . GLU B 1 49 ? -17.011 -54.070 4.988 1.00 15.64 81 GLU B N 1
ATOM 3087 C CA . GLU B 1 49 ? -16.128 -52.992 4.559 1.00 17.22 81 GLU B CA 1
ATOM 3088 C C . GLU B 1 49 ? -14.869 -53.623 3.966 1.00 16.87 81 GLU B C 1
ATOM 3089 O O . GLU B 1 49 ? -14.300 -54.566 4.534 1.00 16.36 81 GLU B O 1
ATOM 3095 N N . LYS B 1 50 ? -14.431 -53.091 2.832 1.00 17.81 82 LYS B N 1
ATOM 3096 C CA . LYS B 1 50 ? -13.279 -53.630 2.120 1.00 19.29 82 LYS B CA 1
ATOM 3097 C C . LYS B 1 50 ? -11.987 -53.695 2.928 1.00 16.91 82 LYS B C 1
ATOM 3098 O O . LYS B 1 50 ? -11.200 -54.634 2.764 1.00 16.63 82 LYS B O 1
ATOM 3104 N N . LYS B 1 51 ? -11.757 -52.723 3.802 1.00 16.12 83 LYS B N 1
ATOM 3105 C CA . LYS B 1 51 ? -10.522 -52.720 4.570 1.00 15.63 83 LYS B CA 1
ATOM 3106 C C . LYS B 1 51 ? -10.337 -53.962 5.442 1.00 14.53 83 LYS B C 1
ATOM 3107 O O . LYS B 1 51 ? -9.212 -54.261 5.849 1.00 15.91 83 LYS B O 1
ATOM 3113 N N . PHE B 1 52 ? -11.411 -54.696 5.731 1.00 14.01 84 PHE B N 1
ATOM 3114 C CA . PHE B 1 52 ? -11.255 -55.881 6.572 1.00 13.61 84 PHE B CA 1
ATOM 3115 C C . PHE B 1 52 ? -10.964 -57.157 5.778 1.00 14.11 84 PHE B C 1
ATOM 3116 O O . PHE B 1 52 ? -10.705 -58.199 6.371 1.00 15.37 84 PHE B O 1
ATOM 3124 N N . HIS B 1 53 ? -10.976 -57.055 4.449 1.00 14.81 85 HIS B N 1
ATOM 3125 C CA . HIS B 1 53 ? -10.693 -58.192 3.568 1.00 15.93 85 HIS B CA 1
ATOM 3126 C C . HIS B 1 53 ? -11.439 -59.454 3.971 1.00 16.22 85 HIS B C 1
ATOM 3127 O O . HIS B 1 53 ? -10.840 -60.515 4.171 1.00 16.75 85 HIS B O 1
ATOM 3134 N N . LEU B 1 54 ? -12.756 -59.330 4.064 1.00 15.72 86 LEU B N 1
ATOM 3135 C CA . LEU B 1 54 ? -13.608 -60.449 4.447 1.00 15.60 86 LEU B CA 1
ATOM 3136 C C . LEU B 1 54 ? -14.250 -61.090 3.219 1.00 16.72 86 LEU B C 1
ATOM 3137 O O . LEU B 1 54 ? -14.124 -60.579 2.104 1.00 17.20 86 LEU B O 1
ATOM 3142 N N . ASP B 1 55 ? -14.941 -62.202 3.446 1.00 16.36 87 ASP B N 1
ATOM 3143 C CA . ASP B 1 55 ? -15.645 -62.935 2.395 1.00 17.57 87 ASP B CA 1
ATOM 3144 C C . ASP B 1 55 ? -17.046 -62.344 2.249 1.00 18.28 87 ASP B C 1
ATOM 3145 O O . ASP B 1 55 ? -17.932 -62.616 3.066 1.00 18.24 87 ASP B O 1
ATOM 3150 N N . ALA B 1 56 ? -17.240 -61.526 1.219 1.00 18.10 88 ALA B N 1
ATOM 3151 C CA . ALA B 1 56 ? -18.519 -60.862 0.986 1.00 19.15 88 ALA B CA 1
ATOM 3152 C C . ALA B 1 56 ? -19.642 -61.841 0.669 1.00 20.20 88 ALA B C 1
ATOM 3153 O O . ALA B 1 56 ? -20.818 -61.481 0.736 1.00 21.50 88 ALA B O 1
ATOM 3155 N N . ALA B 1 57 ? -19.285 -63.074 0.329 1.00 20.05 89 ALA B N 1
ATOM 3156 C CA . ALA B 1 57 ? -20.297 -64.070 0.005 1.00 20.73 89 ALA B CA 1
ATOM 3157 C C . ALA B 1 57 ? -20.704 -64.864 1.236 1.00 21.16 89 ALA B C 1
ATOM 3158 O O . ALA B 1 57 ? -21.659 -65.637 1.193 1.00 21.00 89 ALA B O 1
ATOM 3160 N N . TYR B 1 58 ? -19.989 -64.679 2.340 1.00 19.79 90 TYR B N 1
ATOM 3161 C CA . TYR B 1 58 ? -20.310 -65.427 3.550 1.00 20.96 90 TYR B CA 1
ATOM 3162 C C . TYR B 1 58 ? -21.537 -64.849 4.241 1.00 20.98 90 TYR B C 1
ATOM 3163 O O . TYR B 1 58 ? -21.612 -63.646 4.475 1.00 21.50 90 TYR B O 1
ATOM 3172 N N . VAL B 1 59 ? -22.498 -65.707 4.566 1.00 21.27 91 VAL B N 1
ATOM 3173 C CA . VAL B 1 59 ? -23.703 -65.258 5.257 1.00 21.51 91 VAL B CA 1
ATOM 3174 C C . VAL B 1 59 ? -23.693 -65.796 6.682 1.00 20.15 91 VAL B C 1
ATOM 3175 O O . VAL B 1 59 ? -23.924 -66.976 6.914 1.00 19.67 91 VAL B O 1
ATOM 3179 N N . PRO B 1 60 ? -23.420 -64.931 7.664 1.00 18.08 92 PRO B N 1
ATOM 3180 C CA . PRO B 1 60 ? -23.406 -65.439 9.036 1.00 16.99 92 PRO B CA 1
ATOM 3181 C C . PRO B 1 60 ? -24.800 -65.771 9.543 1.00 15.59 92 PRO B C 1
ATOM 3182 O O . PRO B 1 60 ? -25.794 -65.225 9.073 1.00 17.04 92 PRO B O 1
ATOM 3186 N N . SER B 1 61 ? -24.858 -66.679 10.501 1.00 15.70 93 SER B N 1
ATOM 3187 C CA . SER B 1 61 ? -26.131 -67.043 11.113 1.00 16.79 93 SER B CA 1
ATOM 3188 C C . SER B 1 61 ? -26.682 -65.846 11.863 1.00 16.96 93 SER B C 1
ATOM 3189 O O . SER B 1 61 ? -25.907 -65.078 12.456 1.00 15.56 93 SER B O 1
ATOM 3192 N N . ARG B 1 62 ? -27.999 -65.670 11.821 1.00 15.77 94 ARG B N 1
ATOM 3193 C CA . ARG B 1 62 ? -28.622 -64.578 12.560 1.00 16.33 94 ARG B CA 1
ATOM 3194 C C . ARG B 1 62 ? -29.298 -65.128 13.818 1.00 14.49 94 ARG B C 1
ATOM 3195 O O . ARG B 1 62 ? -30.071 -64.428 14.467 1.00 14.86 94 ARG B O 1
ATOM 3203 N N A GLU B 1 63 ? -29.000 -66.378 14.163 0.50 15.11 95 GLU B N 1
ATOM 3204 N N B GLU B 1 63 ? -28.993 -66.373 14.165 0.50 15.28 95 GLU B N 1
ATOM 3205 C CA A GLU B 1 63 ? -29.603 -67.003 15.341 0.50 15.94 95 GLU B CA 1
ATOM 3206 C CA B GLU B 1 63 ? -29.602 -66.978 15.344 0.50 16.24 95 GLU B CA 1
ATOM 3207 C C A GLU B 1 63 ? -29.437 -66.135 16.592 0.50 15.10 95 GLU B C 1
ATOM 3208 C C B GLU B 1 63 ? -29.438 -66.101 16.579 0.50 15.30 95 GLU B C 1
ATOM 3209 O O A GLU B 1 63 ? -28.316 -65.774 16.964 0.50 14.63 95 GLU B O 1
ATOM 3210 O O B GLU B 1 63 ? -28.322 -65.705 16.930 0.50 14.63 95 GLU B O 1
ATOM 3221 N N . GLY B 1 64 ? -30.559 -65.792 17.222 1.00 15.12 96 GLY B N 1
ATOM 3222 C CA . GLY B 1 64 ? -30.528 -64.984 18.431 1.00 14.57 96 GLY B CA 1
ATOM 3223 C C . GLY B 1 64 ? -30.535 -63.476 18.244 1.00 14.86 96 GLY B C 1
ATOM 3224 O O . GLY B 1 64 ? -30.729 -62.737 19.218 1.00 14.76 96 GLY B O 1
ATOM 3225 N N A MET B 1 65 ? -30.340 -62.998 17.022 0.50 14.06 97 MET B N 1
ATOM 3226 N N B MET B 1 65 ? -30.342 -63.012 17.013 0.50 15.10 97 MET B N 1
ATOM 3227 C CA A MET B 1 65 ? -30.312 -61.554 16.807 0.50 14.19 97 MET B CA 1
ATOM 3228 C CA B MET B 1 65 ? -30.313 -61.575 16.736 0.50 16.11 97 MET B CA 1
ATOM 3229 C C A MET B 1 65 ? -31.638 -60.865 17.096 0.50 15.30 97 MET B C 1
ATOM 3230 C C B MET B 1 65 ? -31.625 -60.867 17.061 0.50 16.55 97 MET B C 1
ATOM 3231 O O A MET B 1 65 ? -31.659 -59.776 17.661 0.50 14.18 97 MET B O 1
ATOM 3232 O O B MET B 1 65 ? -31.621 -59.773 17.618 0.50 15.50 97 MET B O 1
ATOM 3241 N N . ASP B 1 66 ? -32.750 -61.484 16.716 1.00 16.92 98 ASP B N 1
ATOM 3242 C CA . ASP B 1 66 ? -34.045 -60.861 16.976 1.00 18.71 98 ASP B CA 1
ATOM 3243 C C . ASP B 1 66 ? -34.321 -60.675 18.476 1.00 17.63 98 ASP B C 1
ATOM 3244 O O . ASP B 1 66 ? -35.032 -59.752 18.866 1.00 18.52 98 ASP B O 1
ATOM 3249 N N . ALA B 1 67 ? -33.746 -61.527 19.318 1.00 15.39 99 ALA B N 1
ATOM 3250 C CA . ALA B 1 67 ? -33.969 -61.413 20.753 1.00 15.15 99 ALA B CA 1
ATOM 3251 C C . ALA B 1 67 ? -32.806 -60.734 21.482 1.00 13.48 99 ALA B C 1
ATOM 3252 O O . ALA B 1 67 ? -32.882 -60.510 22.680 1.00 13.65 99 ALA B O 1
ATOM 3254 N N . LEU B 1 68 ? -31.743 -60.396 20.761 1.00 13.06 100 LEU B N 1
ATOM 3255 C CA . LEU B 1 68 ? -30.560 -59.802 21.402 1.00 12.34 100 LEU B CA 1
ATOM 3256 C C . LEU B 1 68 ? -30.877 -58.447 22.062 1.00 11.82 100 LEU B C 1
ATOM 3257 O O . LEU B 1 68 ? -30.456 -58.182 23.187 1.00 12.17 100 LEU B O 1
ATOM 3262 N N . HIS B 1 69 ? -31.590 -57.588 21.346 1.00 10.61 101 HIS B N 1
ATOM 3263 C CA . HIS B 1 69 ? -32.022 -56.307 21.889 1.00 10.65 101 HIS B CA 1
ATOM 3264 C C . HIS B 1 69 ? -30.902 -55.353 22.302 1.00 9.67 101 HIS B C 1
ATOM 3265 O O . HIS B 1 69 ? -30.834 -54.892 23.444 1.00 10.47 101 HIS B O 1
ATOM 3272 N N . ILE B 1 70 ? -30.011 -55.064 21.361 1.00 9.68 102 ILE B N 1
ATOM 3273 C CA . ILE B 1 70 ? -28.959 -54.101 21.641 1.00 10.42 102 ILE B CA 1
ATOM 3274 C C . ILE B 1 70 ? -28.811 -53.174 20.453 1.00 10.50 102 ILE B C 1
ATOM 3275 O O . ILE B 1 70 ? -29.265 -53.468 19.348 1.00 10.69 102 ILE B O 1
ATOM 3280 N N . SER B 1 71 ? -28.181 -52.040 20.693 1.00 9.67 103 SER B N 1
ATOM 3281 C CA . SER B 1 71 ? -27.937 -51.080 19.635 1.00 8.82 103 SER B CA 1
ATOM 3282 C C . SER B 1 71 ? -26.664 -50.338 19.959 1.00 9.36 103 SER B C 1
ATOM 3283 O O . SER B 1 71 ? -26.135 -50.480 21.059 1.00 9.83 103 SER B O 1
ATOM 3286 N N . GLY B 1 72 ? -26.160 -49.576 18.997 1.00 10.05 104 GLY B N 1
ATOM 3287 C CA . GLY B 1 72 ? -24.937 -48.822 19.227 1.00 10.07 104 GLY B CA 1
ATOM 3288 C C . GLY B 1 72 ? -24.939 -47.525 18.450 1.00 10.91 104 GLY B C 1
ATOM 3289 O O . GLY B 1 72 ? -25.686 -47.386 17.484 1.00 9.97 104 GLY B O 1
ATOM 3290 N N . SER B 1 73 ? -24.114 -46.568 18.874 1.00 10.09 105 SER B N 1
ATOM 3291 C CA . SER B 1 73 ? -24.017 -45.292 18.163 1.00 10.09 105 SER B CA 1
ATOM 3292 C C . SER B 1 73 ? -22.868 -44.463 18.705 1.00 10.10 105 SER B C 1
ATOM 3293 O O . SER B 1 73 ? -22.200 -44.833 19.673 1.00 10.44 105 SER B O 1
ATOM 3296 N N . SER B 1 74 ? -22.652 -43.341 18.038 1.00 10.81 106 SER B N 1
ATOM 3297 C CA . SER B 1 74 ? -21.664 -42.357 18.430 1.00 9.93 106 SER B CA 1
ATOM 3298 C C . SER B 1 74 ? -22.287 -41.523 19.538 1.00 10.52 106 SER B C 1
ATOM 3299 O O . SER B 1 74 ? -23.421 -41.787 19.954 1.00 10.53 106 SER B O 1
ATOM 3302 N N . ALA B 1 75 ? -21.552 -40.511 20.002 1.00 9.30 107 ALA B N 1
ATOM 3303 C CA . ALA B 1 75 ? -22.077 -39.587 20.998 1.00 10.06 107 ALA B CA 1
ATOM 3304 C C . ALA B 1 75 ? -23.237 -38.822 20.343 1.00 10.77 107 ALA B C 1
ATOM 3305 O O . ALA B 1 75 ? -23.354 -38.789 19.113 1.00 11.85 107 ALA B O 1
ATOM 3307 N N . PHE B 1 76 ? -24.054 -38.176 21.159 1.00 10.92 108 PHE B N 1
ATOM 3308 C CA . PHE B 1 76 ? -25.245 -37.520 20.641 1.00 11.58 108 PHE B CA 1
ATOM 3309 C C . PHE B 1 76 ? -25.633 -36.259 21.396 1.00 11.26 108 PHE B C 1
ATOM 3310 O O . PHE B 1 76 ? -25.184 -36.020 22.504 1.00 11.85 108 PHE B O 1
ATOM 3318 N N . THR B 1 77 ? -26.472 -35.451 20.762 1.00 11.42 109 THR B N 1
ATOM 3319 C CA . THR B 1 77 ? -27.030 -34.279 21.422 1.00 11.75 109 THR B CA 1
ATOM 3320 C C . THR B 1 77 ? -28.253 -34.796 22.187 1.00 12.39 109 THR B C 1
ATOM 3321 O O . THR B 1 77 ? -28.699 -35.921 21.943 1.00 13.06 109 THR B O 1
ATOM 3325 N N . PRO B 1 78 ? -28.787 -34.014 23.131 1.00 12.77 110 PRO B N 1
ATOM 3326 C CA . PRO B 1 78 ? -29.965 -34.454 23.885 1.00 13.51 110 PRO B CA 1
ATOM 3327 C C . PRO B 1 78 ? -31.144 -34.766 22.952 1.00 15.22 110 PRO B C 1
ATOM 3328 O O . PRO B 1 78 ? -31.860 -35.753 23.148 1.00 16.33 110 PRO B O 1
ATOM 3332 N N . ALA B 1 79 ? -31.342 -33.937 21.931 1.00 15.58 111 ALA B N 1
ATOM 3333 C CA . ALA B 1 79 ? -32.429 -34.169 20.978 1.00 16.22 111 ALA B CA 1
ATOM 3334 C C . ALA B 1 79 ? -32.239 -35.488 20.229 1.00 17.00 111 ALA B C 1
ATOM 3335 O O . ALA B 1 79 ? -33.205 -36.223 19.993 1.00 15.74 111 ALA B O 1
ATOM 3337 N N . GLN B 1 80 ? -31.004 -35.789 19.840 1.00 14.90 112 GLN B N 1
ATOM 3338 C CA . GLN B 1 80 ? -30.757 -37.031 19.127 1.00 14.25 112 GLN B CA 1
ATOM 3339 C C . GLN B 1 80 ? -31.041 -38.223 20.031 1.00 14.10 112 GLN B C 1
ATOM 3340 O O . GLN B 1 80 ? -31.572 -39.239 19.569 1.00 13.00 112 GLN B O 1
ATOM 3346 N N . LEU B 1 81 ? -30.701 -38.104 21.314 1.00 13.69 113 LEU B N 1
ATOM 3347 C CA . LEU B 1 81 ? -30.945 -39.210 22.246 1.00 13.89 113 LEU B CA 1
ATOM 3348 C C . LEU B 1 81 ? -32.451 -39.409 22.442 1.00 15.37 113 LEU B C 1
ATOM 3349 O O . LEU B 1 81 ? -32.925 -40.542 22.573 1.00 15.39 113 LEU B O 1
ATOM 3354 N N . LYS B 1 82 ? -33.212 -38.322 22.452 1.00 16.34 114 LYS B N 1
ATOM 3355 C CA . LYS B 1 82 ? -34.655 -38.480 22.586 1.00 17.18 114 LYS B CA 1
ATOM 3356 C C . LYS B 1 82 ? -35.158 -39.255 21.374 1.00 16.50 114 LYS B C 1
ATOM 3357 O O . LYS B 1 82 ? -36.044 -40.110 21.495 1.00 15.94 114 LYS B O 1
ATOM 3363 N N . ASN B 1 83 ? -34.583 -38.969 20.207 1.00 14.80 115 ASN B N 1
ATOM 3364 C CA . ASN B 1 83 ? -34.991 -39.652 18.986 1.00 15.94 115 ASN B CA 1
ATOM 3365 C C . ASN B 1 83 ? -34.644 -41.127 19.059 1.00 15.51 115 ASN B C 1
ATOM 3366 O O . ASN B 1 83 ? -35.413 -41.984 18.604 1.00 14.13 115 ASN B O 1
ATOM 3371 N N . VAL B 1 84 ? -33.475 -41.427 19.621 1.00 14.30 116 VAL B N 1
ATOM 3372 C CA . VAL B 1 84 ? -33.064 -42.816 19.775 1.00 12.96 116 VAL B CA 1
ATOM 3373 C C . VAL B 1 84 ? -34.001 -43.531 20.752 1.00 13.91 116 VAL B C 1
ATOM 3374 O O . VAL B 1 84 ? -34.459 -44.639 20.487 1.00 14.55 116 VAL B O 1
ATOM 3378 N N . ALA B 1 85 ? -34.286 -42.895 21.882 1.00 13.83 117 ALA B N 1
ATOM 3379 C CA . ALA B 1 85 ? -35.153 -43.512 22.885 1.00 14.72 117 ALA B CA 1
ATOM 3380 C C . ALA B 1 85 ? -36.540 -43.825 22.323 1.00 15.44 117 ALA B C 1
ATOM 3381 O O . ALA B 1 85 ? -37.110 -44.884 22.612 1.00 14.50 117 ALA B O 1
ATOM 3383 N N . ALA B 1 86 ? -37.089 -42.904 21.537 1.00 15.01 118 ALA B N 1
ATOM 3384 C CA . ALA B 1 86 ? -38.411 -43.117 20.950 1.00 14.81 118 ALA B CA 1
ATOM 3385 C C . ALA B 1 86 ? -38.381 -44.315 20.005 1.00 16.26 118 ALA B C 1
ATOM 3386 O O . ALA B 1 86 ? -39.286 -45.164 20.024 1.00 14.96 118 ALA B O 1
ATOM 3388 N N . LYS B 1 87 ? -37.334 -44.392 19.188 1.00 14.66 119 LYS B N 1
ATOM 3389 C CA . LYS B 1 87 ? -37.177 -45.506 18.249 1.00 15.66 119 LYS B CA 1
ATOM 3390 C C . LYS B 1 87 ? -37.060 -46.835 18.976 1.00 14.47 119 LYS B C 1
ATOM 3391 O O . LYS B 1 87 ? -37.695 -47.822 18.594 1.00 14.46 119 LYS B O 1
ATOM 3397 N N . LEU B 1 88 ? -36.228 -46.876 20.014 1.00 12.43 120 LEU B N 1
ATOM 3398 C CA . LEU B 1 88 ? -36.039 -48.116 20.761 1.00 12.01 120 LEU B CA 1
ATOM 3399 C C . LEU B 1 88 ? -37.296 -48.530 21.540 1.00 13.27 120 LEU B C 1
ATOM 3400 O O . LEU B 1 88 ? -37.559 -49.729 21.702 1.00 13.39 120 LEU B O 1
ATOM 3405 N N . ARG B 1 89 ? -38.083 -47.558 22.019 1.00 12.57 121 ARG B N 1
ATOM 3406 C CA . ARG B 1 89 ? -39.303 -47.903 22.742 1.00 12.55 121 ARG B CA 1
ATOM 3407 C C . ARG B 1 89 ? -40.286 -48.657 21.816 1.00 13.94 121 ARG B C 1
ATOM 3408 O O . ARG B 1 89 ? -41.154 -49.395 22.283 1.00 14.48 121 ARG B O 1
ATOM 3416 N N . GLU B 1 90 ? -40.152 -48.481 20.506 1.00 14.09 122 GLU B N 1
ATOM 3417 C CA . GLU B 1 90 ? -41.033 -49.202 19.583 1.00 15.66 122 GLU B CA 1
ATOM 3418 C C . GLU B 1 90 ? -40.677 -50.688 19.516 1.00 17.21 122 GLU B C 1
ATOM 3419 O O . GLU B 1 90 ? -41.467 -51.504 19.021 1.00 16.61 122 GLU B O 1
ATOM 3425 N N . LYS B 1 91 ? -39.507 -51.048 20.045 1.00 17.19 123 LYS B N 1
ATOM 3426 C CA . LYS B 1 91 ? -39.023 -52.423 19.964 1.00 18.04 123 LYS B CA 1
ATOM 3427 C C . LYS B 1 91 ? -39.073 -53.200 21.275 1.00 18.19 123 LYS B C 1
ATOM 3428 O O . LYS B 1 91 ? -38.795 -54.407 21.291 1.00 19.46 123 LYS B O 1
ATOM 3434 N N . THR B 1 92 ? -39.423 -52.548 22.378 1.00 16.77 124 THR B N 1
ATOM 3435 C CA . THR B 1 92 ? -39.451 -53.264 23.650 1.00 15.66 124 THR B CA 1
ATOM 3436 C C . THR B 1 92 ? -40.304 -52.555 24.687 1.00 15.51 124 THR B C 1
ATOM 3437 O O . THR B 1 92 ? -40.557 -51.355 24.572 1.00 15.96 124 THR B O 1
ATOM 3441 N N . ALA B 1 93 ? -40.736 -53.308 25.697 1.00 14.03 125 ALA B N 1
ATOM 3442 C CA . ALA B 1 93 ? -41.512 -52.742 26.794 1.00 14.63 125 ALA B CA 1
ATOM 3443 C C . ALA B 1 93 ? -40.658 -52.812 28.049 1.00 13.48 125 ALA B C 1
ATOM 3444 O O . ALA B 1 93 ? -41.120 -52.552 29.161 1.00 14.92 125 ALA B O 1
ATOM 3446 N N . GLY B 1 94 ? -39.387 -53.164 27.861 1.00 13.36 126 GLY B N 1
ATOM 3447 C CA . GLY B 1 94 ? -38.485 -53.255 28.994 1.00 12.62 126 GLY B CA 1
ATOM 3448 C C . GLY B 1 94 ? -37.685 -51.979 29.189 1.00 12.79 126 GLY B C 1
ATOM 3449 O O . GLY B 1 94 ? -37.839 -51.015 28.433 1.00 13.16 126 GLY B O 1
ATOM 3450 N N . PRO B 1 95 ? -36.834 -51.931 30.214 1.00 13.22 127 PRO B N 1
ATOM 3451 C CA . PRO B 1 95 ? -36.040 -50.721 30.427 1.00 13.40 127 PRO B CA 1
ATOM 3452 C C . PRO B 1 95 ? -35.024 -50.578 29.305 1.00 11.61 127 PRO B C 1
ATOM 3453 O O . PRO B 1 95 ? -34.464 -51.584 28.847 1.00 12.06 127 PRO B O 1
ATOM 3457 N N . ILE B 1 96 ? -34.813 -49.343 28.864 1.00 10.03 128 ILE B N 1
ATOM 3458 C CA . ILE B 1 96 ? -33.854 -49.038 27.806 1.00 8.97 128 ILE B CA 1
ATOM 3459 C C . ILE B 1 96 ? -32.678 -48.348 28.472 1.00 11.05 128 ILE B C 1
ATOM 3460 O O . ILE B 1 96 ? -32.855 -47.311 29.105 1.00 10.88 128 ILE B O 1
ATOM 3465 N N . TYR B 1 97 ? -31.488 -48.932 28.341 1.00 10.54 129 TYR B N 1
ATOM 3466 C CA . TYR B 1 97 ? -30.317 -48.357 28.985 1.00 11.50 129 TYR B CA 1
ATOM 3467 C C . TYR B 1 97 ? -29.409 -47.620 28.045 1.00 11.83 129 TYR B C 1
ATOM 3468 O O . TYR B 1 97 ? -29.155 -48.062 26.924 1.00 12.31 129 TYR B O 1
ATOM 3477 N N . ASP B 1 98 ? -28.917 -46.483 28.530 1.00 10.84 130 ASP B N 1
ATOM 3478 C CA . ASP B 1 98 ? -27.896 -45.734 27.822 1.00 10.68 130 ASP B CA 1
ATOM 3479 C C . ASP B 1 98 ? -26.618 -46.235 28.493 1.00 10.49 130 ASP B C 1
ATOM 3480 O O . ASP B 1 98 ? -26.362 -45.917 29.649 1.00 10.21 130 ASP B O 1
ATOM 3485 N N . VAL B 1 99 ? -25.871 -47.089 27.805 1.00 8.86 131 VAL B N 1
ATOM 3486 C CA . VAL B 1 99 ? -24.631 -47.626 28.362 1.00 8.97 131 VAL B CA 1
ATOM 3487 C C . VAL B 1 99 ? -23.489 -46.806 27.799 1.00 8.25 131 VAL B C 1
ATOM 3488 O O . VAL B 1 99 ? -23.070 -46.997 26.666 1.00 10.53 131 VAL B O 1
ATOM 3492 N N . ASP B 1 100 ? -23.039 -45.860 28.616 1.00 8.80 132 ASP B N 1
ATOM 3493 C CA . ASP B 1 100 ? -21.976 -44.898 28.306 1.00 9.29 132 ASP B CA 1
ATOM 3494 C C . ASP B 1 100 ? -20.617 -45.541 28.548 1.00 9.28 132 ASP B C 1
ATOM 3495 O O . ASP B 1 100 ? -20.244 -45.791 29.703 1.00 9.06 132 ASP B O 1
ATOM 3500 N N . LEU B 1 101 ? -19.882 -45.799 27.459 1.00 7.18 133 LEU B N 1
ATOM 3501 C CA . LEU B 1 101 ? -18.594 -46.501 27.545 1.00 8.36 133 LEU B CA 1
ATOM 3502 C C . LEU B 1 101 ? -17.387 -45.578 27.526 1.00 9.43 133 LEU B C 1
ATOM 3503 O O . LEU B 1 101 ? -16.261 -46.039 27.334 1.00 9.28 133 LEU B O 1
ATOM 3508 N N . ARG B 1 102 ? -17.607 -44.296 27.784 1.00 10.48 134 ARG B N 1
ATOM 3509 C CA . ARG B 1 102 ? -16.517 -43.319 27.663 1.00 9.53 134 ARG B CA 1
ATOM 3510 C C . ARG B 1 102 ? -15.738 -43.004 28.936 1.00 9.37 134 ARG B C 1
ATOM 3511 O O . ARG B 1 102 ? -16.301 -42.529 29.914 1.00 9.66 134 ARG B O 1
ATOM 3519 N N . GLN B 1 103 ? -14.431 -43.251 28.915 1.00 8.92 135 GLN B N 1
ATOM 3520 C CA . GLN B 1 103 ? -13.615 -42.895 30.071 1.00 8.38 135 GLN B CA 1
ATOM 3521 C C . GLN B 1 103 ? -13.363 -41.384 30.084 1.00 10.03 135 GLN B C 1
ATOM 3522 O O . GLN B 1 103 ? -13.315 -40.765 31.147 1.00 10.04 135 GLN B O 1
ATOM 3528 N N . GLU B 1 104 ? -13.191 -40.797 28.901 1.00 9.79 136 GLU B N 1
ATOM 3529 C CA . GLU B 1 104 ? -12.946 -39.359 28.821 1.00 8.38 136 GLU B CA 1
ATOM 3530 C C . GLU B 1 104 ? -14.100 -38.578 29.470 1.00 9.75 136 GLU B C 1
ATOM 3531 O O . GLU B 1 104 ? -15.284 -38.980 29.383 1.00 9.82 136 GLU B O 1
ATOM 3537 N N . SER B 1 105 ? -13.754 -37.492 30.164 1.00 9.44 137 SER B N 1
ATOM 3538 C CA . SER B 1 105 ? -14.763 -36.664 30.815 1.00 9.78 137 SER B CA 1
ATOM 3539 C C . SER B 1 105 ? -15.617 -35.982 29.758 1.00 9.35 137 SER B C 1
ATOM 3540 O O . SER B 1 105 ? -15.093 -35.395 28.802 1.00 10.43 137 SER B O 1
ATOM 3543 N N . HIS B 1 106 ? -16.930 -36.061 29.928 1.00 9.71 138 HIS B N 1
ATOM 3544 C CA . HIS B 1 106 ? -17.835 -35.465 28.951 1.00 9.74 138 HIS B CA 1
ATOM 3545 C C . HIS B 1 106 ? -19.154 -35.071 29.585 1.00 9.87 138 HIS B C 1
ATOM 3546 O O . HIS B 1 106 ? -19.491 -35.487 30.697 1.00 9.69 138 HIS B O 1
ATOM 3553 N N . GLY B 1 107 ? -19.912 -34.272 28.854 1.00 9.76 139 GLY B N 1
ATOM 3554 C CA . GLY B 1 107 ? -21.183 -33.819 29.368 1.00 10.56 139 GLY B CA 1
ATOM 3555 C C . GLY B 1 107 ? -21.824 -32.901 28.367 1.00 10.63 139 GLY B C 1
ATOM 3556 O O . GLY B 1 107 ? -21.525 -32.981 27.175 1.00 9.67 139 GLY B O 1
ATOM 3557 N N . TYR B 1 108 ? -22.659 -31.995 28.860 1.00 9.72 140 TYR B N 1
ATOM 3558 C CA . TYR B 1 108 ? -23.371 -31.077 27.996 1.00 10.70 140 TYR B CA 1
ATOM 3559 C C . TYR B 1 108 ? -23.301 -29.655 28.532 1.00 11.37 140 TYR B C 1
ATOM 3560 O O . TYR B 1 108 ? -23.635 -29.415 29.681 1.00 11.33 140 TYR B O 1
ATOM 3569 N N . LEU B 1 109 ? -22.837 -28.733 27.691 1.00 11.59 141 LEU B N 1
ATOM 3570 C CA . LEU B 1 109 ? -22.747 -27.322 28.043 1.00 13.11 141 LEU B CA 1
ATOM 3571 C C . LEU B 1 109 ? -23.768 -26.611 27.149 1.00 12.38 141 LEU B C 1
ATOM 3572 O O . LEU B 1 109 ? -23.636 -26.611 25.928 1.00 13.04 141 LEU B O 1
ATOM 3577 N N . ASP B 1 110 ? -24.793 -26.031 27.757 1.00 14.12 142 ASP B N 1
ATOM 3578 C CA . ASP B 1 110 ? -25.864 -25.393 26.991 1.00 15.12 142 ASP B CA 1
ATOM 3579 C C . ASP B 1 110 ? -26.454 -26.380 25.976 1.00 14.70 142 ASP B C 1
ATOM 3580 O O . ASP B 1 110 ? -26.776 -26.009 24.841 1.00 14.20 142 ASP B O 1
ATOM 3585 N N . GLY B 1 111 ? -26.564 -27.645 26.390 1.00 14.33 143 GLY B N 1
ATOM 3586 C CA . GLY B 1 111 ? -27.128 -28.680 25.533 1.00 13.82 143 GLY B CA 1
ATOM 3587 C C . GLY B 1 111 ? -26.164 -29.234 24.493 1.00 13.82 143 GLY B C 1
ATOM 3588 O O . GLY B 1 111 ? -26.506 -30.150 23.740 1.00 13.74 143 GLY B O 1
ATOM 3589 N N . ILE B 1 112 ? -24.957 -28.684 24.439 1.00 12.92 144 ILE B N 1
ATOM 3590 C CA . ILE B 1 112 ? -23.974 -29.129 23.459 1.00 12.58 144 ILE B CA 1
ATOM 3591 C C . ILE B 1 112 ? -23.114 -30.263 24.016 1.00 12.30 144 ILE B C 1
ATOM 3592 O O . ILE B 1 112 ? -22.478 -30.114 25.067 1.00 12.86 144 ILE B O 1
ATOM 3597 N N . PRO B 1 113 ? -23.075 -31.410 23.317 1.00 11.79 145 PRO B N 1
ATOM 3598 C CA . PRO B 1 113 ? -22.260 -32.523 23.827 1.00 11.34 145 PRO B CA 1
ATOM 3599 C C . PRO B 1 113 ? -20.769 -32.251 23.620 1.00 11.38 145 PRO B C 1
ATOM 3600 O O . PRO B 1 113 ? -20.320 -32.061 22.489 1.00 12.75 145 PRO B O 1
ATOM 3604 N N . VAL B 1 114 ? -20.019 -32.241 24.721 1.00 12.33 146 VAL B N 1
ATOM 3605 C CA . VAL B 1 114 ? -18.581 -31.969 24.681 1.00 11.30 146 VAL B CA 1
ATOM 3606 C C . VAL B 1 114 ? -17.800 -32.953 25.554 1.00 10.92 146 VAL B C 1
ATOM 3607 O O . VAL B 1 114 ? -18.353 -33.586 26.452 1.00 10.29 146 VAL B O 1
ATOM 3611 N N . SER B 1 115 ? -16.507 -33.067 25.284 1.00 10.65 147 SER B N 1
ATOM 3612 C CA . SER B 1 115 ? -15.629 -33.933 26.067 1.00 8.89 147 SER B CA 1
ATOM 3613 C C . SER B 1 115 ? -14.290 -33.229 26.233 1.00 9.82 147 SER B C 1
ATOM 3614 O O . SER B 1 115 ? -13.890 -32.454 25.361 1.00 10.13 147 SER B O 1
ATOM 3617 N N . TRP B 1 116 ? -13.612 -33.491 27.348 1.00 9.08 148 TRP B N 1
ATOM 3618 C CA . TRP B 1 116 ? -12.310 -32.870 27.605 1.00 10.20 148 TRP B CA 1
ATOM 3619 C C . TRP B 1 116 ? -11.284 -33.745 26.920 1.00 9.59 148 TRP B C 1
ATOM 3620 O O . TRP B 1 116 ? -10.958 -34.853 27.363 1.00 10.72 148 TRP B O 1
ATOM 3631 N N . TYR B 1 117 ? -10.788 -33.232 25.810 1.00 8.75 149 TYR B N 1
ATOM 3632 C CA . TYR B 1 117 ? -9.900 -33.982 24.937 1.00 9.47 149 TYR B CA 1
ATOM 3633 C C . TYR B 1 117 ? -8.416 -33.753 25.145 1.00 11.70 149 TYR B C 1
ATOM 3634 O O . TYR B 1 117 ? -7.945 -32.616 25.143 1.00 10.50 149 TYR B O 1
ATOM 3643 N N . GLY B 1 118 ? -7.704 -34.865 25.314 1.00 9.81 150 GLY B N 1
ATOM 3644 C CA . GLY B 1 118 ? -6.252 -34.862 25.388 1.00 9.97 150 GLY B CA 1
ATOM 3645 C C . GLY B 1 118 ? -5.771 -35.656 24.177 1.00 10.47 150 GLY B C 1
ATOM 3646 O O . GLY B 1 118 ? -6.593 -36.327 23.528 1.00 10.38 150 GLY B O 1
ATOM 3647 N N . GLU B 1 119 ? -4.486 -35.606 23.835 1.00 10.80 151 GLU B N 1
ATOM 3648 C CA . GLU B 1 119 ? -4.018 -36.375 22.676 1.00 12.15 151 GLU B CA 1
ATOM 3649 C C . GLU B 1 119 ? -4.463 -37.844 22.758 1.00 10.95 151 GLU B C 1
ATOM 3650 O O . GLU B 1 119 ? -4.447 -38.425 23.832 1.00 11.95 151 GLU B O 1
ATOM 3656 N N . ARG B 1 120 ? -4.848 -38.415 21.615 1.00 11.63 152 ARG B N 1
ATOM 3657 C CA . ARG B 1 120 ? -5.350 -39.795 21.496 1.00 10.84 152 ARG B CA 1
ATOM 3658 C C . ARG B 1 120 ? -6.645 -39.980 22.290 1.00 10.53 152 ARG B C 1
ATOM 3659 O O . ARG B 1 120 ? -7.113 -41.106 22.455 1.00 9.99 152 ARG B O 1
ATOM 3667 N N . ASP B 1 121 ? -7.236 -38.877 22.752 1.00 9.27 153 ASP B N 1
ATOM 3668 C CA . ASP B 1 121 ? -8.451 -38.929 23.583 1.00 9.90 153 ASP B CA 1
ATOM 3669 C C . ASP B 1 121 ? -8.138 -39.683 24.885 1.00 9.95 153 ASP B C 1
ATOM 3670 O O . ASP B 1 121 ? -8.980 -40.393 25.441 1.00 10.17 153 ASP B O 1
ATOM 3675 N N . TRP B 1 122 ? -6.917 -39.496 25.385 1.00 9.42 154 TRP B N 1
ATOM 3676 C CA . TRP B 1 122 ? -6.469 -40.177 26.597 1.00 9.91 154 TRP B CA 1
ATOM 3677 C C . TRP B 1 122 ? -6.348 -39.264 27.830 1.00 9.11 154 TRP B C 1
ATOM 3678 O O . TRP B 1 122 ? -5.509 -39.499 28.723 1.00 9.66 154 TRP B O 1
ATOM 3689 N N . ALA B 1 123 ? -7.218 -38.258 27.921 1.00 9.07 155 ALA B N 1
ATOM 3690 C CA . ALA B 1 123 ? -7.161 -37.313 29.036 1.00 8.75 155 ALA B CA 1
ATOM 3691 C C . ALA B 1 123 ? -7.391 -37.958 30.408 1.00 9.27 155 ALA B C 1
ATOM 3692 O O . ALA B 1 123 ? -6.974 -37.400 31.427 1.00 10.05 155 ALA B O 1
ATOM 3694 N N . ASN B 1 124 ? -8.057 -39.113 30.461 1.00 9.34 156 ASN B N 1
ATOM 3695 C CA . ASN B 1 124 ? -8.268 -39.766 31.752 1.00 9.58 156 ASN B CA 1
ATOM 3696 C C . ASN B 1 124 ? -7.536 -41.103 31.853 1.00 10.99 156 ASN B C 1
ATOM 3697 O O . ASN B 1 124 ? -7.832 -41.929 32.724 1.00 11.04 156 ASN B O 1
ATOM 3702 N N . LEU B 1 125 ? -6.578 -41.315 30.959 1.00 12.42 157 LEU B N 1
ATOM 3703 C CA . LEU B 1 125 ? -5.800 -42.546 30.967 1.00 12.75 157 LEU B CA 1
ATOM 3704 C C . LEU B 1 125 ? -5.196 -42.783 32.347 1.00 12.53 157 LEU B C 1
ATOM 3705 O O . LEU B 1 125 ? -4.700 -41.854 32.976 1.00 12.19 157 LEU B O 1
ATOM 3710 N N . GLY B 1 126 ? -5.267 -44.022 32.820 1.00 15.66 158 GLY B N 1
ATOM 3711 C CA . GLY B 1 126 ? -4.682 -44.355 34.107 1.00 16.41 158 GLY B CA 1
ATOM 3712 C C . GLY B 1 126 ? -5.527 -44.025 35.327 1.00 17.27 158 GLY B C 1
ATOM 3713 O O . GLY B 1 126 ? -5.170 -44.403 36.438 1.00 18.73 158 GLY B O 1
ATOM 3714 N N . LYS B 1 127 ? -6.627 -43.307 35.149 1.00 14.14 159 LYS B N 1
ATOM 3715 C CA . LYS B 1 127 ? -7.476 -42.992 36.288 1.00 13.11 159 LYS B CA 1
ATOM 3716 C C . LYS B 1 127 ? -8.441 -44.134 36.557 1.00 12.73 159 LYS B C 1
ATOM 3717 O O . LYS B 1 127 ? -8.853 -44.847 35.634 1.00 12.12 159 LYS B O 1
ATOM 3723 N N . SER B 1 128 ? -8.779 -44.328 37.826 1.00 12.95 160 SER B N 1
ATOM 3724 C CA . SER B 1 128 ? -9.781 -45.328 38.175 1.00 12.36 160 SER B CA 1
ATOM 3725 C C . SER B 1 128 ? -11.118 -44.757 37.696 1.00 12.44 160 SER B C 1
ATOM 3726 O O . SER B 1 128 ? -11.206 -43.563 37.411 1.00 11.87 160 SER B O 1
ATOM 3729 N N . GLN B 1 129 ? -12.161 -45.574 37.618 1.00 11.37 161 GLN B N 1
ATOM 3730 C CA . GLN B 1 129 ? -13.430 -45.022 37.178 1.00 11.24 161 GLN B CA 1
ATOM 3731 C C . GLN B 1 129 ? -13.883 -43.912 38.136 1.00 11.32 161 GLN B C 1
ATOM 3732 O O . GLN B 1 129 ? -14.432 -42.901 37.705 1.00 10.39 161 GLN B O 1
ATOM 3738 N N . HIS B 1 130 ? -13.630 -44.099 39.432 1.00 12.17 162 HIS B N 1
ATOM 3739 C CA . HIS B 1 130 ? -14.000 -43.100 40.436 1.00 13.36 162 HIS B CA 1
ATOM 3740 C C . HIS B 1 130 ? -13.308 -41.758 40.151 1.00 13.72 162 HIS B C 1
ATOM 3741 O O . HIS B 1 130 ? -13.950 -40.705 40.145 1.00 12.40 162 HIS B O 1
ATOM 3748 N N . GLU B 1 131 ? -12.003 -41.804 39.907 1.00 13.99 163 GLU B N 1
ATOM 3749 C CA . GLU B 1 131 ? -11.236 -40.591 39.621 1.00 14.24 163 GLU B CA 1
ATOM 3750 C C . GLU B 1 131 ? -11.672 -39.946 38.292 1.00 13.83 163 GLU B C 1
ATOM 3751 O O . GLU B 1 131 ? -11.732 -38.714 38.192 1.00 12.67 163 GLU B O 1
ATOM 3757 N N . ALA B 1 132 ? -11.949 -40.763 37.270 1.00 10.88 164 ALA B N 1
ATOM 3758 C CA . ALA B 1 132 ? -12.382 -40.221 35.985 1.00 11.55 164 ALA B CA 1
ATOM 3759 C C . ALA B 1 132 ? -13.717 -39.504 36.145 1.00 10.90 164 ALA B C 1
ATOM 3760 O O . ALA B 1 132 ? -13.913 -38.414 35.597 1.00 12.48 164 ALA B O 1
ATOM 3762 N N . LEU B 1 133 ? -14.636 -40.109 36.899 1.00 9.13 165 LEU B N 1
ATOM 3763 C CA . LEU B 1 133 ? -15.937 -39.482 37.081 1.00 11.33 165 LEU B CA 1
ATOM 3764 C C . LEU B 1 133 ? -15.855 -38.242 37.984 1.00 12.50 165 LEU B C 1
ATOM 3765 O O . LEU B 1 133 ? -16.619 -37.298 37.798 1.00 12.38 165 LEU B O 1
ATOM 3770 N N . ALA B 1 134 ? -14.922 -38.222 38.936 1.00 12.93 166 ALA B N 1
ATOM 3771 C CA . ALA B 1 134 ? -14.769 -37.035 39.788 1.00 15.14 166 ALA B CA 1
ATOM 3772 C C . ALA B 1 134 ? -14.228 -35.872 38.950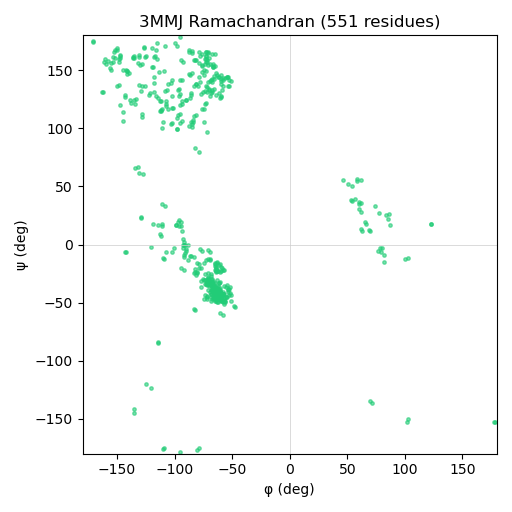 1.00 14.74 166 ALA B C 1
ATOM 3773 O O . ALA B 1 134 ? -14.670 -34.725 39.090 1.00 14.82 166 ALA B O 1
ATOM 3775 N N . ASP B 1 135 ? -13.259 -36.170 38.090 1.00 13.94 167 ASP B N 1
ATOM 3776 C CA . ASP B 1 135 ? -12.703 -35.158 37.186 1.00 13.76 167 ASP B CA 1
ATOM 3777 C C . ASP B 1 135 ? -13.838 -34.572 36.338 1.00 14.38 167 ASP B C 1
ATOM 3778 O O . ASP B 1 135 ? -13.982 -33.348 36.182 1.00 13.22 167 ASP B O 1
ATOM 3783 N N . GLU B 1 136 ? -14.645 -35.471 35.787 1.00 12.72 168 GLU B N 1
ATOM 3784 C CA . GLU B 1 136 ? -15.765 -35.077 34.951 1.00 12.56 168 GLU B CA 1
ATOM 3785 C C . GLU B 1 136 ? -16.726 -34.145 35.685 1.00 12.59 168 GLU B C 1
ATOM 3786 O O . GLU B 1 136 ? -17.083 -33.075 35.169 1.00 12.87 168 GLU B O 1
ATOM 3792 N N . ARG B 1 137 ? -17.147 -34.546 36.880 1.00 12.93 169 ARG B N 1
ATOM 3793 C CA . ARG B 1 137 ? -18.070 -33.712 37.648 1.00 14.80 169 ARG B CA 1
ATOM 3794 C C . ARG B 1 137 ? -17.470 -32.344 37.947 1.00 14.90 169 ARG B C 1
ATOM 3795 O O . ARG B 1 137 ? -18.146 -31.317 37.795 1.00 15.02 169 ARG B O 1
ATOM 3803 N N A HIS B 1 138 ? -16.207 -32.330 38.360 0.50 14.73 170 HIS B N 1
ATOM 3804 N N B HIS B 1 138 ? -16.206 -32.322 38.357 0.50 14.97 170 HIS B N 1
ATOM 3805 C CA A HIS B 1 138 ? -15.527 -31.081 38.690 0.50 15.43 170 HIS B CA 1
ATOM 3806 C CA B HIS B 1 138 ? -15.543 -31.065 38.694 0.50 15.88 170 HIS B CA 1
ATOM 3807 C C A HIS B 1 138 ? -15.405 -30.146 37.488 0.50 15.88 170 HIS B C 1
ATOM 3808 C C B HIS B 1 138 ? -15.398 -30.138 37.488 0.50 16.15 170 HIS B C 1
ATOM 3809 O O A HIS B 1 138 ? -15.703 -28.951 37.593 0.50 15.43 170 HIS B O 1
ATOM 3810 O O B HIS B 1 138 ? -15.673 -28.937 37.589 0.50 15.67 170 HIS B O 1
ATOM 3823 N N . ARG B 1 139 ? -14.970 -30.685 36.351 1.00 15.19 171 ARG B N 1
ATOM 3824 C CA . ARG B 1 139 ? -14.791 -29.881 35.135 1.00 14.22 171 ARG B CA 1
ATOM 3825 C C . ARG B 1 139 ? -16.093 -29.335 34.601 1.00 14.06 171 ARG B C 1
ATOM 3826 O O . ARG B 1 139 ? -16.140 -28.197 34.118 1.00 13.49 171 ARG B O 1
ATOM 3834 N N . LEU B 1 140 ? -17.144 -30.156 34.646 1.00 13.11 172 LEU B N 1
ATOM 3835 C CA . LEU B 1 140 ? -18.445 -29.707 34.169 1.00 13.33 172 LEU B CA 1
ATOM 3836 C C . LEU B 1 140 ? -18.954 -28.578 35.053 1.00 15.04 172 LEU B C 1
ATOM 3837 O O . LEU B 1 140 ? -19.398 -27.538 34.556 1.00 15.54 172 LEU B O 1
ATOM 3842 N N . HIS B 1 141 ? -18.891 -28.784 36.360 1.00 14.92 173 HIS B N 1
ATOM 3843 C CA . HIS B 1 141 ? -19.368 -27.762 37.281 1.00 17.69 173 HIS B CA 1
ATOM 3844 C C . HIS B 1 141 ? -18.581 -26.459 37.113 1.00 18.09 173 HIS B C 1
ATOM 3845 O O . HIS B 1 141 ? -19.151 -25.367 37.125 1.00 17.21 173 HIS B O 1
ATOM 3852 N N . ALA B 1 142 ? -17.276 -26.574 36.942 1.00 16.48 174 ALA B N 1
ATOM 3853 C CA . ALA B 1 142 ? -16.427 -25.393 36.794 1.00 17.01 174 ALA B CA 1
ATOM 3854 C C . ALA B 1 142 ? -16.738 -24.566 35.543 1.00 17.46 174 ALA B C 1
ATOM 3855 O O . ALA B 1 142 ? -16.397 -23.376 35.484 1.00 18.69 174 ALA B O 1
ATOM 3857 N N . ALA B 1 143 ? -17.368 -25.173 34.538 1.00 14.83 175 ALA B N 1
ATOM 3858 C CA . ALA B 1 143 ? -17.691 -24.449 33.311 1.00 15.52 175 ALA B CA 1
ATOM 3859 C C . ALA B 1 143 ? -18.928 -23.567 33.457 1.00 14.71 175 ALA B C 1
ATOM 3860 O O . ALA B 1 143 ? -19.119 -22.640 32.675 1.00 16.42 175 ALA B O 1
ATOM 3862 N N . LEU B 1 144 ? -19.766 -23.844 34.450 1.00 15.14 176 LEU B N 1
ATOM 3863 C CA . LEU B 1 144 ? -20.987 -23.060 34.626 1.00 15.51 176 LEU B CA 1
ATOM 3864 C C . LEU B 1 144 ? -20.679 -21.576 34.863 1.00 16.37 176 LEU B C 1
ATOM 3865 O O . LEU B 1 144 ? -19.903 -21.226 35.749 1.00 16.91 176 LEU B O 1
ATOM 3870 N N . HIS B 1 145 ? -21.308 -20.724 34.055 1.00 17.18 177 HIS B N 1
ATOM 3871 C CA . HIS B 1 145 ? -21.151 -19.266 34.110 1.00 19.37 177 HIS B CA 1
ATOM 3872 C C . HIS B 1 145 ? -19.746 -18.813 33.739 1.00 19.84 177 HIS B C 1
ATOM 3873 O O . HIS B 1 145 ? -19.344 -17.695 34.069 1.00 20.48 177 HIS B O 1
ATOM 3880 N N . LYS B 1 146 ? -18.998 -19.682 33.062 1.00 17.84 178 LYS B N 1
ATOM 3881 C CA . LYS B 1 146 ? -17.655 -19.332 32.611 1.00 17.88 178 LYS B CA 1
ATOM 3882 C C . LYS B 1 146 ? -17.583 -19.377 31.087 1.00 15.87 178 LYS B C 1
ATOM 3883 O O . LYS B 1 146 ? -18.423 -19.980 30.425 1.00 13.63 178 LYS B O 1
ATOM 3889 N N . THR B 1 147 ? -16.574 -18.724 30.530 1.00 14.30 179 THR B N 1
ATOM 3890 C CA . THR B 1 147 ? -16.386 -18.699 29.095 1.00 13.29 179 THR B CA 1
ATOM 3891 C C . THR B 1 147 ? -15.596 -19.922 28.661 1.00 15.29 179 THR B C 1
ATOM 3892 O O . THR B 1 147 ? -14.541 -20.224 29.236 1.00 16.17 179 THR B O 1
ATOM 3896 N N . VAL B 1 148 ? -16.122 -20.633 27.668 1.00 13.38 180 VAL B N 1
ATOM 3897 C CA . VAL B 1 148 ? -15.467 -21.827 27.163 1.00 13.64 180 VAL B CA 1
ATOM 3898 C C . VAL B 1 148 ? -15.301 -21.788 25.666 1.00 13.68 180 VAL B C 1
ATOM 3899 O O . VAL B 1 148 ? -16.039 -21.106 24.946 1.00 13.90 180 VAL B O 1
ATOM 3903 N N . TYR B 1 149 ? -14.306 -22.534 25.199 1.00 13.27 181 TYR B N 1
ATOM 3904 C CA . TYR B 1 149 ? -14.036 -22.676 23.786 1.00 12.66 181 TYR B CA 1
ATOM 3905 C C . TYR B 1 149 ? -14.364 -24.129 23.419 1.00 13.41 181 TYR B C 1
ATOM 3906 O O . TYR B 1 149 ? -13.750 -25.059 23.948 1.00 12.68 181 TYR B O 1
ATOM 3915 N N . ILE B 1 150 ? -15.365 -24.316 22.565 1.00 12.31 182 ILE B N 1
ATOM 3916 C CA . ILE B 1 150 ? -15.775 -25.654 22.137 1.00 13.28 182 ILE B CA 1
ATOM 3917 C C . ILE B 1 150 ? -15.423 -25.818 20.666 1.00 14.21 182 ILE B C 1
ATOM 3918 O O . ILE B 1 150 ? -15.866 -25.038 19.815 1.00 14.47 182 ILE B O 1
ATOM 3923 N N . ALA B 1 151 ? -14.646 -26.838 20.341 1.00 14.05 183 ALA B N 1
ATOM 3924 C CA . ALA B 1 151 ? -14.258 -26.951 18.958 1.00 15.38 183 ALA B CA 1
ATOM 3925 C C . ALA B 1 151 ? -14.191 -28.348 18.404 1.00 15.20 183 ALA B C 1
ATOM 3926 O O . ALA B 1 151 ? -13.938 -29.316 19.119 1.00 13.59 183 ALA B O 1
ATOM 3928 N N . PRO B 1 152 ? -14.456 -28.466 17.106 1.00 16.60 184 PRO B N 1
ATOM 3929 C CA . PRO B 1 152 ? -14.366 -29.782 16.493 1.00 18.32 184 PRO B CA 1
ATOM 3930 C C . PRO B 1 152 ? -12.885 -29.980 16.184 1.00 18.70 184 PRO B C 1
ATOM 3931 O O . PRO B 1 152 ? -12.123 -28.996 16.136 1.00 17.98 184 PRO B O 1
ATOM 3935 N N . LEU B 1 153 ? -12.444 -31.217 16.017 1.00 19.22 185 LEU B N 1
ATOM 3936 C CA . LEU B 1 153 ? -11.044 -31.431 15.696 1.00 20.54 185 LEU B CA 1
ATOM 3937 C C . LEU B 1 153 ? -10.913 -31.549 14.198 1.00 22.64 185 LEU B C 1
ATOM 3938 O O . LEU B 1 153 ? -11.769 -32.127 13.538 1.00 22.55 185 LEU B O 1
ATOM 3943 N N . GLY B 1 154 ? -9.852 -30.993 13.649 1.00 24.62 186 GLY B N 1
ATOM 3944 C CA . GLY B 1 154 ? -9.705 -31.072 12.218 1.00 29.66 186 GLY B CA 1
ATOM 3945 C C . GLY B 1 154 ? -8.392 -31.681 11.843 1.00 32.45 186 GLY B C 1
ATOM 3946 O O . GLY B 1 154 ? -8.097 -32.828 12.193 1.00 32.63 186 GLY B O 1
ATOM 3947 N N . LYS B 1 155 ? -7.602 -30.899 11.121 1.00 35.46 187 LYS B N 1
ATOM 3948 C CA . LYS B 1 155 ? -6.293 -31.347 10.699 1.00 36.97 187 LYS B CA 1
ATOM 3949 C C . LYS B 1 155 ? -5.461 -31.670 11.925 1.00 36.03 187 LYS B C 1
ATOM 3950 O O . LYS B 1 155 ? -5.386 -30.862 12.861 1.00 32.30 187 LYS B O 1
ATOM 3956 N N . HIS B 1 156 ? -4.899 -32.882 11.907 1.00 35.32 188 HIS B N 1
ATOM 3957 C CA . HIS B 1 156 ? -4.017 -33.425 12.937 1.00 33.05 188 HIS B CA 1
ATOM 3958 C C . HIS B 1 156 ? -4.629 -33.574 14.325 1.00 28.39 188 HIS B C 1
ATOM 3959 O O . HIS B 1 156 ? -3.908 -33.553 15.317 1.00 26.13 188 HIS B O 1
ATOM 3966 N N . LYS B 1 157 ? -5.941 -33.761 14.397 1.00 23.96 189 LYS B N 1
ATOM 3967 C CA . LYS B 1 157 ? -6.610 -33.916 15.680 1.00 22.17 189 LYS B CA 1
ATOM 3968 C C . LYS B 1 157 ? -6.412 -32.696 16.561 1.00 19.80 189 LYS B C 1
ATOM 3969 O O . LYS B 1 157 ? -6.283 -32.809 17.777 1.00 19.81 189 LYS B O 1
ATOM 3975 N N . LEU B 1 158 ? -6.365 -31.527 15.932 1.00 18.38 190 LEU B N 1
ATOM 3976 C CA . LEU B 1 158 ? -6.248 -30.276 16.674 1.00 17.02 190 LEU B CA 1
ATOM 3977 C C . LEU B 1 158 ? -7.478 -29.428 16.388 1.00 16.10 190 LEU B C 1
ATOM 3978 O O . LEU B 1 158 ? -8.118 -29.572 15.340 1.00 17.14 190 LEU B O 1
ATOM 3983 N N . PRO B 1 159 ? -7.843 -28.554 17.325 1.00 14.91 191 PRO B N 1
ATOM 3984 C CA . PRO B 1 159 ? -9.012 -27.697 17.138 1.00 15.06 191 PRO B CA 1
ATOM 3985 C C . PRO B 1 159 ? -8.953 -26.895 15.836 1.00 16.02 191 PRO B C 1
ATOM 3986 O O . PRO B 1 159 ? -7.885 -26.463 15.389 1.00 15.80 191 PRO B O 1
ATOM 3990 N N . GLU B 1 160 ? -10.121 -26.708 15.232 1.00 18.04 192 GLU B N 1
ATOM 3991 C CA . GLU B 1 160 ? -10.250 -25.900 14.029 1.00 21.23 192 GLU B CA 1
ATOM 3992 C C . GLU B 1 160 ? -11.588 -25.184 14.107 1.00 20.16 192 GLU B C 1
ATOM 3993 O O . GLU B 1 160 ? -12.643 -25.812 14.110 1.00 19.81 192 GLU B O 1
ATOM 3999 N N . GLY B 1 161 ? -11.540 -23.865 14.217 1.00 21.24 193 GLY B N 1
ATOM 4000 C CA . GLY B 1 161 ? -12.770 -23.105 14.316 1.00 20.86 193 GLY B CA 1
ATOM 4001 C C . GLY B 1 161 ? -13.462 -23.353 15.645 1.00 20.99 193 GLY B C 1
ATOM 4002 O O . GLY B 1 161 ? -12.812 -23.360 16.689 1.00 24.38 193 GLY B O 1
ATOM 4003 N N . GLY B 1 162 ? -14.771 -23.578 15.606 1.00 18.63 194 GLY B N 1
ATOM 4004 C CA . GLY B 1 162 ? -15.516 -23.819 16.826 1.00 17.25 194 GLY B CA 1
ATOM 4005 C C . GLY B 1 162 ? -16.284 -22.590 17.267 1.00 17.73 194 GLY B C 1
ATOM 4006 O O . GLY B 1 162 ? -16.662 -21.744 16.434 1.00 17.86 194 GLY B O 1
ATOM 4007 N N . GLU B 1 163 ? -16.528 -22.483 18.566 1.00 16.21 195 GLU B N 1
ATOM 4008 C CA . GLU B 1 163 ? -17.247 -21.342 19.098 1.00 18.58 195 GLU B CA 1
ATOM 4009 C C . GLU B 1 163 ? -16.842 -21.065 20.522 1.00 17.35 195 GLU B C 1
ATOM 4010 O O . GLU B 1 163 ? -16.284 -21.924 21.215 1.00 16.22 195 GLU B O 1
ATOM 4016 N N . VAL B 1 164 ? -17.130 -19.844 20.949 1.00 15.90 196 VAL B N 1
ATOM 4017 C CA . VAL B 1 164 ? -16.828 -19.394 22.289 1.00 15.98 196 VAL B CA 1
ATOM 4018 C C . VAL B 1 164 ? -18.131 -18.958 22.919 1.00 18.07 196 VAL B C 1
ATOM 4019 O O . VAL B 1 164 ? -18.885 -18.191 22.320 1.00 17.01 196 VAL B O 1
ATOM 4023 N N . ARG B 1 165 ? -18.428 -19.460 24.106 1.00 16.49 197 ARG B N 1
ATOM 4024 C CA . ARG B 1 165 ? -19.666 -19.067 24.744 1.00 17.58 197 ARG B CA 1
ATOM 4025 C C . ARG B 1 165 ? -19.539 -19.053 26.247 1.00 17.02 197 ARG B C 1
ATOM 4026 O O . ARG B 1 165 ? -18.666 -19.706 26.824 1.00 15.97 197 ARG B O 1
ATOM 4034 N N . ARG B 1 166 ? -20.408 -18.274 26.878 1.00 17.44 198 ARG B N 1
ATOM 4035 C CA . ARG B 1 166 ? -20.456 -18.187 28.322 1.00 17.92 198 ARG B CA 1
ATOM 4036 C C . ARG B 1 166 ? -21.578 -19.131 28.743 1.00 17.76 198 ARG B C 1
ATOM 4037 O O . ARG B 1 166 ? -22.754 -18.850 28.519 1.00 18.00 198 ARG B O 1
ATOM 4045 N N . VAL B 1 167 ? -21.199 -20.252 29.344 1.00 16.08 199 VAL B N 1
ATOM 4046 C CA . VAL B 1 167 ? -22.137 -21.317 29.702 1.00 14.64 199 VAL B CA 1
ATOM 4047 C C . VAL B 1 167 ? -23.192 -20.961 30.734 1.00 15.43 199 VAL B C 1
ATOM 4048 O O . VAL B 1 167 ? -22.869 -20.472 31.811 1.00 15.32 199 VAL B O 1
ATOM 4052 N N . GLN B 1 168 ? -24.454 -21.250 30.400 1.00 15.18 200 GLN B N 1
ATOM 4053 C CA . GLN B 1 168 ? -25.586 -20.987 31.289 1.00 17.34 200 GLN B CA 1
ATOM 4054 C C . GLN B 1 168 ? -26.213 -22.264 31.863 1.00 16.59 200 GLN B C 1
ATOM 4055 O O . GLN B 1 168 ? -26.990 -22.206 32.818 1.00 17.32 200 GLN B O 1
ATOM 4061 N N . LYS B 1 169 ? -25.856 -23.420 31.310 1.00 15.87 201 LYS B N 1
ATOM 4062 C CA . LYS B 1 169 ? -26.401 -24.683 31.799 1.00 15.44 201 LYS B CA 1
ATOM 4063 C C . LYS B 1 169 ? -25.382 -25.797 31.632 1.00 14.03 201 LYS B C 1
ATOM 4064 O O . LYS B 1 169 ? -24.709 -25.868 30.605 1.00 15.52 201 LYS B O 1
ATOM 4070 N N . VAL B 1 170 ? -25.267 -26.636 32.655 1.00 12.69 202 VAL B N 1
ATOM 4071 C CA . VAL B 1 170 ? -24.355 -27.780 32.646 1.00 13.37 202 VAL B CA 1
ATOM 4072 C C . VAL B 1 170 ? -25.112 -29.044 33.047 1.00 14.43 202 VAL B C 1
ATOM 4073 O O . VAL B 1 170 ? -25.844 -29.048 34.042 1.00 14.69 202 VAL B O 1
ATOM 4077 N N . GLN B 1 171 ? -24.937 -30.116 32.278 1.00 13.56 203 GLN B N 1
ATOM 4078 C CA . GLN B 1 171 ? -25.601 -31.378 32.591 1.00 12.66 203 GLN B CA 1
ATOM 4079 C C . GLN B 1 171 ? -24.665 -32.547 32.355 1.00 13.16 203 GLN B C 1
ATOM 4080 O O . GLN B 1 171 ? -23.826 -32.494 31.466 1.00 13.56 203 GLN B O 1
ATOM 4086 N N . THR B 1 172 ? -24.818 -33.598 33.151 1.00 13.50 204 THR B N 1
ATOM 4087 C CA . THR B 1 172 ? -24.030 -34.808 32.934 1.00 12.08 204 THR B CA 1
ATOM 4088 C C . THR B 1 172 ? -24.800 -35.662 31.941 1.00 12.91 204 THR B C 1
ATOM 4089 O O . THR B 1 172 ? -25.976 -35.398 31.673 1.00 12.50 204 THR B O 1
ATOM 4093 N N . GLU B 1 173 ? -24.167 -36.689 31.383 1.00 11.54 205 GLU B N 1
ATOM 4094 C CA . GLU B 1 173 ? -24.903 -37.529 30.453 1.00 11.47 205 GLU B CA 1
ATOM 4095 C C . GLU B 1 173 ? -26.007 -38.290 31.195 1.00 11.78 205 GLU B C 1
ATOM 4096 O O . GLU B 1 173 ? -27.055 -38.579 30.628 1.00 12.42 205 GLU B O 1
ATOM 4102 N N . GLN B 1 174 ? -25.771 -38.620 32.459 1.00 11.44 206 GLN B N 1
ATOM 4103 C CA . GLN B 1 174 ? -26.781 -39.327 33.238 1.00 13.93 206 GLN B CA 1
ATOM 4104 C C . GLN B 1 174 ? -28.085 -38.511 33.269 1.00 14.16 206 GLN B C 1
ATOM 4105 O O . GLN B 1 174 ? -29.185 -39.057 33.102 1.00 14.62 206 GLN B O 1
ATOM 4111 N N . GLU B 1 175 ? -27.960 -37.201 33.464 1.00 12.53 207 GLU B N 1
ATOM 4112 C CA . GLU B 1 175 ? -29.141 -36.341 33.477 1.00 13.78 207 GLU B CA 1
ATOM 4113 C C . GLU B 1 175 ? -29.838 -36.334 32.124 1.00 14.20 207 GLU B C 1
ATOM 4114 O O . GLU B 1 175 ? -31.073 -36.382 32.046 1.00 15.76 207 GLU B O 1
ATOM 4120 N N . VAL B 1 176 ? -29.058 -36.253 31.051 1.00 12.98 208 VAL B N 1
ATOM 4121 C CA . VAL B 1 176 ? -29.619 -36.250 29.710 1.00 13.39 208 VAL B CA 1
ATOM 4122 C C . VAL B 1 176 ? -30.321 -37.580 29.406 1.00 14.17 208 VAL B C 1
ATOM 4123 O O . VAL B 1 176 ? -31.406 -37.605 28.809 1.00 15.29 208 VAL B O 1
ATOM 4127 N N . ALA B 1 177 ? -29.700 -38.685 29.811 1.00 13.27 209 ALA B N 1
ATOM 4128 C CA . ALA B 1 177 ? -30.294 -40.000 29.576 1.00 12.40 209 ALA B CA 1
ATOM 4129 C C . ALA B 1 177 ? -31.620 -40.123 30.317 1.00 14.26 209 ALA B C 1
ATOM 4130 O O . ALA B 1 177 ? -32.651 -40.520 29.755 1.00 12.96 209 ALA B O 1
ATOM 4132 N N . GLU B 1 178 ? -31.594 -39.776 31.594 1.00 15.61 210 GLU B N 1
ATOM 4133 C CA . GLU B 1 178 ? -32.800 -39.892 32.387 1.00 18.65 210 GLU B CA 1
ATOM 4134 C C . GLU B 1 178 ? -33.914 -38.999 31.837 1.00 19.91 210 GLU B C 1
ATOM 4135 O O . GLU B 1 178 ? -35.085 -39.386 31.863 1.00 20.19 210 GLU B O 1
ATOM 4141 N N . ALA B 1 179 ? -33.559 -37.849 31.268 1.00 19.75 211 ALA B N 1
ATOM 4142 C CA . ALA B 1 179 ? -34.562 -36.946 30.694 1.00 20.98 211 ALA B CA 1
ATOM 4143 C C . ALA B 1 179 ? -35.156 -37.533 29.417 1.00 21.38 211 ALA B C 1
ATOM 4144 O O . ALA B 1 179 ? -36.278 -37.198 29.026 1.00 23.10 211 ALA B O 1
ATOM 4146 N N . ALA B 1 180 ? -34.401 -38.406 28.759 1.00 17.34 212 ALA B N 1
ATOM 4147 C CA . ALA B 1 180 ? -34.867 -39.050 27.550 1.00 17.17 212 ALA B CA 1
ATOM 4148 C C . ALA B 1 180 ? -35.643 -40.342 27.871 1.00 17.08 212 ALA B C 1
ATOM 4149 O O . ALA B 1 180 ? -36.111 -41.033 26.958 1.00 17.99 212 ALA B O 1
ATOM 4151 N N . GLY B 1 181 ? -35.762 -40.676 29.157 1.00 15.94 213 GLY B N 1
ATOM 4152 C CA . GLY B 1 181 ? -36.513 -41.872 29.540 1.00 15.48 213 GLY B CA 1
ATOM 4153 C C . GLY B 1 181 ? -35.689 -43.150 29.550 1.00 15.26 213 GLY B C 1
ATOM 4154 O O . GLY B 1 181 ? -36.234 -44.262 29.548 1.00 15.16 213 GLY B O 1
ATOM 4155 N N . MET B 1 182 ? -34.373 -42.998 29.560 1.00 12.76 214 MET B N 1
ATOM 4156 C CA . MET B 1 182 ? -33.484 -44.151 29.563 1.00 12.54 214 MET B CA 1
ATOM 4157 C C . MET B 1 182 ? -32.781 -44.316 30.898 1.00 12.91 214 MET B C 1
ATOM 4158 O O . MET B 1 182 ? -32.527 -43.324 31.600 1.00 14.17 214 MET B O 1
ATOM 4163 N N . ARG B 1 183 ? -32.471 -45.560 31.262 1.00 11.30 215 ARG B N 1
ATOM 4164 C CA . ARG B 1 183 ? -31.697 -45.792 32.466 1.00 12.74 215 ARG B CA 1
ATOM 4165 C C . ARG B 1 183 ? -30.252 -45.494 32.068 1.00 13.25 215 ARG B C 1
ATOM 4166 O O . ARG B 1 183 ? -29.965 -45.400 30.874 1.00 15.24 215 ARG B O 1
ATOM 4174 N N . TYR B 1 184 ? -29.349 -45.340 33.027 1.00 12.55 216 TYR B N 1
ATOM 4175 C CA . TYR B 1 184 ? -27.975 -44.979 32.683 1.00 11.20 216 TYR B CA 1
ATOM 4176 C C . TYR B 1 184 ? -26.969 -45.886 33.367 1.00 11.67 216 TYR B C 1
ATOM 4177 O O . TYR B 1 184 ? -27.125 -46.225 34.537 1.00 11.01 216 TYR B O 1
ATOM 4186 N N . PHE B 1 185 ? -25.953 -46.308 32.628 1.00 9.50 217 PHE B N 1
ATOM 4187 C CA . PHE B 1 185 ? -24.902 -47.117 33.229 1.00 9.61 217 PHE B CA 1
ATOM 4188 C C . PHE B 1 185 ? -23.600 -46.698 32.600 1.00 10.73 217 PHE B C 1
ATOM 4189 O O . PHE B 1 185 ? -23.484 -46.658 31.381 1.00 11.55 217 PHE B O 1
ATOM 4197 N N . ARG B 1 186 ? -22.620 -46.399 33.439 1.00 9.47 218 ARG B N 1
ATOM 4198 C CA . ARG B 1 186 ? -21.336 -45.917 32.951 1.00 9.27 218 ARG B CA 1
ATOM 4199 C C . ARG B 1 186 ? -20.215 -46.926 33.095 1.00 9.06 218 ARG B C 1
ATOM 4200 O O . ARG B 1 186 ? -20.062 -47.532 34.148 1.00 10.81 218 ARG B O 1
ATOM 4208 N N . ILE B 1 187 ? -19.449 -47.110 32.022 1.00 8.65 219 ILE B N 1
ATOM 4209 C CA . ILE B 1 187 ? -18.249 -47.956 32.042 1.00 8.88 219 ILE B CA 1
ATOM 4210 C C . ILE B 1 187 ? -17.132 -47.076 31.472 1.00 9.10 219 ILE B C 1
ATOM 4211 O O . ILE B 1 187 ? -17.146 -46.722 30.301 1.00 8.66 219 ILE B O 1
ATOM 4216 N N . ALA B 1 188 ? -16.171 -46.709 32.308 1.00 8.69 220 ALA B N 1
ATOM 4217 C CA . ALA B 1 188 ? -15.125 -4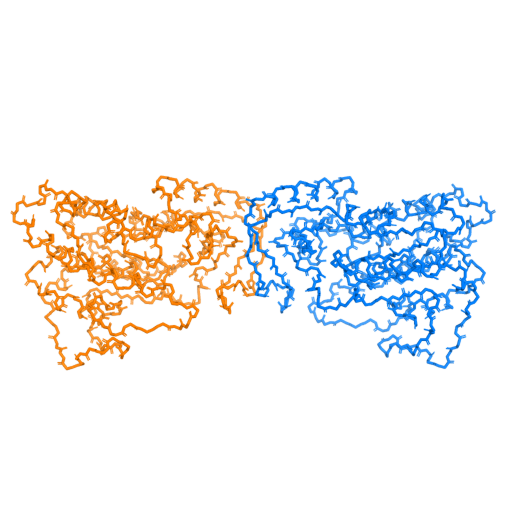5.800 31.857 1.00 9.18 220 ALA B CA 1
ATOM 4218 C C . ALA B 1 188 ? -14.018 -46.524 31.096 1.00 8.43 220 ALA B C 1
ATOM 4219 O O . ALA B 1 188 ? -12.970 -46.848 31.661 1.00 9.93 220 ALA B O 1
ATOM 4221 N N . ALA B 1 189 ? -14.260 -46.752 29.808 1.00 9.09 221 ALA B N 1
ATOM 4222 C CA . ALA B 1 189 ? -13.307 -47.447 28.933 1.00 8.91 221 ALA B CA 1
ATOM 4223 C C . ALA B 1 189 ? -12.472 -46.460 28.135 1.00 8.97 221 ALA B C 1
ATOM 4224 O O . ALA B 1 189 ? -12.998 -45.512 27.535 1.00 7.76 221 ALA B O 1
ATOM 4226 N N . THR B 1 190 ? -11.169 -46.697 28.114 1.00 7.70 222 THR B N 1
ATOM 4227 C CA . THR B 1 190 ? -10.241 -45.823 27.382 1.00 8.78 222 THR B CA 1
ATOM 4228 C C . THR B 1 190 ? -10.410 -45.954 25.871 1.00 9.90 222 THR B C 1
ATOM 4229 O O . THR B 1 190 ? -10.468 -47.056 25.331 1.00 8.21 222 THR B O 1
ATOM 4233 N N . ASP B 1 191 ? -10.472 -44.820 25.180 1.00 9.26 223 ASP B N 1
ATOM 4234 C CA . ASP B 1 191 ? -10.610 -44.810 23.731 1.00 10.30 223 ASP B CA 1
ATOM 4235 C C . ASP B 1 191 ? -9.436 -45.541 23.049 1.00 11.26 223 ASP B C 1
ATOM 4236 O O . ASP B 1 191 ? -8.288 -45.455 23.504 1.00 11.15 223 ASP B O 1
ATOM 4241 N N . HIS B 1 192 ? -9.754 -46.292 21.995 1.00 9.60 224 HIS B N 1
ATOM 4242 C CA . HIS B 1 192 ? -8.771 -46.968 21.129 1.00 11.23 224 HIS B CA 1
ATOM 4243 C C . HIS B 1 192 ? -8.158 -48.264 21.616 1.00 10.23 224 HIS B C 1
ATOM 4244 O O . HIS B 1 192 ? -7.438 -48.905 20.851 1.00 11.83 224 HIS B O 1
ATOM 4251 N N . VAL B 1 193 ? -8.418 -48.674 22.848 1.00 8.87 225 VAL B N 1
ATOM 4252 C CA . VAL B 1 193 ? -7.776 -49.888 23.349 1.00 8.83 225 VAL B CA 1
ATOM 4253 C C . VAL B 1 193 ? -8.777 -50.894 23.892 1.00 9.08 225 VAL B C 1
ATOM 4254 O O . VAL B 1 193 ? -9.951 -50.588 24.079 1.00 10.10 225 VAL B O 1
ATOM 4258 N N . TRP B 1 194 ? -8.293 -52.101 24.154 1.00 8.43 226 TRP B N 1
ATOM 4259 C CA . TRP B 1 194 ? -9.156 -53.157 24.687 1.00 8.71 226 TRP B CA 1
ATOM 4260 C C . TRP B 1 194 ? -9.634 -52.785 26.084 1.00 9.27 226 TRP B C 1
ATOM 4261 O O . TRP B 1 194 ? -8.847 -52.311 26.904 1.00 9.45 226 TRP B O 1
ATOM 4272 N N . PRO B 1 195 ? -10.939 -52.939 26.364 1.00 8.89 227 PRO B N 1
ATOM 4273 C CA . PRO B 1 195 ? -11.447 -52.605 27.699 1.00 10.25 227 PRO B CA 1
ATOM 4274 C C . PRO B 1 195 ? -10.689 -53.403 28.770 1.00 10.51 227 PRO B C 1
ATOM 4275 O O . PRO B 1 195 ? -10.327 -54.565 28.562 1.00 10.56 227 PRO B O 1
ATOM 4279 N N . THR B 1 196 ? -10.445 -52.776 29.913 1.00 9.42 228 THR B N 1
ATOM 4280 C CA . THR B 1 196 ? -9.675 -53.404 30.994 1.00 9.57 228 THR B CA 1
ATOM 4281 C C . THR B 1 196 ? -10.444 -54.503 31.712 1.00 8.92 228 THR B C 1
ATOM 4282 O O . THR B 1 196 ? -11.654 -54.631 31.562 1.00 9.24 228 THR B O 1
ATOM 4286 N N . PRO B 1 197 ? -9.736 -55.326 32.500 1.00 9.54 229 PRO B N 1
ATOM 4287 C CA . PRO B 1 197 ? -10.441 -56.389 33.218 1.00 10.17 229 PRO B CA 1
ATOM 4288 C C . PRO B 1 197 ? -11.483 -55.785 34.158 1.00 10.81 229 PRO B C 1
ATOM 4289 O O . PRO B 1 197 ? -12.533 -56.387 34.397 1.00 11.54 229 PRO B O 1
ATOM 4293 N N . GLU B 1 198 ? -11.178 -54.597 34.686 1.00 10.07 230 GLU B N 1
ATOM 4294 C CA . GLU B 1 198 ? -12.093 -53.884 35.574 1.00 10.98 230 GLU B CA 1
ATOM 4295 C C . GLU B 1 198 ? -13.350 -53.477 34.798 1.00 9.19 230 GLU B C 1
ATOM 4296 O O . GLU B 1 198 ? -14.468 -53.649 35.285 1.00 10.21 230 GLU B O 1
ATOM 4302 N N . ASN B 1 199 ? -13.150 -52.933 33.599 1.00 8.91 231 ASN B N 1
ATOM 4303 C CA . ASN B 1 199 ? -14.275 -52.516 32.746 1.00 9.18 231 ASN B CA 1
ATOM 4304 C C . ASN B 1 199 ? -15.175 -53.711 32.474 1.00 8.91 231 ASN B C 1
ATOM 4305 O O . ASN B 1 199 ? -16.395 -53.646 32.608 1.00 8.94 231 ASN B O 1
ATOM 4310 N N . ILE B 1 200 ? -14.556 -54.809 32.064 1.00 8.18 232 ILE B N 1
ATOM 4311 C CA . ILE B 1 200 ? -15.334 -55.991 31.711 1.00 7.72 232 ILE B CA 1
ATOM 4312 C C . ILE B 1 200 ? -15.994 -56.657 32.916 1.00 8.60 232 ILE B C 1
ATOM 4313 O O . ILE B 1 200 ? -17.150 -57.081 32.818 1.00 8.18 232 ILE B O 1
ATOM 4318 N N . ASP B 1 201 ? -15.293 -56.746 34.050 1.00 9.31 233 ASP B N 1
ATOM 4319 C CA . ASP B 1 201 ? -15.918 -57.321 35.251 1.00 9.96 233 ASP B CA 1
ATOM 4320 C C . ASP B 1 201 ? -17.167 -56.506 35.601 1.00 10.53 233 ASP B C 1
ATOM 4321 O O . ASP B 1 201 ? -18.205 -57.061 35.966 1.00 9.33 233 ASP B O 1
ATOM 4326 N N A ARG B 1 202 ? -17.050 -55.185 35.494 0.50 9.07 234 ARG B N 1
ATOM 4327 N N B ARG B 1 202 ? -17.046 -55.184 35.494 0.50 9.89 234 ARG B N 1
ATOM 4328 C CA A ARG B 1 202 ? -18.166 -54.295 35.802 0.50 9.31 234 ARG B CA 1
ATOM 4329 C CA B ARG B 1 202 ? -18.152 -54.277 35.794 0.50 10.83 234 ARG B CA 1
ATOM 4330 C C A ARG B 1 202 ? -19.335 -54.545 34.846 0.50 9.97 234 ARG B C 1
ATOM 4331 C C B ARG B 1 202 ? -19.329 -54.533 34.847 0.50 10.81 234 ARG B C 1
ATOM 4332 O O A ARG B 1 202 ? -20.490 -54.617 35.266 0.50 9.54 234 ARG B O 1
ATOM 4333 O O B ARG B 1 202 ? -20.482 -54.605 35.272 0.50 10.23 234 ARG B O 1
ATOM 4348 N N . PHE B 1 203 ? -19.035 -54.670 33.560 1.00 10.02 235 PHE B N 1
ATOM 4349 C CA . PHE B 1 203 ? -20.083 -54.926 32.577 1.00 10.40 235 PHE B CA 1
ATOM 4350 C C . PHE B 1 203 ? -20.776 -56.269 32.818 1.00 10.90 235 PHE B C 1
ATOM 4351 O O . PHE B 1 203 ? -22.009 -56.357 32.754 1.00 12.48 235 PHE B O 1
ATOM 4359 N N . LEU B 1 204 ? -19.998 -57.323 33.077 1.00 8.90 236 LEU B N 1
ATOM 4360 C CA . LEU B 1 204 ? -20.618 -58.632 33.300 1.00 11.16 236 LEU B CA 1
ATOM 4361 C C . LEU B 1 204 ? -21.496 -58.657 34.560 1.00 9.32 236 LEU B C 1
ATOM 4362 O O . LEU B 1 204 ? -22.556 -59.295 34.567 1.00 10.72 236 LEU B O 1
ATOM 4367 N N . ALA B 1 205 ? -21.080 -57.966 35.618 1.00 8.75 237 ALA B N 1
ATOM 4368 C CA . ALA B 1 205 ? -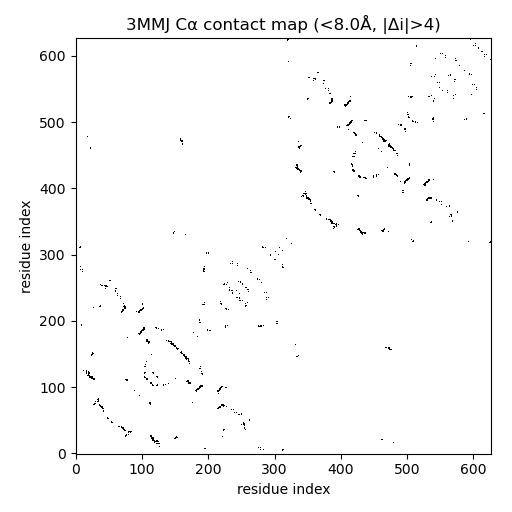21.894 -57.946 36.835 1.00 9.66 237 ALA B CA 1
ATOM 4369 C C . ALA B 1 205 ? -23.215 -57.227 36.535 1.00 11.26 237 ALA B C 1
ATOM 4370 O O . ALA B 1 205 ? -24.287 -57.632 36.995 1.00 11.27 237 ALA B O 1
ATOM 4372 N N . PHE B 1 206 ? -23.118 -56.156 35.754 1.00 9.91 238 PHE B N 1
ATOM 4373 C CA . PHE B 1 206 ? -24.285 -55.384 35.332 1.00 9.68 238 PHE B CA 1
ATOM 4374 C C . PHE B 1 206 ? -25.211 -56.249 34.456 1.00 11.51 238 PHE B C 1
ATOM 4375 O O . PHE B 1 206 ? -26.429 -56.299 34.665 1.00 11.91 238 PHE B O 1
ATOM 4383 N N . TYR B 1 207 ? -24.622 -56.949 33.488 1.00 10.59 239 TYR B N 1
ATOM 4384 C CA . TYR B 1 207 ? -25.392 -57.808 32.591 1.00 11.60 239 TYR B CA 1
ATOM 4385 C C . TYR B 1 207 ? -26.226 -58.812 33.393 1.00 13.58 239 TYR B C 1
ATOM 4386 O O . TYR B 1 207 ? -27.393 -59.070 33.077 1.00 11.61 239 TYR B O 1
ATOM 4395 N N A ARG B 1 208 ? -25.618 -59.373 34.433 0.50 13.17 240 ARG B N 1
ATOM 4396 N N B ARG B 1 208 ? -25.608 -59.352 34.439 0.50 12.98 240 ARG B N 1
ATOM 4397 C CA A ARG B 1 208 ? -26.278 -60.376 35.272 0.50 16.28 240 ARG B CA 1
ATOM 4398 C CA B ARG B 1 208 ? -26.215 -60.346 35.332 0.50 16.10 240 ARG B CA 1
ATOM 4399 C C A ARG B 1 208 ? -27.525 -59.838 35.983 0.50 16.99 240 ARG B C 1
ATOM 4400 C C B ARG B 1 208 ? -27.501 -59.837 35.993 0.50 16.87 240 ARG B C 1
ATOM 4401 O O A ARG B 1 208 ? -28.447 -60.604 36.291 0.50 17.90 240 ARG B O 1
ATOM 4402 O O B ARG B 1 208 ? -28.423 -60.618 36.266 0.50 17.94 240 ARG B O 1
ATOM 4417 N N . THR B 1 209 ? -27.560 -58.534 36.250 1.00 16.87 241 THR B N 1
ATOM 4418 C CA . THR B 1 209 ? -28.716 -57.930 36.929 1.00 17.66 241 THR B CA 1
ATOM 4419 C C . THR B 1 209 ? -29.903 -57.589 36.014 1.00 17.41 241 THR B C 1
ATOM 4420 O O . THR B 1 209 ? -31.000 -57.302 36.504 1.00 17.56 241 THR B O 1
ATOM 4424 N N . LEU B 1 210 ? -29.702 -57.637 34.705 1.00 15.93 242 LEU B N 1
ATOM 4425 C CA . LEU B 1 210 ? -30.745 -57.205 33.766 1.00 14.54 242 LEU B CA 1
ATOM 4426 C C . LEU B 1 210 ? -31.962 -58.092 33.624 1.00 15.07 242 LEU B C 1
ATOM 4427 O O . LEU B 1 210 ? -31.870 -59.315 33.621 1.00 15.27 242 LEU B O 1
ATOM 4432 N N . PRO B 1 211 ? -33.141 -57.464 33.513 1.00 14.76 243 PRO B N 1
ATOM 4433 C CA . PRO B 1 211 ? -34.344 -58.264 33.333 1.00 15.67 243 PRO B CA 1
ATOM 4434 C C . PRO B 1 211 ? -34.308 -58.794 31.904 1.00 15.23 243 PRO B C 1
ATOM 4435 O O . PRO B 1 211 ? -33.579 -58.267 31.035 1.00 14.96 243 PRO B O 1
ATOM 4439 N N . GLN B 1 212 ? -35.094 -59.818 31.633 1.00 15.66 244 GLN B N 1
ATOM 4440 C CA . GLN B 1 212 ? -35.086 -60.425 30.313 1.00 16.42 244 GLN B CA 1
ATOM 4441 C C . GLN B 1 212 ? -35.301 -59.451 29.162 1.00 16.45 244 GLN B C 1
ATOM 4442 O O . GLN B 1 212 ? -34.671 -59.590 28.118 1.00 16.31 244 GLN B O 1
ATOM 4448 N N . ASP B 1 213 ? -36.177 -58.465 29.344 1.00 14.57 245 ASP B N 1
ATOM 4449 C CA . ASP B 1 213 ? -36.501 -57.541 28.255 1.00 14.68 245 ASP B CA 1
ATOM 4450 C C . ASP B 1 213 ? -35.705 -56.243 28.233 1.00 12.54 245 ASP B C 1
ATOM 4451 O O . ASP B 1 213 ? -36.101 -55.290 27.562 1.00 12.46 245 ASP B O 1
ATOM 4456 N N . ALA B 1 214 ? -34.598 -56.182 28.957 1.00 12.53 246 ALA B N 1
ATOM 4457 C CA . ALA B 1 214 ? -33.807 -54.955 28.923 1.00 12.53 246 ALA B CA 1
ATOM 4458 C C . ALA B 1 214 ? -33.213 -54.742 27.526 1.00 11.37 246 ALA B C 1
ATOM 4459 O O . ALA B 1 214 ? -32.849 -55.703 26.838 1.00 12.21 246 ALA B O 1
ATOM 4461 N N . TRP B 1 215 ? -33.121 -53.481 27.108 1.00 10.22 247 TRP B N 1
ATOM 4462 C CA . TRP B 1 215 ? -32.518 -53.133 25.821 1.00 10.23 247 TRP B CA 1
ATOM 4463 C C . TRP B 1 215 ? -31.287 -52.307 26.125 1.00 10.97 247 TRP B C 1
ATOM 4464 O O . TRP B 1 215 ? -31.375 -51.341 26.881 1.00 9.84 247 TRP B O 1
ATOM 4475 N N . LEU B 1 216 ? -30.138 -52.690 25.572 1.00 9.12 248 LEU B N 1
ATOM 4476 C CA . LEU B 1 216 ? -28.927 -51.929 25.834 1.00 8.67 248 LEU B CA 1
ATOM 4477 C C . LEU B 1 216 ? -28.489 -51.118 24.624 1.00 9.69 248 LEU B C 1
ATOM 4478 O O . LEU B 1 216 ? -28.213 -51.671 23.552 1.00 9.13 248 LEU B O 1
ATOM 4483 N N . HIS B 1 217 ? -28.443 -49.802 24.808 1.00 9.36 249 HIS B N 1
ATOM 4484 C CA . HIS B 1 217 ? -27.949 -48.929 23.767 1.00 8.06 249 HIS B CA 1
ATOM 4485 C C . HIS B 1 217 ? -26.537 -48.512 24.167 1.00 9.61 249 HIS B C 1
ATOM 4486 O O . HIS B 1 217 ? -26.357 -47.688 25.053 1.00 10.19 249 HIS B O 1
ATOM 4493 N N . PHE B 1 218 ? -25.539 -49.106 23.526 1.00 9.06 250 PHE B N 1
ATOM 4494 C CA . PHE B 1 218 ? -24.149 -48.786 23.829 1.00 10.12 250 PHE B CA 1
ATOM 4495 C C . PHE B 1 218 ? -23.660 -47.597 23.022 1.00 10.33 250 PHE B C 1
ATOM 4496 O O . PHE B 1 218 ? -24.075 -47.402 21.892 1.00 9.70 250 PHE B O 1
ATOM 4504 N N . HIS B 1 219 ? -22.793 -46.776 23.598 1.00 9.63 251 HIS B N 1
ATOM 4505 C CA . HIS B 1 219 ? -22.216 -45.737 22.774 1.00 10.47 251 HIS B CA 1
ATOM 4506 C C . HIS B 1 219 ? -20.860 -45.329 23.302 1.00 10.91 251 HIS B C 1
ATOM 4507 O O . HIS B 1 219 ? -20.528 -45.564 24.466 1.00 10.14 251 HIS B O 1
ATOM 4514 N N . SER B 1 220 ? -20.056 -44.771 22.411 1.00 10.23 252 SER B N 1
ATOM 4515 C CA . SER B 1 220 ? -18.758 -44.243 22.792 1.00 10.67 252 SER B CA 1
ATOM 4516 C C . SER B 1 220 ? -18.628 -42.886 22.098 1.00 13.96 252 SER B C 1
ATOM 4517 O O . SER B 1 220 ? -19.621 -42.152 22.036 1.00 13.88 252 SER B O 1
ATOM 4520 N N . GLU B 1 221 ? -17.459 -42.506 21.601 1.00 12.02 253 GLU B N 1
ATOM 4521 C CA . GLU B 1 221 ? -17.386 -41.204 20.918 1.00 12.97 253 GLU B CA 1
ATOM 4522 C C . GLU B 1 221 ? -17.851 -41.341 19.471 1.00 13.37 253 GLU B C 1
ATOM 4523 O O . GLU B 1 221 ? -18.779 -40.650 19.043 1.00 13.56 253 GLU B O 1
ATOM 4529 N N . ALA B 1 222 ? -17.230 -42.253 18.723 1.00 12.69 254 ALA B N 1
ATOM 4530 C CA . ALA B 1 222 ? -17.587 -42.473 17.316 1.00 13.12 254 ALA B CA 1
ATOM 4531 C C . ALA B 1 222 ? -18.600 -43.595 17.130 1.00 13.84 254 ALA B C 1
ATOM 4532 O O . ALA B 1 222 ? -19.264 -43.658 16.095 1.00 14.95 254 ALA B O 1
ATOM 4534 N N . GLY B 1 223 ? -18.725 -44.478 18.120 1.00 11.80 255 GLY B N 1
ATOM 4535 C CA . GLY B 1 223 ? -19.640 -45.598 17.986 1.00 10.61 255 GLY B CA 1
ATOM 4536 C C . GLY B 1 223 ? -18.992 -46.737 17.221 1.00 11.49 255 GLY B C 1
ATOM 4537 O O . GLY B 1 223 ? -19.677 -47.579 16.617 1.00 13.27 255 GLY B O 1
ATOM 4538 N N . VAL B 1 224 ? -17.663 -46.786 17.266 1.00 10.63 256 VAL B N 1
ATOM 4539 C CA . VAL B 1 224 ? -16.929 -47.811 16.532 1.00 10.02 256 VAL B CA 1
ATOM 4540 C C . VAL B 1 224 ? -16.188 -48.805 17.439 1.00 10.43 256 VAL B C 1
ATOM 4541 O O . VAL B 1 224 ? -16.736 -49.849 17.767 1.00 12.88 256 VAL B O 1
ATOM 4545 N N . GLY B 1 225 ? -14.985 -48.463 17.893 1.00 10.81 257 GLY B N 1
ATOM 4546 C CA . GLY B 1 225 ? -14.180 -49.391 18.684 1.00 10.35 257 GLY B CA 1
ATOM 4547 C C . GLY B 1 225 ? -14.753 -49.891 20.008 1.00 11.55 257 GLY B C 1
ATOM 4548 O O . GLY B 1 225 ? -14.927 -51.102 20.205 1.00 11.71 257 GLY B O 1
ATOM 4549 N N . ARG B 1 226 ? -15.051 -48.987 20.930 1.00 9.72 258 ARG B N 1
ATOM 4550 C CA . ARG B 1 226 ? -15.558 -49.426 22.225 1.00 9.31 258 ARG B CA 1
ATOM 4551 C C . ARG B 1 226 ? -16.974 -49.954 22.120 1.00 10.48 258 ARG B C 1
ATOM 4552 O O . ARG B 1 226 ? -17.300 -50.993 22.702 1.00 9.63 258 ARG B O 1
ATOM 4560 N N . THR B 1 227 ? -17.818 -49.234 21.388 1.00 9.51 259 THR B N 1
ATOM 4561 C CA . THR B 1 227 ? -19.203 -49.660 21.216 1.00 9.57 259 THR B CA 1
ATOM 4562 C C . THR B 1 227 ? -19.272 -51.071 20.630 1.00 10.54 259 THR B C 1
ATOM 4563 O O . THR B 1 227 ? -19.969 -51.942 21.168 1.00 9.01 259 THR B O 1
ATOM 4567 N N . THR B 1 228 ? -18.519 -51.320 19.557 1.00 8.94 260 THR B N 1
ATOM 4568 C CA . THR B 1 228 ? -18.589 -52.658 18.952 1.00 8.91 260 THR B CA 1
ATOM 4569 C C . THR B 1 228 ? -18.043 -53.738 19.885 1.00 8.79 260 THR B C 1
ATOM 4570 O O . THR B 1 228 ? -18.563 -54.872 19.911 1.00 8.25 260 THR B O 1
ATOM 4574 N N . ALA B 1 229 ? -17.009 -53.413 20.661 1.00 8.26 261 ALA B N 1
ATOM 4575 C CA . ALA B 1 229 ? -16.447 -54.421 21.560 1.00 9.07 261 ALA B CA 1
ATOM 4576 C C . ALA B 1 229 ? -17.499 -54.921 22.546 1.00 8.85 261 ALA B C 1
ATOM 4577 O O . ALA B 1 229 ? -17.631 -56.126 22.773 1.00 9.70 261 ALA B O 1
ATOM 4579 N N . PHE B 1 230 ? -18.238 -53.994 23.140 1.00 8.63 262 PHE B N 1
ATOM 4580 C CA . PHE B 1 230 ? -19.256 -54.405 24.104 1.00 8.27 262 PHE B CA 1
ATOM 4581 C C . PHE B 1 230 ? -20.472 -55.032 23.432 1.00 9.34 262 PHE B C 1
ATOM 4582 O O . PHE B 1 230 ? -21.130 -55.895 24.033 1.00 10.63 262 PHE B O 1
ATOM 4590 N N . MET B 1 231 ? -20.791 -54.606 22.209 1.00 8.90 263 MET B N 1
ATOM 4591 C CA . MET B 1 231 ? -21.894 -55.252 21.490 1.00 9.16 263 MET B CA 1
ATOM 4592 C C . MET B 1 231 ? -21.505 -56.710 21.212 1.00 10.41 263 MET B C 1
ATOM 4593 O O . MET B 1 231 ? -22.323 -57.626 21.370 1.00 10.42 263 MET B O 1
ATOM 4598 N N . VAL B 1 232 ? -20.250 -56.925 20.815 1.00 9.44 264 VAL B N 1
ATOM 4599 C CA . VAL B 1 232 ? -19.756 -58.273 20.553 1.00 9.64 264 VAL B CA 1
ATOM 4600 C C . VAL B 1 232 ? -19.794 -59.125 21.829 1.00 10.37 264 VAL B C 1
ATOM 4601 O O . VAL B 1 232 ? -20.268 -60.270 21.804 1.00 9.74 264 VAL B O 1
ATOM 4605 N N A MET B 1 233 ? -19.326 -58.561 22.940 0.50 9.82 265 MET B N 1
ATOM 4606 N N B MET B 1 233 ? -19.312 -58.583 22.947 0.50 10.63 265 MET B N 1
ATOM 4607 C CA A MET B 1 233 ? -19.343 -59.276 24.211 0.50 9.76 265 MET B CA 1
ATOM 4608 C CA B MET B 1 233 ? -19.318 -59.349 24.193 0.50 10.98 265 MET B CA 1
ATOM 4609 C C A MET B 1 233 ? -20.746 -59.718 24.557 0.50 10.07 265 MET B C 1
ATOM 4610 C C B MET B 1 233 ? -20.738 -59.701 24.628 0.50 10.89 265 MET B C 1
ATOM 4611 O O A MET B 1 233 ? -20.979 -60.857 24.951 0.50 10.29 265 MET B O 1
ATOM 4612 O O B MET B 1 233 ? -20.976 -60.782 25.161 0.50 10.61 265 MET B O 1
ATOM 4621 N N . THR B 1 234 ? -21.687 -58.797 24.409 1.00 9.55 266 THR B N 1
ATOM 4622 C CA . THR B 1 234 ? -23.069 -59.084 24.748 1.00 9.97 266 THR B CA 1
ATOM 4623 C C . THR B 1 234 ? -23.630 -60.190 23.845 1.00 9.93 266 THR B C 1
ATOM 4624 O O . THR B 1 234 ? -24.340 -61.084 24.314 1.00 9.62 266 THR B O 1
ATOM 4628 N N . ASP B 1 235 ? -23.310 -60.125 22.555 1.00 9.49 267 ASP B N 1
ATOM 4629 C CA . ASP B 1 235 ? -23.800 -61.131 21.611 1.00 10.19 267 ASP B CA 1
ATOM 4630 C C . ASP B 1 235 ? -23.258 -62.509 22.034 1.00 11.40 267 ASP B C 1
ATOM 4631 O O . ASP B 1 235 ? -23.994 -63.500 22.085 1.00 10.50 267 ASP B O 1
ATOM 4636 N N . MET B 1 236 ? -21.978 -62.554 22.389 1.00 10.44 268 MET B N 1
ATOM 4637 C CA . MET B 1 236 ? -21.352 -63.805 22.821 1.00 10.96 268 MET B CA 1
ATOM 4638 C C . MET B 1 236 ? -21.990 -64.340 24.099 1.00 10.67 268 MET B C 1
ATOM 4639 O O . MET B 1 236 ? -22.207 -65.536 24.234 1.00 11.24 268 MET B O 1
ATOM 4644 N N . LEU B 1 237 ? -22.271 -63.455 25.050 1.00 10.07 269 LEU B N 1
ATOM 4645 C CA . LEU B 1 237 ? -22.889 -63.870 26.302 1.00 11.55 269 LEU B CA 1
ATOM 4646 C C . LEU B 1 237 ? -24.305 -64.388 26.111 1.00 12.22 269 LEU B C 1
ATOM 4647 O O . LEU B 1 237 ? -24.678 -65.405 26.685 1.00 12.58 269 LEU B O 1
ATOM 4652 N N . LYS B 1 238 ? -25.101 -63.678 25.320 1.00 11.37 270 LYS B N 1
ATOM 4653 C CA . LYS B 1 238 ? -26.506 -64.041 25.143 1.00 12.13 270 LYS B CA 1
ATOM 4654 C C . LYS B 1 238 ? -26.735 -65.159 24.132 1.00 12.81 270 LYS B C 1
ATOM 4655 O O . LYS B 1 238 ? -27.735 -65.885 24.229 1.00 12.61 270 LYS B O 1
ATOM 4661 N N . ASN B 1 239 ? -25.810 -65.297 23.184 1.00 11.89 271 ASN B N 1
ATOM 4662 C CA . ASN B 1 239 ? -25.910 -66.306 22.118 1.00 12.19 271 ASN B CA 1
ATOM 4663 C C . ASN B 1 239 ? -24.636 -67.140 22.040 1.00 13.07 271 ASN B C 1
ATOM 4664 O O . ASN B 1 239 ? -23.972 -67.194 21.002 1.00 12.77 271 ASN B O 1
ATOM 4669 N N . PRO B 1 240 ? -24.306 -67.836 23.137 1.00 13.62 272 PRO B N 1
ATOM 4670 C CA . PRO B 1 240 ? -23.109 -68.671 23.248 1.00 14.24 272 PRO B CA 1
ATOM 4671 C C . PRO B 1 240 ? -23.001 -69.822 22.253 1.00 13.84 272 PRO B C 1
ATOM 4672 O O . PRO B 1 240 ? -21.904 -70.356 22.079 1.00 14.69 272 PRO B O 1
ATOM 4676 N N . SER B 1 241 ? -24.089 -70.209 21.594 1.00 13.32 273 SER B N 1
ATOM 4677 C CA . SER B 1 241 ? -23.970 -71.315 20.633 1.00 15.01 273 SER B CA 1
ATOM 4678 C C . SER B 1 241 ? -23.552 -70.830 19.235 1.00 15.54 273 SER B C 1
ATOM 4679 O O . SER B 1 241 ? -23.229 -71.641 18.357 1.00 15.93 273 SER B O 1
ATOM 4682 N N . VAL B 1 242 ? -23.557 -69.517 19.014 1.00 13.56 274 VAL B N 1
ATOM 4683 C CA . VAL B 1 242 ? -23.171 -68.964 17.713 1.00 13.24 274 VAL B CA 1
ATOM 4684 C C . VAL B 1 242 ? -21.646 -68.966 17.571 1.00 13.54 274 VAL B C 1
ATOM 4685 O O . VAL B 1 242 ? -20.935 -68.677 18.535 1.00 13.97 274 VAL B O 1
ATOM 4689 N N . SER B 1 243 ? -21.135 -69.297 16.388 1.00 12.36 275 SER B N 1
ATOM 4690 C CA . SER B 1 243 ? -19.688 -69.365 16.208 1.00 12.57 275 SER B CA 1
ATOM 4691 C C . SER B 1 243 ? -19.043 -67.997 16.332 1.00 12.08 275 SER B C 1
ATOM 4692 O O . SER B 1 243 ? -19.681 -66.978 16.073 1.00 13.39 275 SER B O 1
ATOM 4695 N N . LEU B 1 244 ? -17.779 -67.988 16.735 1.00 13.02 276 LEU B N 1
ATOM 4696 C CA . LEU B 1 244 ? -17.037 -66.739 16.851 1.00 13.08 276 LEU B CA 1
ATOM 4697 C C . LEU B 1 244 ? -17.075 -65.992 15.521 1.00 13.19 276 LEU B C 1
ATOM 4698 O O . LEU B 1 244 ? -17.318 -64.780 15.479 1.00 12.86 276 LEU B O 1
ATOM 4703 N N . LYS B 1 245 ? -16.844 -66.708 14.421 1.00 13.92 277 LYS B N 1
ATOM 4704 C CA . LYS B 1 245 ? -16.860 -66.069 13.104 1.00 13.38 277 LYS B CA 1
ATOM 4705 C C . LYS B 1 245 ? -18.199 -65.396 12.813 1.00 12.83 277 LYS B C 1
ATOM 4706 O O . LYS B 1 245 ? -18.240 -64.283 12.285 1.00 12.42 277 LYS B O 1
ATOM 4712 N N . ASP B 1 246 ? -19.301 -66.059 13.153 1.00 11.63 278 ASP B N 1
ATOM 4713 C CA . ASP B 1 246 ? -20.612 -65.470 12.900 1.00 12.48 278 ASP B CA 1
ATOM 4714 C C . ASP B 1 246 ? -20.864 -64.243 13.776 1.00 11.11 278 ASP B C 1
ATOM 4715 O O . ASP B 1 246 ? -21.438 -63.268 13.311 1.00 11.03 278 ASP B O 1
ATOM 4720 N N . ILE B 1 247 ? -20.449 -64.294 15.040 1.00 10.65 279 ILE B N 1
ATOM 4721 C CA . ILE B 1 247 ? -20.634 -63.121 15.921 1.00 11.33 279 ILE B CA 1
ATOM 4722 C C . ILE B 1 247 ? -19.877 -61.910 15.349 1.00 11.99 279 ILE B C 1
ATOM 4723 O O . ILE B 1 247 ? -20.425 -60.807 15.233 1.00 10.08 279 ILE B O 1
ATOM 4728 N N . LEU B 1 248 ? -18.616 -62.133 14.972 1.00 12.64 280 LEU B N 1
ATOM 4729 C CA . LEU B 1 248 ? -17.776 -61.050 14.461 1.00 11.36 280 LEU B CA 1
ATOM 4730 C C . LEU B 1 248 ? -18.284 -60.511 13.131 1.00 12.09 280 LEU B C 1
ATOM 4731 O O . LEU B 1 248 ? -18.379 -59.297 12.949 1.00 10.80 280 LEU B O 1
ATOM 4736 N N . TYR B 1 249 ? -18.617 -61.406 12.200 1.00 11.10 281 TYR B N 1
ATOM 4737 C CA . TYR B 1 249 ? -19.152 -60.959 10.922 1.00 12.28 281 TYR B CA 1
ATOM 4738 C C . TYR B 1 249 ? -20.465 -60.196 11.089 1.00 11.84 281 TYR B C 1
ATOM 4739 O O . TYR B 1 249 ? -20.640 -59.136 10.488 1.00 12.13 281 TYR B O 1
ATOM 4748 N N . ARG B 1 250 ? -21.401 -60.729 11.883 1.00 11.46 282 ARG B N 1
ATOM 4749 C CA . ARG B 1 250 ? -22.693 -60.055 11.992 1.00 10.93 282 ARG B CA 1
ATOM 4750 C C . ARG B 1 250 ? -22.631 -58.732 12.737 1.00 11.69 282 ARG B C 1
ATOM 4751 O O . ARG B 1 250 ? -23.354 -57.812 12.379 1.00 11.00 282 ARG B O 1
ATOM 4759 N N . GLN B 1 251 ? -21.771 -58.604 13.743 1.00 11.41 283 GLN B N 1
ATOM 4760 C CA . GLN B 1 251 ? -21.691 -57.316 14.443 1.00 10.81 283 GLN B CA 1
ATOM 4761 C C . GLN B 1 251 ? -21.065 -56.280 13.509 1.00 10.90 283 GLN B C 1
ATOM 4762 O O . GLN B 1 251 ? -21.386 -55.094 13.570 1.00 11.12 283 GLN B O 1
ATOM 4768 N N . HIS B 1 252 ? -20.173 -56.737 12.634 1.00 11.03 284 HIS B N 1
ATOM 4769 C CA . HIS B 1 252 ? -19.591 -55.833 11.657 1.00 10.92 284 HIS B CA 1
ATOM 4770 C C . HIS B 1 252 ? -20.618 -55.450 10.600 1.00 10.77 284 HIS B C 1
ATOM 4771 O O . HIS B 1 252 ? -20.763 -54.275 10.259 1.00 12.58 284 HIS B O 1
ATOM 4778 N N . GLU B 1 253 ? -21.332 -56.446 10.081 1.00 11.95 285 GLU B N 1
ATOM 4779 C CA . GLU B 1 253 ? -22.268 -56.200 8.992 1.00 12.37 285 GLU B CA 1
ATOM 4780 C C . GLU B 1 253 ? -23.531 -55.427 9.337 1.00 13.32 285 GLU B C 1
ATOM 4781 O O . GLU B 1 253 ? -24.228 -54.987 8.419 1.00 14.75 285 GLU B O 1
ATOM 4787 N N . ILE B 1 254 ? -23.844 -55.244 10.625 1.00 12.21 286 ILE B N 1
ATOM 4788 C CA . ILE B 1 254 ? -24.976 -54.369 10.944 1.00 11.88 286 ILE B CA 1
ATOM 4789 C C . ILE B 1 254 ? -24.476 -52.931 11.127 1.00 12.90 286 ILE B C 1
ATOM 4790 O O . ILE B 1 254 ? -25.265 -52.026 11.384 1.00 14.89 286 ILE B O 1
ATOM 4795 N N . GLY B 1 255 ? -23.166 -52.717 10.991 1.00 11.42 287 GLY B N 1
ATOM 4796 C CA . GLY B 1 255 ? -22.640 -51.368 11.105 1.00 12.43 287 GLY B CA 1
ATOM 4797 C C . GLY B 1 255 ? -21.575 -51.138 12.169 1.00 13.98 287 GLY B C 1
ATOM 4798 O O . GLY B 1 255 ? -21.325 -49.986 12.541 1.00 15.90 287 GLY B O 1
ATOM 4799 N N . GLY B 1 256 ? -20.949 -52.196 12.670 1.00 11.93 288 GLY B N 1
ATOM 4800 C CA . GLY B 1 256 ? -19.913 -51.995 13.671 1.00 12.43 288 GLY B CA 1
ATOM 4801 C C . GLY B 1 256 ? -18.533 -52.310 13.128 1.00 13.11 288 GLY B C 1
ATOM 4802 O O . GLY B 1 256 ? -18.369 -52.594 11.933 1.00 13.55 288 GLY B O 1
ATOM 4803 N N . PHE B 1 257 ? -17.527 -52.239 13.995 1.00 11.14 289 PHE B N 1
ATOM 4804 C CA . PHE B 1 257 ? -16.156 -52.582 13.622 1.00 11.28 289 PHE B CA 1
ATOM 4805 C C . PHE B 1 257 ? -16.066 -54.100 13.402 1.00 11.76 289 PHE B C 1
ATOM 4806 O O . PHE B 1 257 ? -16.948 -54.836 13.833 1.00 11.69 289 PHE B O 1
ATOM 4814 N N . TYR B 1 258 ? -15.040 -54.575 12.691 1.00 12.10 290 TYR B N 1
ATOM 4815 C CA . TYR B 1 258 ? -14.862 -56.026 12.541 1.00 10.97 290 TYR B CA 1
ATOM 4816 C C . TYR B 1 258 ? -13.743 -56.419 13.499 1.00 10.36 290 TYR B C 1
ATOM 4817 O O . TYR B 1 258 ? -12.609 -55.970 13.338 1.00 11.44 290 TYR B O 1
ATOM 4826 N N . TYR B 1 259 ? -14.060 -57.265 14.473 1.00 9.19 291 TYR B N 1
ATOM 4827 C CA . TYR B 1 259 ? -13.100 -57.623 15.497 1.00 9.84 291 TYR B CA 1
ATOM 4828 C C . TYR B 1 259 ? -12.342 -58.927 15.298 1.00 10.39 291 TYR B C 1
ATOM 4829 O O . TYR B 1 259 ? -11.789 -59.476 16.257 1.00 12.05 291 TYR B O 1
ATOM 4838 N N . GLY B 1 260 ? -12.313 -59.416 14.062 1.00 11.94 292 GLY B N 1
ATOM 4839 C CA . GLY B 1 260 ? -11.545 -60.613 13.776 1.00 12.76 292 GLY B CA 1
ATOM 4840 C C . GLY B 1 260 ? -10.207 -60.220 13.160 1.00 13.91 292 GLY B C 1
ATOM 4841 O O . GLY B 1 260 ? -9.866 -59.041 13.076 1.00 14.08 292 GLY B O 1
ATOM 4842 N N A GLU B 1 261 ? -9.437 -61.213 12.732 0.50 15.36 293 GLU B N 1
ATOM 4843 N N B GLU B 1 261 ? -9.449 -61.213 12.718 0.50 15.67 293 GLU B N 1
ATOM 4844 C CA A GLU B 1 261 ? -8.146 -60.948 12.117 0.50 16.97 293 GLU B CA 1
ATOM 4845 C CA B GLU B 1 261 ? -8.156 -60.965 12.106 0.50 17.51 293 GLU B CA 1
ATOM 4846 C C A GLU B 1 261 ? -8.315 -60.272 10.760 0.50 16.34 293 GLU B C 1
ATOM 4847 C C B GLU B 1 261 ? -8.307 -60.285 10.747 0.50 16.66 293 GLU B C 1
ATOM 4848 O O A GLU B 1 261 ? -9.195 -60.628 9.985 0.50 16.07 293 GLU B O 1
ATOM 4849 O O B GLU B 1 261 ? -9.171 -60.648 9.957 0.50 16.38 293 GLU B O 1
ATOM 4860 N N . PHE B 1 262 ? -7.467 -59.289 10.488 1.00 16.88 294 PHE B N 1
ATOM 4861 C CA . PHE B 1 262 ? -7.477 -58.583 9.206 1.00 16.78 294 PHE B CA 1
ATOM 4862 C C . PHE B 1 262 ? -6.126 -57.894 9.017 1.00 17.80 294 PHE B C 1
ATOM 4863 O O . PHE B 1 262 ? -5.400 -57.678 9.987 1.00 17.34 294 PHE B O 1
ATOM 4871 N N . PRO B 1 263 ? -5.745 -57.590 7.765 1.00 18.46 295 PRO B N 1
ATOM 4872 C CA . PRO B 1 263 ? -4.453 -56.925 7.558 1.00 19.69 295 PRO B CA 1
ATOM 4873 C C . PRO B 1 263 ? -4.517 -55.459 7.956 1.00 19.41 295 PRO B C 1
ATOM 4874 O O . PRO B 1 263 ? -5.100 -54.625 7.269 1.00 18.44 295 PRO B O 1
ATOM 4878 N N . ILE B 1 264 ? -3.917 -55.168 9.103 1.00 20.85 296 ILE B N 1
ATOM 4879 C CA . ILE B 1 264 ? -3.907 -53.828 9.668 1.00 22.81 296 ILE B CA 1
ATOM 4880 C C . ILE B 1 264 ? -2.944 -52.916 8.926 1.00 24.98 296 ILE B C 1
ATOM 4881 O O . ILE B 1 264 ? -1.804 -53.284 8.679 1.00 25.12 296 ILE B O 1
ATOM 4886 N N . LYS B 1 265 ? -3.417 -51.732 8.562 1.00 27.73 297 LYS B N 1
ATOM 4887 C CA . LYS B 1 265 ? -2.566 -50.748 7.904 1.00 32.04 297 LYS B CA 1
ATOM 4888 C C . LYS B 1 265 ? -3.020 -49.362 8.329 1.00 31.88 297 LYS B C 1
ATOM 4889 O O . LYS B 1 265 ? -4.175 -48.985 8.135 1.00 33.34 297 LYS B O 1
ATOM 4895 N N . THR B 1 266 ? -2.122 -48.614 8.951 1.00 32.65 298 THR B N 1
ATOM 4896 C CA . THR B 1 266 ? -2.475 -47.280 9.414 1.00 32.10 298 THR B CA 1
ATOM 4897 C C . THR B 1 266 ? -1.635 -46.237 8.715 1.00 32.66 298 THR B C 1
ATOM 4898 O O . THR B 1 266 ? -0.598 -46.553 8.128 1.00 31.68 298 THR B O 1
ATOM 4902 N N . LYS B 1 267 ? -2.094 -44.994 8.768 1.00 33.48 299 LYS B N 1
ATOM 4903 C CA . LYS B 1 267 ? -1.320 -43.901 8.218 1.00 35.54 299 LYS B CA 1
ATOM 4904 C C . LYS B 1 267 ? -0.096 -43.812 9.123 1.00 35.15 299 LYS B C 1
ATOM 4905 O O . LYS B 1 267 ? -0.177 -44.203 10.285 1.00 34.89 299 LYS B O 1
ATOM 4911 N N . ASP B 1 268 ? 1.026 -43.313 8.621 1.00 34.82 300 ASP B N 1
ATOM 4912 C CA . ASP B 1 268 ? 2.223 -43.226 9.450 1.00 34.26 300 ASP B CA 1
ATOM 4913 C C . ASP B 1 268 ? 1.985 -42.481 10.762 1.00 32.63 300 ASP B C 1
ATOM 4914 O O . ASP B 1 268 ? 2.521 -42.868 11.798 1.00 31.73 300 ASP B O 1
ATOM 4919 N N . LYS B 1 269 ? 1.179 -41.425 10.731 1.00 30.76 301 LYS B N 1
ATOM 4920 C CA . LYS B 1 269 ? 0.914 -40.656 11.944 1.00 30.44 301 LYS B CA 1
ATOM 4921 C C . LYS B 1 269 ? 0.078 -41.450 12.948 1.00 29.33 301 LYS B C 1
ATOM 4922 O O . LYS B 1 269 ? -0.028 -41.071 14.114 1.00 28.40 301 LYS B O 1
ATOM 4928 N N . ASP B 1 270 ? -0.508 -42.552 12.491 1.00 26.71 302 ASP B N 1
ATOM 4929 C CA . ASP B 1 270 ? -1.349 -43.382 13.347 1.00 25.83 302 ASP B CA 1
ATOM 4930 C C . ASP B 1 270 ? -0.707 -44.727 13.656 1.00 23.18 302 ASP B C 1
ATOM 4931 O O . ASP B 1 270 ? -1.398 -45.633 14.109 1.00 21.78 302 ASP B O 1
ATOM 4936 N N . SER B 1 271 ? 0.594 -44.867 13.422 1.00 20.31 303 SER B N 1
ATOM 4937 C CA . SER B 1 271 ? 1.265 -46.149 13.645 1.00 18.58 303 SER B CA 1
ATOM 4938 C C . SER B 1 271 ? 1.181 -46.649 15.088 1.00 16.52 303 SER B C 1
ATOM 4939 O O . SER B 1 271 ? 1.315 -47.852 15.327 1.00 16.14 303 SER B O 1
ATOM 4942 N N . TRP B 1 272 ? 0.965 -45.754 16.049 1.00 14.80 304 TRP B N 1
ATOM 4943 C CA . TRP B 1 272 ? 0.847 -46.185 17.444 1.00 13.15 304 TRP B CA 1
ATOM 4944 C C . TRP B 1 272 ? -0.386 -47.081 17.643 1.00 13.96 304 TRP B C 1
ATOM 4945 O O . TRP B 1 272 ? -0.453 -47.856 18.594 1.00 14.48 304 TRP B O 1
ATOM 4956 N N . LYS B 1 273 ? -1.368 -46.976 16.761 1.00 13.02 305 LYS B N 1
ATOM 4957 C CA . LYS B 1 273 ? -2.587 -47.778 16.912 1.00 12.86 305 LYS B CA 1
ATOM 4958 C C . LYS B 1 273 ? -2.413 -49.254 16.569 1.00 12.86 305 LYS B C 1
ATOM 4959 O O . LYS B 1 273 ? -3.153 -50.106 17.073 1.00 11.91 305 LYS B O 1
ATOM 4965 N N . THR B 1 274 ? -1.444 -49.559 15.718 1.00 11.80 306 THR B N 1
ATOM 4966 C CA . THR B 1 274 ? -1.254 -50.924 15.244 1.00 12.87 306 THR B CA 1
ATOM 4967 C C . THR B 1 274 ? -1.250 -51.995 16.324 1.00 12.19 306 THR B C 1
ATOM 4968 O O . THR B 1 274 ? -2.010 -52.970 16.224 1.00 12.04 306 THR B O 1
ATOM 4972 N N . LYS B 1 275 ? -0.426 -51.842 17.360 1.00 11.51 307 LYS B N 1
ATOM 4973 C CA . LYS B 1 275 ? -0.390 -52.899 18.371 1.00 11.08 307 LYS B CA 1
ATOM 4974 C C . LYS B 1 275 ? -1.673 -53.001 19.178 1.00 10.65 307 LYS B C 1
ATOM 4975 O O . LYS B 1 275 ? -2.002 -54.086 19.687 1.00 10.76 307 LYS B O 1
ATOM 4981 N N . TYR B 1 276 ? -2.395 -51.890 19.301 1.00 10.13 308 TYR B N 1
ATOM 4982 C CA . TYR B 1 276 ? -3.646 -51.905 20.052 1.00 9.75 308 TYR B CA 1
ATOM 4983 C C . TYR B 1 276 ? -4.727 -52.646 19.254 1.00 10.52 308 TYR B C 1
ATOM 4984 O O . TYR B 1 276 ? -5.577 -53.331 19.836 1.00 10.76 308 TYR B O 1
ATOM 4993 N N . TYR B 1 277 ? -4.676 -52.526 17.926 1.00 10.50 309 TYR B N 1
ATOM 4994 C CA . TYR B 1 277 ? -5.596 -53.281 17.069 1.00 12.29 309 TYR B CA 1
ATOM 4995 C C . TYR B 1 277 ? -5.278 -54.763 17.188 1.00 11.81 309 TYR B C 1
ATOM 4996 O O . TYR B 1 277 ? -6.182 -55.582 17.319 1.00 11.16 309 TYR B O 1
ATOM 5005 N N A ARG B 1 278 ? -3.991 -55.105 17.137 0.50 11.90 310 ARG B N 1
ATOM 5006 N N B ARG B 1 278 ? -3.995 -55.116 17.135 0.50 12.10 310 ARG B N 1
ATOM 5007 C CA A ARG B 1 278 ? -3.583 -56.503 17.255 0.50 12.35 310 ARG B CA 1
ATOM 5008 C CA B ARG B 1 278 ? -3.615 -56.520 17.249 0.50 12.73 310 ARG B CA 1
ATOM 5009 C C A ARG B 1 278 ? -4.030 -57.061 18.598 0.50 12.41 310 ARG B C 1
ATOM 5010 C C B ARG B 1 278 ? -4.024 -57.072 18.606 0.50 12.60 310 ARG B C 1
ATOM 5011 O O A ARG B 1 278 ? -4.548 -58.178 18.680 0.50 11.30 310 ARG B O 1
ATOM 5012 O O B ARG B 1 278 ? -4.513 -58.201 18.704 0.50 11.39 310 ARG B O 1
ATOM 5027 N N . GLU B 1 279 ? -3.821 -56.275 19.653 1.00 11.04 311 GLU B N 1
ATOM 5028 C CA . GLU B 1 279 ? -4.187 -56.695 20.994 1.00 11.30 311 GLU B CA 1
ATOM 5029 C C . GLU B 1 279 ? -5.684 -56.973 21.081 1.00 10.51 311 GLU B C 1
ATOM 5030 O O . GLU B 1 279 ? -6.095 -57.972 21.676 1.00 11.22 311 GLU B O 1
ATOM 5036 N N . LYS B 1 280 ? -6.513 -56.112 20.483 1.00 10.24 312 LYS B N 1
ATOM 5037 C CA . LYS B 1 280 ? -7.957 -56.344 20.561 1.00 10.22 312 LYS B CA 1
ATOM 5038 C C . LYS B 1 280 ? -8.365 -57.644 19.870 1.00 11.01 312 LYS B C 1
ATOM 5039 O O . LYS B 1 280 ? -9.238 -58.369 20.359 1.00 10.62 312 LYS B O 1
ATOM 5045 N N . ILE B 1 281 ? -7.721 -57.962 18.750 1.00 9.84 313 ILE B N 1
ATOM 5046 C CA . ILE B 1 281 ? -8.043 -59.198 18.039 1.00 9.98 313 ILE B CA 1
ATOM 5047 C C . ILE B 1 281 ? -7.791 -60.403 18.947 1.00 10.73 313 ILE B C 1
ATOM 5048 O O . ILE B 1 281 ? -8.637 -61.300 19.070 1.00 11.15 313 ILE B O 1
ATOM 5053 N N . VAL B 1 282 ? -6.641 -60.415 19.612 1.00 12.37 314 VAL B N 1
ATOM 5054 C CA . VAL B 1 282 ? -6.317 -61.517 20.521 1.00 11.79 314 VAL B CA 1
ATOM 5055 C C . VAL B 1 282 ? -7.258 -61.565 21.741 1.00 11.96 314 VAL B C 1
ATOM 5056 O O . VAL B 1 282 ? -7.657 -62.650 22.194 1.00 11.87 314 VAL B O 1
ATOM 5060 N N . MET B 1 283 ? -7.624 -60.400 22.269 1.00 9.66 315 MET B N 1
ATOM 5061 C CA . MET B 1 283 ? -8.484 -60.361 23.453 1.00 9.33 315 MET B CA 1
ATOM 5062 C C . MET B 1 283 ? -9.932 -60.756 23.156 1.00 10.54 315 MET B C 1
ATOM 5063 O O . MET B 1 283 ? -10.606 -61.357 24.013 1.00 11.07 315 MET B O 1
ATOM 5068 N N . ILE B 1 284 ? -10.406 -60.416 21.956 1.00 10.55 316 ILE B N 1
ATOM 5069 C CA . ILE B 1 284 ? -11.748 -60.804 21.533 1.00 11.69 316 ILE B CA 1
ATOM 5070 C C . ILE B 1 284 ? -11.831 -62.332 21.575 1.00 12.57 316 ILE B C 1
ATOM 5071 O O . ILE B 1 284 ? -12.819 -62.915 22.046 1.00 11.06 316 ILE B O 1
ATOM 5076 N N . GLU B 1 285 ? -10.782 -62.981 21.076 1.00 12.38 317 GLU B N 1
ATOM 5077 C CA . GLU B 1 285 ? -10.740 -64.445 21.068 1.00 13.78 317 GLU B CA 1
ATOM 5078 C C . GLU B 1 285 ? -10.700 -64.993 22.492 1.00 14.57 317 GLU B C 1
ATOM 5079 O O . GLU B 1 285 ? -11.356 -65.997 22.808 1.00 14.19 317 GLU B O 1
ATOM 5085 N N . GLN B 1 286 ? -9.939 -64.326 23.360 1.00 12.36 318 GLN B N 1
ATOM 5086 C CA . GLN B 1 286 ? -9.825 -64.763 24.742 1.00 12.49 318 GLN B CA 1
ATOM 5087 C C . GLN B 1 286 ? -11.163 -64.587 25.483 1.00 11.99 318 GLN B C 1
ATOM 5088 O O . GLN B 1 286 ? -11.529 -65.417 26.321 1.00 11.68 318 GLN B O 1
ATOM 5094 N N . PHE B 1 287 ? -11.904 -63.525 25.175 1.00 10.45 319 PHE B N 1
ATOM 5095 C CA . PHE B 1 287 ? -13.196 -63.333 25.832 1.00 10.38 319 PHE B CA 1
ATOM 5096 C C . PHE B 1 287 ? -14.166 -64.448 25.404 1.00 11.18 319 PHE B C 1
ATOM 5097 O O . PHE B 1 287 ? -14.922 -64.965 26.216 1.00 11.34 319 PHE B O 1
ATOM 5105 N N . TYR B 1 288 ? -14.136 -64.798 24.124 1.00 11.76 320 TYR B N 1
ATOM 5106 C CA . TYR B 1 288 ? -14.975 -65.883 23.603 1.00 12.11 320 TYR B CA 1
ATOM 5107 C C . TYR B 1 288 ? -14.660 -67.165 24.374 1.00 12.57 320 TYR B C 1
ATOM 5108 O O . TYR B 1 288 ? -15.574 -67.913 24.754 1.00 11.29 320 TYR B O 1
ATOM 5117 N N A ARG B 1 289 ? -13.374 -67.413 24.608 0.50 12.26 321 ARG B N 1
ATOM 5118 N N B ARG B 1 289 ? -13.373 -67.419 24.610 0.50 12.27 321 ARG B N 1
ATOM 5119 C CA A ARG B 1 289 ? -12.955 -68.600 25.349 0.50 13.08 321 ARG B CA 1
ATOM 5120 C CA B ARG B 1 289 ? -12.970 -68.607 25.362 0.50 13.10 321 ARG B CA 1
ATOM 5121 C C A ARG B 1 289 ? -13.488 -68.553 26.781 0.50 13.04 321 ARG B C 1
ATOM 5122 C C B ARG B 1 289 ? -13.521 -68.548 26.779 0.50 13.08 321 ARG B C 1
ATOM 5123 O O A ARG B 1 289 ? -13.960 -69.562 27.306 0.50 12.73 321 ARG B O 1
ATOM 5124 O O B ARG B 1 289 ? -14.035 -69.543 27.292 0.50 12.72 321 ARG B O 1
ATOM 5139 N N . TYR B 1 290 ? -13.415 -67.383 27.417 1.00 11.34 322 TYR B N 1
ATOM 5140 C CA . TYR B 1 290 ? -13.931 -67.235 28.776 1.00 11.08 322 TYR B CA 1
ATOM 5141 C C . TYR B 1 290 ? -15.424 -67.600 28.819 1.00 11.74 322 TYR B C 1
ATOM 5142 O O . TYR B 1 290 ? -15.890 -68.323 29.715 1.00 11.50 322 TYR B O 1
ATOM 5151 N N . VAL B 1 291 ? -16.180 -67.087 27.864 1.00 11.58 323 VAL B N 1
ATOM 5152 C CA . VAL B 1 291 ? -17.609 -67.363 27.832 1.00 10.98 323 VAL B CA 1
ATOM 5153 C C . VAL B 1 291 ? -17.880 -68.848 27.642 1.00 12.35 323 VAL B C 1
ATOM 5154 O O . VAL B 1 291 ? -18.694 -69.439 28.362 1.00 13.67 323 VAL B O 1
ATOM 5158 N N . GLN B 1 292 ? -17.183 -69.459 26.697 1.00 11.53 324 GLN B N 1
ATOM 5159 C CA . GLN B 1 292 ? -17.396 -70.875 26.437 1.00 13.28 324 GLN B CA 1
ATOM 5160 C C . GLN B 1 292 ? -17.018 -71.738 27.632 1.00 13.71 324 GLN B C 1
ATOM 5161 O O . GLN B 1 292 ? -17.706 -72.714 27.932 1.00 14.16 324 GLN B O 1
ATOM 5167 N N . GLU B 1 293 ? -15.950 -71.374 28.335 1.00 13.30 325 GLU B N 1
ATOM 5168 C CA . GLU B 1 293 ? -15.498 -72.176 29.472 1.00 14.29 325 GLU B CA 1
ATOM 5169 C C . GLU B 1 293 ? -16.241 -71.918 30.789 1.00 14.69 325 GLU B C 1
ATOM 5170 O O . GLU B 1 293 ? -16.240 -72.788 31.670 1.00 14.57 325 GLU B O 1
ATOM 5176 N N . ASN B 1 294 ? -16.890 -70.764 30.925 1.00 11.66 326 ASN B N 1
ATOM 5177 C CA . ASN B 1 294 ? -17.534 -70.430 32.189 1.00 13.67 326 ASN B CA 1
ATOM 5178 C C . ASN B 1 294 ? -19.051 -70.280 32.173 1.00 14.45 326 ASN B C 1
ATOM 5179 O O . ASN B 1 294 ? -19.651 -70.046 33.219 1.00 13.71 326 ASN B O 1
ATOM 5184 N N A ARG B 1 295 ? -19.675 -70.422 31.011 0.50 14.44 327 ARG B N 1
ATOM 5185 N N B ARG B 1 295 ? -19.688 -70.420 31.019 0.50 14.55 327 ARG B N 1
ATOM 5186 C CA A ARG B 1 295 ? -21.122 -70.274 30.958 0.50 16.23 327 ARG B CA 1
ATOM 5187 C CA B ARG B 1 295 ? -21.135 -70.247 31.004 0.50 16.41 327 ARG B CA 1
ATOM 5188 C C A ARG B 1 295 ? -21.850 -71.405 31.682 0.50 16.01 327 ARG B C 1
ATOM 5189 C C B ARG B 1 295 ? -21.873 -71.411 31.671 0.50 16.14 327 ARG B C 1
ATOM 5190 O O A ARG B 1 295 ? -22.823 -71.159 32.397 0.50 17.39 327 ARG B O 1
ATOM 5191 O O B ARG B 1 295 ? -22.888 -71.193 32.335 0.50 17.64 327 ARG B O 1
ATOM 5206 N N . ALA B 1 296 ? -21.366 -72.633 31.525 1.00 15.64 328 ALA B N 1
ATOM 5207 C CA . ALA B 1 296 ? -22.040 -73.791 32.133 1.00 16.18 328 ALA B CA 1
ATOM 5208 C C . ALA B 1 296 ? -22.268 -73.673 33.638 1.00 17.09 328 ALA B C 1
ATOM 5209 O O . ALA B 1 296 ? -23.344 -74.066 34.128 1.00 18.18 328 ALA B O 1
ATOM 5211 N N . ASP B 1 297 ? -21.295 -73.153 34.386 1.00 15.00 329 ASP B N 1
ATOM 5212 C CA . ASP B 1 297 ? -21.489 -73.047 35.827 1.00 16.30 329 ASP B CA 1
ATOM 5213 C C . ASP B 1 297 ? -22.037 -71.696 36.283 1.00 16.87 329 ASP B C 1
ATOM 5214 O O . ASP B 1 297 ? -22.061 -71.409 37.478 1.00 16.53 329 ASP B O 1
ATOM 5219 N N . GLY B 1 298 ? -22.499 -70.879 35.332 1.00 15.65 330 GLY B N 1
ATOM 5220 C CA . GLY B 1 298 ? -23.092 -69.593 35.681 1.00 14.86 330 GLY B CA 1
ATOM 5221 C C . GLY B 1 298 ? -22.110 -68.486 36.029 1.00 13.63 330 GLY B C 1
ATOM 5222 O O . GLY B 1 298 ? -22.435 -67.578 36.791 1.00 13.51 330 GLY B O 1
ATOM 5223 N N . TYR B 1 299 ? -20.907 -68.566 35.477 1.00 13.71 331 TYR B N 1
ATOM 5224 C CA . TYR B 1 299 ? -19.890 -67.549 35.708 1.00 13.50 331 TYR B CA 1
ATOM 5225 C C . TYR B 1 299 ? -19.539 -67.379 37.188 1.00 13.78 331 TYR B C 1
ATOM 5226 O O . TYR B 1 299 ? -19.585 -66.269 37.728 1.00 14.81 331 TYR B O 1
ATOM 5235 N N . GLN B 1 300 ? -19.170 -68.496 37.822 1.00 15.08 332 GLN B N 1
ATOM 5236 C CA . GLN B 1 300 ? -18.764 -68.532 39.227 1.00 15.93 332 GLN B CA 1
ATOM 5237 C C . GLN B 1 300 ? -17.497 -67.701 39.438 1.00 14.48 332 GLN B C 1
ATOM 5238 O O . GLN B 1 300 ? -17.271 -67.160 40.516 1.00 13.63 332 GLN B O 1
ATOM 5244 N N . THR B 1 301 ? -16.663 -67.643 38.402 1.00 11.36 333 THR B N 1
ATOM 5245 C CA . THR B 1 301 ? -15.402 -66.903 38.466 1.00 10.80 333 THR B CA 1
ATOM 5246 C C . THR B 1 301 ? -15.422 -65.782 37.437 1.00 10.42 333 THR B C 1
ATOM 5247 O O . THR B 1 301 ? -15.755 -66.008 36.277 1.00 11.77 333 THR B O 1
ATOM 5251 N N . PRO B 1 302 ? -15.062 -64.565 37.855 1.00 10.50 334 PRO B N 1
ATOM 5252 C CA . PRO B 1 302 ? -15.067 -63.414 36.943 1.00 10.68 334 PRO B CA 1
ATOM 5253 C C . PRO B 1 302 ? -13.949 -63.422 35.908 1.00 9.55 334 PRO B C 1
ATOM 5254 O O . PRO B 1 302 ? -12.921 -64.087 36.052 1.00 10.00 334 PRO B O 1
ATOM 5258 N N . TRP B 1 303 ? -14.185 -62.658 34.853 1.00 10.58 335 TRP B N 1
ATOM 5259 C CA . TRP B 1 303 ? -13.252 -62.498 33.749 1.00 10.19 335 TRP B CA 1
ATOM 5260 C C . TRP B 1 303 ? -11.840 -62.126 34.211 1.00 9.58 335 TRP B C 1
ATOM 5261 O O . TRP B 1 303 ? -10.867 -62.732 33.760 1.00 9.88 335 TRP B O 1
ATOM 5272 N N . SER B 1 304 ? -11.709 -61.134 35.095 1.00 9.80 336 SER B N 1
ATOM 5273 C CA . SER B 1 304 ? -10.368 -60.715 35.521 1.00 10.16 336 SER B CA 1
ATOM 5274 C C . SER B 1 304 ? -9.563 -61.856 36.132 1.00 11.05 336 SER B C 1
ATOM 5275 O O . SER B 1 304 ? -8.369 -62.002 35.859 1.00 11.76 336 SER B O 1
ATOM 5278 N N . VAL B 1 305 ? -10.217 -62.653 36.970 1.00 10.2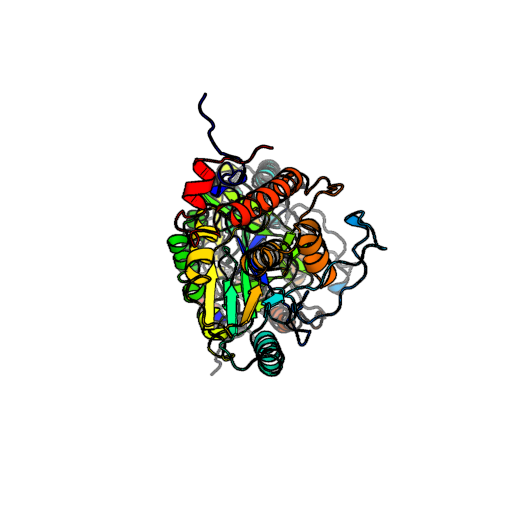5 337 VAL B N 1
ATOM 5279 C CA . VAL B 1 305 ? -9.554 -63.770 37.628 1.00 11.15 337 VAL B CA 1
ATOM 5280 C C . VAL B 1 305 ? -9.181 -64.856 36.628 1.00 11.69 337 VAL B C 1
ATOM 5281 O O . VAL B 1 305 ? -8.044 -65.356 36.613 1.00 12.68 337 VAL B O 1
ATOM 5285 N N . TRP B 1 306 ? -10.143 -65.224 35.793 1.00 10.78 338 TRP B N 1
ATOM 5286 C CA . TRP B 1 306 ? -9.899 -66.246 34.786 1.00 11.63 338 TRP B CA 1
ATOM 5287 C C . TRP B 1 306 ? -8.785 -65.807 33.827 1.00 12.56 338 TRP B C 1
ATOM 5288 O O . TRP B 1 306 ? -7.935 -66.613 33.445 1.00 12.75 338 TRP B O 1
ATOM 5299 N N . LEU B 1 307 ? -8.765 -64.526 33.450 1.00 11.57 339 LEU B N 1
ATOM 5300 C CA . LEU B 1 307 ? -7.735 -64.040 32.520 1.00 11.48 339 LEU B CA 1
ATOM 5301 C C . LEU B 1 307 ? -6.326 -64.100 33.130 1.00 12.65 339 LEU B C 1
ATOM 5302 O O . LEU B 1 307 ? -5.339 -64.345 32.420 1.00 12.78 339 LEU B O 1
ATOM 5307 N N . LYS B 1 308 ? -6.226 -63.884 34.434 1.00 13.89 340 LYS B N 1
ATOM 5308 C CA . LYS B 1 308 ? -4.918 -63.957 35.081 1.00 16.24 340 LYS B CA 1
ATOM 5309 C C . LYS B 1 308 ? -4.374 -65.382 35.075 1.00 16.64 340 LYS B C 1
ATOM 5310 O O . LYS B 1 308 ? -3.166 -65.579 34.978 1.00 17.47 340 LYS B O 1
ATOM 5316 N N . SER B 1 309 ? -5.247 -66.381 35.155 1.00 16.20 341 SER B N 1
ATOM 5317 C CA . SER B 1 309 ? -4.762 -67.763 35.140 1.00 17.38 341 SER B CA 1
ATOM 5318 C C . SER B 1 309 ? -4.733 -68.334 33.715 1.00 17.78 341 SER B C 1
ATOM 5319 O O . SER B 1 309 ? -4.196 -69.425 33.483 1.00 18.24 341 SER B O 1
ATOM 5322 N N . HIS B 1 310 ? -5.331 -67.610 32.770 1.00 15.42 342 HIS B N 1
ATOM 5323 C CA . HIS B 1 310 ? -5.341 -68.021 31.365 1.00 16.43 342 HIS B CA 1
ATOM 5324 C C . HIS B 1 310 ? -4.933 -66.808 30.541 1.00 17.56 342 HIS B C 1
ATOM 5325 O O . HIS B 1 310 ? -5.728 -66.263 29.782 1.00 15.95 342 HIS B O 1
ATOM 5332 N N . PRO B 1 311 ? -3.675 -66.368 30.696 1.00 18.98 343 PRO B N 1
ATOM 5333 C CA . PRO B 1 311 ? -3.159 -65.199 29.975 1.00 19.67 343 PRO B CA 1
ATOM 5334 C C . PRO B 1 311 ? -3.254 -65.357 28.476 1.00 19.86 343 PRO B C 1
ATOM 5335 O O . PRO B 1 311 ? -3.058 -66.457 27.942 1.00 19.49 343 PRO B O 1
ATOM 5339 N N . ALA B 1 312 ? -3.561 -64.257 27.796 1.00 19.53 344 ALA B N 1
ATOM 5340 C CA . ALA B 1 312 ? -3.633 -64.266 26.343 1.00 19.85 344 ALA B CA 1
ATOM 5341 C C . ALA B 1 312 ? -2.208 -64.192 25.793 1.00 21.99 344 ALA B C 1
ATOM 5342 O O . ALA B 1 312 ? -1.300 -63.718 26.477 1.00 20.73 344 ALA B O 1
ATOM 5344 N N . LYS B 1 313 ? -2.007 -64.669 24.571 1.00 23.91 345 LYS B N 1
ATOM 5345 C CA . LYS B 1 313 ? -0.684 -64.631 23.963 1.00 28.26 345 LYS B CA 1
ATOM 5346 C C . LYS B 1 313 ? -0.692 -63.775 22.708 1.00 28.91 345 LYS B C 1
ATOM 5347 O O . LYS B 1 313 ? -1.635 -63.821 21.927 1.00 29.25 345 LYS B O 1
ATOM 5353 N N . ALA B 1 314 ? 0.356 -62.984 22.524 1.00 31.41 346 ALA B N 1
ATOM 5354 C CA . ALA B 1 314 ? 0.461 -62.146 21.338 1.00 34.04 346 ALA B CA 1
ATOM 5355 C C . ALA B 1 314 ? 0.536 -63.043 20.103 1.00 35.95 346 ALA B C 1
ATOM 5356 O O . ALA B 1 314 ? -0.180 -62.774 19.110 1.00 37.08 346 ALA B O 1
#

Radius of gyration: 31.96 Å; Cα contacts (8 Å, |Δi|>4): 1211; chains: 2; bounding box: 66×100×44 Å

Solvent-accessible surface area: 28120 Å² total; per-residue (Å²): 158,130,113,119,46,68,23,5,15,52,14,168,71,44,138,55,73,66,17,52,12,19,5,21,40,45,17,18,86,34,165,95,69,36,1,121,71,38,1,3,1,54,47,79,45,148,87,16,85,184,121,2,119,33,70,80,86,64,127,8,42,95,100,27,1,126,52,2,46,1,0,0,0,6,3,1,17,38,67,3,0,124,59,0,11,61,89,0,109,157,90,21,101,4,24,4,21,0,0,0,0,4,11,2,2,3,1,6,0,37,25,29,4,0,0,45,6,0,75,61,4,1,13,4,11,65,73,56,46,153,90,0,55,25,26,7,146,101,83,3,135,65,6,53,85,115,28,12,13,3,0,52,33,31,118,126,100,25,0,85,22,37,68,30,80,83,0,106,115,35,30,45,3,87,86,4,0,101,72,16,57,5,126,40,37,9,0,6,0,10,20,49,7,5,2,44,27,117,10,0,40,96,0,22,63,23,54,138,110,36,55,173,65,8,4,5,0,0,1,3,16,56,1,56,21,9,0,0,0,0,0,1,0,2,0,2,15,72,17,26,82,3,52,43,96,15,0,8,12,0,1,7,8,0,25,6,19,18,3,5,132,31,54,26,160,49,137,137,122,23,70,52,41,36,99,3,54,130,6,8,17,26,0,0,72,18,1,46,98,1,0,65,95,11,107,105,82,31,42,133,44,65,0,26,77,11,16,172,77,59,83,9,172,122,193,117,128,48,63,22,5,17,46,14,174,71,44,134,61,79,67,18,59,13,19,5,21,35,46,18,18,84,35,160,92,69,40,1,118,71,44,3,8,1,46,49,80,45,138,87,20,90,189,123,2,134,34,72,79,88,64,122,4,48,84,118,24,1,115,57,2,45,1,0,0,0,5,3,0,17,22,54,3,0,113,63,0,10,65,102,1,109,155,94,19,100,3,25,4,21,0,0,0,0,3,14,1,1,4,2,5,0,36,20,30,4,0,0,46,6,0,75,60,4,1,13,3,12,65,69,57,43,137,91,0,37,20,24,10,125,128,86,3,134,64,6,53,95,115,27,11,13,3,0,43,33,28,163,136,109,25,1,79,10,34,65,29,82,85,0,111,105,36,37,38,4,85,92,4,0,102,86,17,58,5,126,38,36,12,0,6,0,10,18,55,7,4,2,44,28,121,11,0,40,95,0,6,62,16,47,108,105,32,59,176,62,7,3,5,0,0,0,3,16,54,0,56,21,9,0,0,0,0,0,1,0,2,0,2,14,71,18,33,97,8,52,43,95,15,1,8,11,0,1,6,9,0,25,6,18,17,2,5,129,32,84,43,197,37,150,138,140,22,72,53,45,41,82,2,52,127,5,8,17,28,0,1,65,17,1,52,103,1,0,54,91,13,96,104,82,45,38,138,48,60,1,22,74,12,18,162,78,55,80,9,172,122

InterPro domains:
  IPR000387 Tyrosine-specific protein phosphatases domain [PS50056] (233-280)
  IPR016130 Protein-tyrosine phosphatase, active site [PS00383] (250-260)
  IPR029021 Protein-tyrosine phosphatase-like [G3DSA:3.90.190.10] (92-339)
  IPR029021 Protein-tyrosine phosphatase-like [SSF52799] (35-344)

Sequence (627 aa):
QTVTEPVGSYARAERPQDFEEGFVWRLDNDGKEALPRRNFRTSADALRAPEKKFHLDAAYVPSREEGMMDDALHISGSSAFTPAQLKNVAAKLREKTAGPIYDVDLRQESHGYLDGIPVSWYGERDWANLGKSQHEALADERRHHRLHAALHKTVYIAPLGKHKLPEGGEVRRRVQKVQTEQEVAEEAAGMRYFRIAATDHVWPTPENIDRFLAFYRRTLPQDAWLHFHSEAGVGRTTAFMVMMTDMLKNPSVSLKDILYRQHEIGGFYYGEEFPIKTKDKDSWKTKYYRREKIVMIEQFYRRYVQENRADGYQTPWSVWLKSHPAKATVTEPVGSYARAERPQDFEEGFVWRLDNDGKEALPRRNFRTSADALRAPEKKFHLDAAYVPSREEGMMDALHISGSSAFTPAQLKNVAAKLREKTAGPIYDVDLRQESHGYLDGIPVSWYGERDWANLGKSQHEALADERHHRLHAALHKTVYIAPLGKHKLPEGGEVRRVQKVQTEQEVAEAAGMRYFRIAATDHVWPTPENIDRRFLAFYRRTLPQDAWLHFHSEAGVGRTTAFMVMMTDMLKNPSVSLKDILYRQHEIGGFYYGEEFPIKTKDKDSWKTKYYRREKIVMIEQFYRRYVQENRRADGYQTPWSVWLKSHPAKA

Organism: Selenomonas ruminantium (NCBI:txid971)

Secondary structure (DSSP, 8-state):
---SS-TT-GGGGS-GGGS-EEEEEES----SSS-TT-EETTSPP-PPPGGG---TT-----TTHHHH-EEEE----HHHHHHHHHHHHTT-SS-EEEEEEE-S-EEEETTEEEEEEEGGG-TTTT--HHHHHHHHHHHHHHHTTSEEEEE-B-GGG-BBS-EEEE---EE-HHHHHHHTT-EEEEEEEPTTSPPPHHHHHHHHHHHHT--TT-EEEEE-SSSSHHHHHHHHHHHHHH-TTS-HHHHHHHHHHTTS---S-------GGGTTHHHHHHHHHHHHHHHHHHHHHHTTTTS-S-HHHHHHHS----/--SS-TT-GGGGS-GGGG---EEEES--S-SSS-TT-EETTSPP-PPPGGG---TT-----TTHHHH-EEEE----HHHHHHHHHHHHTT-SS-EEEEEEE-S-EEEETTEEEEEE-GGG-TTTT--HHHHHHHHHHHHHHHTTSEEEEE-B-GGG-BBS-EEEE---EE-HHHHHHHTT-EEEEEEEPTTSPPPHHHHHHHHHHHHH--TT-EEEEE-SSSSHHHHHHHHHHHHHH-TTS-HHHHHHHHHHTTS---S-------GGGGGGHHHHHHHHHHHHHHHHHHHHHTTTT--S-HHHHHHHS----

Nearest PDB structures (foldseek):
  2b4p-assembly2_B  TM=1.002E+00  e=1.309E-67  Selenomonas ruminantium
  3moz-assembly1_B  TM=1.002E+00  e=1.668E-67  Selenomonas ruminantium
  3o3l-assembly1_B  TM=1.002E+00  e=2.709E-67  Selenomonas ruminantium
  2b4o-assembly2_B  TM=1.002E+00  e=3.249E-67  Selenomonas ruminantium
  1u26-assembly1_A  TM=1.000E+00  e=9.696E-64  Selenomonas ruminantium